Protein 3WBW (pdb70)

Structure (mmCIF, N/CA/C/O backbone):
data_3WBW
#
_entry.id   3WBW
#
_cell.length_a   55.989
_cell.length_b   75.778
_cell.length_c   125.604
_cell.angle_alpha   90.00
_cell.angle_beta   90.00
_cell.angle_gamma   90.00
#
_symmetry.space_group_name_H-M   'P 21 21 21'
#
loop_
_entity.id
_entity.type
_entity.pdbx_description
1 polymer 'Putative 2,5-diketo-D-gluconic acid reductase'
2 non-polymer 'SULFATE ION'
3 non-polymer 'NADPH DIHYDRO-NICOTINAMIDE-ADENINE-DINUCLEOTIDE PHOSPHATE'
4 water water
#
loop_
_atom_site.group_PDB
_atom_site.id
_atom_site.type_symbol
_atom_site.label_atom_id
_atom_site.label_alt_id
_atom_site.label_comp_id
_atom_site.label_asym_id
_atom_site.label_entity_id
_atom_site.label_seq_id
_atom_site.pdbx_PDB_ins_code
_atom_site.Cartn_x
_atom_site.Cartn_y
_atom_site.Cartn_z
_atom_site.occupancy
_atom_site.B_iso_or_equiv
_atom_site.auth_seq_id
_atom_site.auth_comp_id
_atom_site.auth_asym_id
_atom_site.auth_atom_id
_atom_site.pdbx_PDB_model_num
ATOM 1 N N . GLU A 1 12 ? -7.560 -5.263 -3.396 1.00 39.06 9 GLU A N 1
ATOM 2 C CA . GLU A 1 12 ? -6.994 -4.031 -2.745 1.00 36.92 9 GLU A CA 1
ATOM 3 C C . GLU A 1 12 ? -5.458 -4.034 -2.567 1.00 34.69 9 GLU A C 1
ATOM 4 O O . GLU A 1 12 ? -4.913 -4.389 -1.499 1.00 34.14 9 GLU A O 1
ATOM 10 N N . ALA A 1 13 ? -4.781 -3.625 -3.634 1.00 32.12 10 ALA A N 1
ATOM 11 C CA . ALA A 1 13 ? -3.316 -3.691 -3.764 1.00 29.08 10 ALA A CA 1
ATOM 12 C C . ALA A 1 13 ? -2.588 -2.919 -2.678 1.00 25.47 10 ALA A C 1
ATOM 13 O O . ALA A 1 13 ? -3.025 -1.866 -2.285 1.00 24.73 10 ALA A O 1
ATOM 15 N N . GLN A 1 14 ? -1.443 -3.427 -2.231 1.00 23.93 11 GLN A N 1
ATOM 16 C CA . GLN A 1 14 ? -0.557 -2.642 -1.369 1.00 21.26 11 GLN A CA 1
ATOM 17 C C . GLN A 1 14 ? -0.045 -1.415 -2.115 1.00 20.58 11 GLN A C 1
ATOM 18 O O . GLN A 1 14 ? 0.037 -1.390 -3.343 1.00 21.76 11 GLN A O 1
ATOM 24 N N . THR A 1 15 ? 0.270 -0.371 -1.371 1.00 19.55 12 THR A N 1
ATOM 25 C CA . THR A 1 15 ? 0.842 0.815 -1.978 1.00 19.80 12 THR A CA 1
ATOM 26 C C . THR A 1 15 ? 2.365 0.795 -1.819 1.00 19.05 12 THR A C 1
ATOM 27 O O . THR A 1 15 ? 2.963 0.073 -0.948 1.00 19.08 12 THR A O 1
ATOM 31 N N . VAL A 1 16 ? 3.022 1.600 -2.656 1.00 18.26 13 VAL A N 1
ATOM 32 C CA . VAL A 1 16 ? 4.460 1.784 -2.594 1.00 17.30 13 VAL A CA 1
ATOM 33 C C . VAL A 1 16 ? 4.778 3.285 -2.612 1.00 17.04 13 VAL A C 1
ATOM 34 O O . VAL A 1 16 ? 3.949 4.102 -3.061 1.00 18.21 13 VAL A O 1
ATOM 38 N N . ILE A 1 17 ? 5.943 3.657 -2.106 1.00 16.94 14 ILE A N 1
ATOM 39 C CA . ILE A 1 17 ? 6.409 5.044 -2.110 1.00 17.71 14 ILE A CA 1
ATOM 40 C C . ILE A 1 17 ? 7.681 5.103 -2.955 1.00 18.58 14 ILE A C 1
ATOM 41 O O . ILE A 1 17 ? 8.556 4.248 -2.838 1.00 19.32 14 ILE A O 1
ATOM 46 N N . SER A 1 18 ? 7.798 6.099 -3.809 1.00 18.45 15 SER A N 1
ATOM 47 C CA . SER A 1 18 ? 8.982 6.156 -4.655 1.00 18.91 15 SER A CA 1
ATOM 48 C C . SER A 1 18 ? 9.913 7.241 -4.144 1.00 17.16 15 SER A C 1
ATOM 49 O O . SER A 1 18 ? 9.438 8.256 -3.663 1.00 18.39 15 SER A O 1
ATOM 52 N N . PHE A 1 19 ? 11.231 7.021 -4.249 1.00 15.43 16 PHE A N 1
ATOM 53 C CA . PHE A 1 19 ? 12.240 8.021 -3.902 1.00 15.05 16 PHE A CA 1
ATOM 54 C C . PHE A 1 19 ? 12.598 9.046 -4.989 1.00 15.47 16 PHE A C 1
ATOM 55 O O . PHE A 1 19 ? 12.372 8.832 -6.184 1.00 16.87 16 PHE A O 1
ATOM 63 N N . HIS A 1 20 ? 13.234 10.126 -4.563 1.00 15.70 17 HIS A N 1
ATOM 64 C CA . HIS A 1 20 ? 13.784 11.104 -5.525 1.00 16.99 17 HIS A CA 1
ATOM 65 C C . HIS A 1 20 ? 14.786 10.480 -6.512 1.00 18.46 17 HIS A C 1
ATOM 66 O O . HIS A 1 20 ? 14.913 10.969 -7.627 1.00 19.06 17 HIS A O 1
ATOM 73 N N . ASP A 1 21 ? 15.431 9.377 -6.125 1.00 17.86 18 ASP A N 1
ATOM 74 C CA . ASP A 1 21 ? 16.435 8.707 -6.964 1.00 19.89 18 ASP A CA 1
ATOM 75 C C . ASP A 1 21 ? 15.824 7.688 -7.953 1.00 20.15 18 ASP A C 1
ATOM 76 O O . ASP A 1 21 ? 16.553 6.982 -8.651 1.00 20.28 18 ASP A O 1
ATOM 81 N N . GLY A 1 22 ? 14.500 7.617 -7.999 1.00 19.92 19 GLY A N 1
ATOM 82 C CA . GLY A 1 22 ? 13.823 6.784 -8.964 1.00 20.17 19 GLY A CA 1
ATOM 83 C C . GLY A 1 22 ? 13.498 5.373 -8.503 1.00 20.37 19 GLY A C 1
ATOM 84 O O . GLY A 1 22 ? 12.775 4.651 -9.203 1.00 20.74 19 GLY A O 1
ATOM 85 N N . HIS A 1 23 ? 14.037 4.974 -7.344 1.00 19.34 20 HIS A N 1
ATOM 86 C CA . HIS A 1 23 ? 13.757 3.654 -6.746 1.00 19.88 20 HIS A CA 1
ATOM 87 C C . HIS A 1 23 ? 12.453 3.681 -5.961 1.00 19.74 20 HIS A C 1
ATOM 88 O O . HIS A 1 23 ? 11.963 4.741 -5.649 1.00 20.55 20 HIS A O 1
ATOM 95 N N . THR A 1 24 ? 11.899 2.511 -5.670 1.00 18.34 21 THR A N 1
ATOM 96 C CA . THR A 1 24 ? 10.577 2.429 -5.047 1.00 19.73 21 THR A CA 1
ATOM 97 C C . THR A 1 24 ? 10.601 1.453 -3.889 1.00 19.10 21 THR A C 1
ATOM 98 O O . THR A 1 24 ? 11.275 0.423 -3.966 1.00 19.16 21 THR A O 1
ATOM 102 N N . MET A 1 25 ? 9.834 1.746 -2.834 1.00 17.51 22 MET A N 1
ATOM 103 C CA . MET A 1 25 ? 9.845 0.917 -1.618 1.00 17.46 22 MET A CA 1
ATOM 104 C C . MET A 1 25 ? 8.406 0.625 -1.210 1.00 16.40 22 MET A C 1
ATOM 105 O O . MET A 1 25 ? 7.559 1.525 -1.278 1.00 16.15 22 MET A O 1
ATOM 110 N N . PRO A 1 26 ? 8.109 -0.627 -0.793 1.00 16.31 23 PRO A N 1
ATOM 111 C CA . PRO A 1 26 ? 6.750 -0.930 -0.280 1.00 15.99 23 PRO A CA 1
ATOM 112 C C . PRO A 1 26 ? 6.444 0.027 0.912 1.00 15.66 23 PRO A C 1
ATOM 113 O O . PRO A 1 26 ? 7.311 0.280 1.747 1.00 13.51 23 PRO A O 1
ATOM 117 N N . GLN A 1 27 ? 5.214 0.512 1.008 1.00 15.56 24 GLN A N 1
ATOM 118 C CA . GLN A 1 27 ? 4.912 1.555 2.010 1.00 15.24 24 GLN A CA 1
ATOM 119 C C . GLN A 1 27 ? 4.772 0.973 3.402 1.00 15.12 24 GLN A C 1
ATOM 120 O O . GLN A 1 27 ? 4.885 1.682 4.363 1.00 15.35 24 GLN A O 1
ATOM 126 N N . ILE 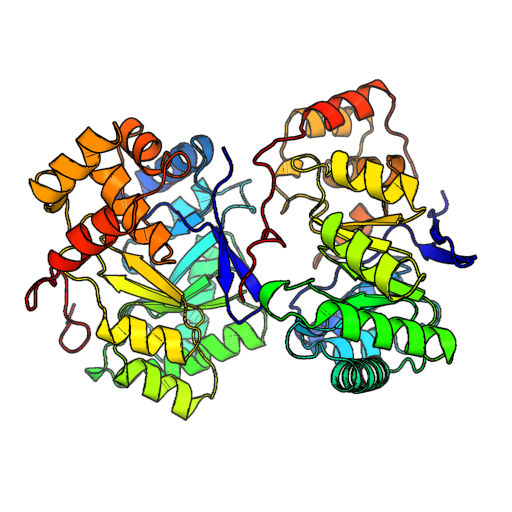A 1 28 ? 4.536 -0.342 3.513 1.00 15.88 25 ILE A N 1
ATOM 127 C CA . ILE A 1 28 ? 4.515 -0.983 4.824 1.00 16.43 25 ILE A CA 1
ATOM 128 C C . ILE A 1 28 ? 5.558 -2.082 4.833 1.00 15.58 25 ILE A C 1
ATOM 129 O O . ILE A 1 28 ? 5.683 -2.824 3.843 1.00 16.68 25 ILE A O 1
ATOM 134 N N . GLY A 1 29 ? 6.347 -2.159 5.899 1.00 15.10 26 GLY A N 1
ATOM 135 C CA . GLY A 1 29 ? 7.346 -3.191 6.009 1.00 15.30 26 GLY A CA 1
ATOM 136 C C . GLY A 1 29 ? 7.322 -3.770 7.413 1.00 16.58 26 GLY A C 1
ATOM 137 O O . GLY A 1 29 ? 6.575 -3.280 8.271 1.00 17.64 26 GLY A O 1
ATOM 138 N N . LEU A 1 30 ? 8.149 -4.781 7.632 1.00 15.99 27 LEU A N 1
ATOM 139 C CA . LEU A 1 30 ?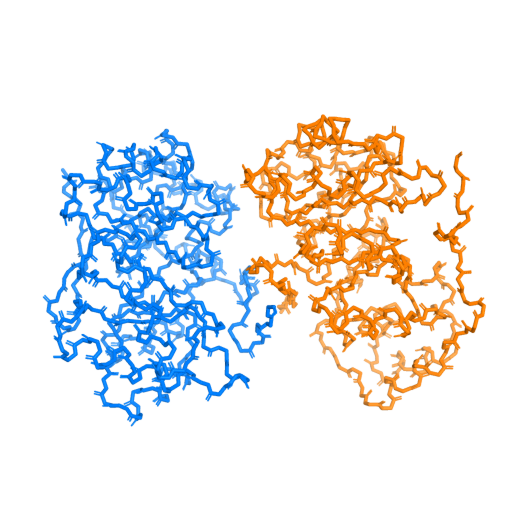 8.233 -5.415 8.923 1.00 17.70 27 LEU A CA 1
ATOM 140 C C . LEU A 1 30 ? 9.416 -4.800 9.689 1.00 17.20 27 LEU A C 1
ATOM 141 O O . LEU A 1 30 ? 10.552 -4.870 9.235 1.00 18.05 27 LEU A O 1
ATOM 146 N N . GLY A 1 31 ? 9.136 -4.221 10.850 1.00 17.82 28 GLY A N 1
ATOM 147 C CA . GLY A 1 31 ? 10.184 -3.823 11.786 1.00 18.87 28 GLY A CA 1
ATOM 148 C C . GLY A 1 31 ? 10.692 -5.032 12.560 1.00 21.80 28 GLY A C 1
ATOM 149 O O . GLY A 1 31 ? 9.985 -5.606 13.376 1.00 22.00 28 GLY A O 1
ATOM 150 N N . VAL A 1 32 ? 11.907 -5.465 12.274 1.00 22.14 29 VAL A N 1
ATOM 151 C CA . VAL A 1 32 ? 12.479 -6.546 13.042 1.00 25.52 29 VAL A CA 1
ATOM 152 C C . VAL A 1 32 ? 13.080 -5.861 14.263 1.00 27.64 29 VAL A C 1
ATOM 153 O O . VAL A 1 32 ? 13.565 -4.719 14.153 1.00 28.79 29 VAL A O 1
ATOM 157 N N . TRP A 1 33 ? 12.970 -6.475 15.426 1.00 30.04 30 TRP A N 1
ATOM 158 C CA . TRP A 1 33 ? 13.617 -5.883 16.611 1.00 33.11 30 TRP A CA 1
ATOM 159 C C . TRP A 1 33 ? 14.746 -6.771 17.128 1.00 34.31 30 TRP A C 1
ATOM 160 O O . TRP A 1 33 ? 15.452 -7.376 16.322 1.00 34.43 30 TRP A O 1
ATOM 171 N N . GLU A 1 34 ? 14.928 -6.834 18.448 1.00 36.38 31 GLU A N 1
ATOM 172 C CA . GLU A 1 34 ? 16.027 -7.606 19.065 1.00 38.68 31 GLU A CA 1
ATOM 173 C C . GLU A 1 34 ? 15.666 -9.100 19.210 1.00 39.43 31 GLU A C 1
ATOM 174 O O . GLU A 1 34 ? 15.858 -9.703 20.273 1.00 39.39 31 GLU A O 1
ATOM 180 N N . THR A 1 35 ? 15.125 -9.679 18.135 1.00 39.49 32 THR A N 1
ATOM 181 C CA . THR A 1 35 ? 14.841 -11.116 18.064 1.00 40.85 32 THR A CA 1
ATOM 182 C C . THR A 1 35 ? 16.180 -11.817 17.848 1.00 40.58 32 THR A C 1
ATOM 183 O O . THR A 1 35 ? 16.995 -11.305 17.082 1.00 40.18 32 THR A O 1
ATOM 187 N N . PRO A 1 36 ? 16.423 -12.972 18.503 1.00 40.53 33 PRO A N 1
ATOM 188 C CA . PRO A 1 36 ? 17.684 -13.677 18.187 1.00 41.34 33 PRO A CA 1
ATOM 189 C C . PRO A 1 36 ? 17.676 -14.192 16.731 1.00 40.95 33 PRO A C 1
ATOM 190 O O . PRO A 1 36 ? 16.596 -14.375 16.164 1.00 39.79 33 PRO A O 1
ATOM 194 N N . PRO A 1 37 ? 18.866 -14.384 16.118 1.00 40.81 34 PRO A N 1
ATOM 195 C CA . PRO A 1 37 ? 18.960 -14.919 14.740 1.00 40.28 34 PRO A CA 1
ATOM 196 C C . PRO A 1 37 ? 17.946 -16.031 14.394 1.00 40.71 34 PRO A C 1
ATOM 197 O O . PRO A 1 37 ? 17.235 -15.919 13.388 1.00 40.25 34 PRO A O 1
ATOM 201 N N . ASP A 1 38 ? 17.864 -17.075 15.216 1.00 41.01 35 ASP A N 1
ATOM 202 C CA . ASP A 1 38 ? 17.038 -18.231 14.867 1.00 41.75 35 ASP A CA 1
ATOM 203 C C . ASP A 1 38 ? 15.546 -17.940 14.824 1.00 40.16 35 ASP A C 1
ATOM 204 O O . ASP A 1 38 ? 14.870 -18.303 13.852 1.00 40.76 35 ASP A O 1
ATOM 209 N N . GLU A 1 39 ? 15.039 -17.273 15.862 1.00 37.72 36 GLU A N 1
ATOM 210 C CA . GLU A 1 39 ? 13.654 -16.837 15.852 1.00 35.70 36 GLU A CA 1
ATOM 211 C C . GLU A 1 39 ? 13.432 -15.809 14.729 1.00 32.09 36 GLU A C 1
ATOM 212 O O . GLU A 1 39 ? 12.370 -15.793 14.108 1.00 31.04 36 GLU A O 1
ATOM 218 N N . THR A 1 40 ? 14.442 -14.978 14.465 1.00 28.51 37 THR A N 1
ATOM 219 C CA . THR A 1 40 ? 14.354 -13.943 13.434 1.00 25.89 37 THR A CA 1
ATOM 220 C C . THR A 1 40 ? 14.070 -14.554 12.054 1.00 25.53 37 THR A C 1
ATOM 221 O O . THR A 1 40 ? 13.220 -14.057 11.322 1.00 23.82 37 THR A O 1
ATOM 225 N N . ALA A 1 41 ? 14.764 -15.632 11.712 1.00 25.42 38 ALA A N 1
ATOM 226 C CA . ALA A 1 41 ? 14.552 -16.259 10.417 1.00 25.85 38 ALA A CA 1
ATOM 227 C C . ALA A 1 41 ? 13.090 -16.668 10.248 1.00 26.03 38 ALA A C 1
ATOM 228 O O . ALA A 1 41 ? 12.509 -16.471 9.189 1.00 25.76 38 ALA A O 1
ATOM 230 N N . GLU A 1 42 ? 12.490 -17.193 11.313 1.00 27.17 39 GLU A N 1
ATOM 231 C CA . GLU A 1 42 ? 11.141 -17.756 11.237 1.00 27.54 39 GLU A CA 1
ATOM 232 C C . GLU A 1 42 ? 10.073 -16.669 11.219 1.00 25.93 39 GLU A C 1
ATOM 233 O O . GLU A 1 42 ? 9.039 -16.828 10.564 1.00 24.67 39 GLU A O 1
ATOM 239 N N . VAL A 1 43 ? 10.323 -15.575 11.948 1.00 24.54 40 VAL A N 1
ATOM 240 C CA . VAL A 1 43 ? 9.458 -14.394 11.906 1.00 24.50 40 VAL A CA 1
ATOM 241 C C . VAL A 1 43 ? 9.464 -13.836 10.471 1.00 22.17 40 VAL A C 1
ATOM 242 O O . VAL A 1 43 ? 8.403 -13.540 9.893 1.00 21.81 40 VAL A O 1
ATOM 246 N N . VAL A 1 44 ? 10.665 -13.697 9.906 1.00 21.43 41 VAL A N 1
ATOM 247 C CA . VAL A 1 44 ? 10.831 -13.118 8.560 1.00 20.35 41 VAL A CA 1
ATOM 248 C C . VAL A 1 44 ? 10.110 -14.009 7.534 1.00 21.78 41 VAL A C 1
ATOM 249 O O . VAL A 1 44 ? 9.378 -13.510 6.680 1.00 21.63 41 VAL A O 1
ATOM 253 N N . LYS A 1 45 ? 10.248 -15.331 7.675 1.00 23.93 42 LYS A N 1
ATOM 254 C CA . LYS A 1 45 ? 9.652 -16.255 6.723 1.00 26.02 42 LYS A CA 1
ATOM 255 C C . LYS A 1 45 ? 8.141 -16.179 6.813 1.00 26.56 42 LYS A C 1
ATOM 256 O O . LYS A 1 45 ? 7.428 -16.126 5.790 1.00 25.81 42 LYS A O 1
ATOM 262 N N . GLU A 1 46 ? 7.646 -16.142 8.046 1.00 27.57 43 GLU A N 1
ATOM 263 C CA . GLU A 1 46 ? 6.210 -16.008 8.277 1.00 28.26 43 GLU A CA 1
ATOM 264 C C . GLU A 1 46 ? 5.667 -14.684 7.720 1.00 25.23 43 GLU A C 1
ATOM 265 O O . GLU A 1 46 ? 4.597 -14.644 7.102 1.00 25.04 43 GLU A O 1
ATOM 271 N N . ALA A 1 47 ? 6.393 -13.595 7.927 1.00 23.42 44 ALA A N 1
ATOM 272 C CA . ALA A 1 47 ? 5.903 -12.306 7.474 1.00 20.91 44 ALA A CA 1
ATOM 273 C C . ALA A 1 47 ? 5.845 -12.264 5.944 1.00 20.81 44 ALA A C 1
ATOM 274 O O . ALA A 1 47 ? 4.893 -11.734 5.367 1.00 20.03 44 ALA A O 1
ATOM 276 N N . VAL A 1 48 ? 6.863 -12.830 5.299 1.00 21.09 45 VAL A N 1
ATOM 277 C CA . VAL A 1 48 ? 6.900 -12.923 3.834 1.00 21.65 45 VAL A CA 1
ATOM 278 C C . VAL A 1 48 ? 5.729 -13.763 3.315 1.00 22.37 45 VAL A C 1
ATOM 279 O O . VAL A 1 48 ? 5.032 -13.368 2.373 1.00 22.21 45 VAL A O 1
ATOM 283 N N . LYS A 1 49 ? 5.507 -14.927 3.935 1.00 23.89 46 LYS A N 1
ATOM 284 C CA . LYS A 1 49 ? 4.342 -15.721 3.623 1.00 24.93 46 LYS A CA 1
ATOM 285 C C . LYS A 1 49 ? 3.059 -14.895 3.735 1.00 24.70 46 LYS A C 1
ATOM 286 O O . LYS A 1 49 ? 2.185 -15.001 2.875 1.00 25.70 46 LYS A O 1
ATOM 292 N N . LEU A 1 50 ? 2.966 -14.055 4.766 1.00 23.67 47 LEU A N 1
ATOM 293 C CA . LEU A 1 50 ? 1.765 -13.213 4.984 1.00 24.04 47 LEU A CA 1
ATOM 294 C C . LEU A 1 50 ? 1.570 -12.077 3.985 1.00 24.05 47 LEU A C 1
ATOM 295 O O . LEU A 1 50 ? 0.468 -11.541 3.848 1.00 23.99 47 LEU A O 1
ATOM 300 N N . GLY A 1 51 ? 2.640 -11.688 3.314 1.00 22.53 48 GLY A N 1
ATOM 301 C CA . GLY A 1 51 ? 2.530 -10.673 2.288 1.00 21.98 48 GLY A CA 1
ATOM 302 C C . GLY A 1 51 ? 3.337 -9.414 2.507 1.00 20.78 48 GLY A C 1
ATOM 303 O O . GLY A 1 51 ? 3.210 -8.487 1.724 1.00 21.37 48 GLY A O 1
ATOM 304 N N . TYR A 1 52 ? 4.158 -9.364 3.564 1.00 19.99 49 TYR A N 1
ATOM 305 C CA . TYR A 1 52 ? 5.133 -8.279 3.743 1.00 18.77 49 TYR A CA 1
ATOM 306 C C . TYR A 1 52 ? 6.144 -8.285 2.606 1.00 18.32 49 TYR A C 1
ATOM 307 O O . TYR A 1 52 ? 6.646 -9.337 2.182 1.00 18.46 49 TYR A O 1
ATOM 316 N N . ARG A 1 53 ? 6.406 -7.097 2.093 1.00 16.01 50 ARG A N 1
ATOM 317 C CA . ARG A 1 53 ? 7.287 -7.002 0.927 1.00 16.86 50 ARG A CA 1
ATOM 318 C C . ARG A 1 53 ? 8.558 -6.259 1.262 1.00 15.34 50 ARG A C 1
ATOM 319 O O . ARG A 1 53 ? 9.405 -5.996 0.388 1.00 14.97 50 ARG A O 1
ATOM 327 N N . SER A 1 54 ? 8.681 -5.906 2.538 1.00 14.52 51 SER A N 1
ATOM 328 C CA . SER A 1 54 ? 9.801 -5.111 2.984 1.00 13.04 51 SER A CA 1
ATOM 329 C C . SER A 1 54 ? 10.183 -5.494 4.417 1.00 13.65 51 SER A C 1
ATOM 330 O O . SER A 1 54 ? 9.311 -5.776 5.225 1.00 13.84 51 SER A O 1
ATOM 333 N N . VAL A 1 55 ? 11.474 -5.538 4.724 1.00 13.10 52 VAL A N 1
ATOM 334 C CA . VAL A 1 55 ? 11.918 -5.924 6.064 1.00 14.43 52 VAL A CA 1
ATOM 335 C C . VAL A 1 55 ? 12.990 -4.917 6.451 1.00 14.94 52 VAL A C 1
ATOM 336 O O . VAL A 1 55 ? 13.884 -4.584 5.635 1.00 15.42 52 VAL A O 1
ATOM 340 N N . ASP A 1 56 ? 12.889 -4.449 7.693 1.00 14.85 53 ASP A N 1
ATOM 341 C CA . ASP A 1 56 ? 13.825 -3.464 8.207 1.00 14.84 53 ASP A CA 1
ATOM 342 C C . ASP A 1 56 ? 14.574 -4.007 9.405 1.00 14.95 53 ASP A C 1
ATOM 343 O O . ASP A 1 56 ? 13.966 -4.492 10.352 1.00 14.65 53 ASP A O 1
ATOM 348 N N . THR A 1 57 ? 15.910 -3.988 9.334 1.00 15.33 54 THR A N 1
ATOM 349 C CA . THR A 1 57 ? 16.728 -4.418 10.493 1.00 16.45 54 THR A CA 1
ATOM 350 C C . THR A 1 57 ? 17.881 -3.425 10.734 1.00 15.45 54 THR A C 1
ATOM 351 O O . THR A 1 57 ? 17.917 -2.356 10.120 1.00 14.58 54 THR A O 1
ATOM 355 N N . ALA A 1 58 ? 18.775 -3.749 11.661 1.00 15.59 55 ALA A N 1
ATOM 356 C CA . ALA A 1 58 ? 19.886 -2.848 12.030 1.00 15.52 55 ALA A CA 1
ATOM 357 C C . ALA A 1 58 ? 21.014 -3.678 12.558 1.00 15.81 55 ALA A C 1
ATOM 358 O O . ALA A 1 58 ? 20.775 -4.717 13.169 1.00 15.27 55 ALA A O 1
ATOM 360 N N . ARG A 1 59 ? 22.253 -3.227 12.332 1.00 15.67 56 ARG A N 1
ATOM 361 C CA . ARG A 1 59 ? 23.404 -3.937 12.897 1.00 18.10 56 ARG A CA 1
ATOM 362 C C . ARG A 1 59 ? 23.247 -4.098 14.410 1.00 17.72 56 ARG A C 1
ATOM 363 O O . ARG A 1 59 ? 23.645 -5.135 15.002 1.00 17.78 56 ARG A O 1
ATOM 371 N N . LEU A 1 60 ? 22.654 -3.076 15.041 1.00 17.37 57 LEU A N 1
ATOM 372 C CA . LEU A 1 60 ? 22.482 -3.080 16.519 1.00 18.84 57 LEU A CA 1
ATOM 373 C C . LEU A 1 60 ? 21.917 -4.409 16.987 1.00 18.66 57 LEU A C 1
ATOM 374 O O . LEU A 1 60 ? 22.315 -4.930 18.049 1.00 21.03 57 LEU A O 1
ATOM 379 N N . TYR A 1 61 ? 21.001 -4.951 16.195 1.00 19.03 58 TYR A N 1
ATOM 380 C CA . TYR A 1 61 ? 20.183 -6.113 16.617 1.00 21.56 58 TYR A CA 1
ATOM 381 C C . TYR A 1 61 ? 20.922 -7.436 16.504 1.00 21.79 58 TYR A C 1
ATOM 382 O O . TYR A 1 61 ? 20.491 -8.439 17.063 1.00 23.36 58 TYR A O 1
ATOM 391 N N . LYS A 1 62 ? 22.059 -7.442 15.814 1.00 21.59 59 LYS A N 1
ATOM 392 C CA . LYS A 1 62 ? 22.914 -8.648 15.756 1.00 23.12 59 LYS A CA 1
ATOM 393 C C . LYS A 1 62 ? 22.188 -9.840 15.119 1.00 22.74 59 LYS A C 1
ATOM 394 O O . LYS A 1 62 ? 22.507 -10.997 15.412 1.00 23.02 59 LYS A O 1
ATOM 400 N N . ASN A 1 63 ? 21.155 -9.554 14.317 1.00 20.71 60 ASN A N 1
ATOM 401 C CA . ASN A 1 63 ? 20.313 -10.611 13.705 1.00 22.26 60 ASN A CA 1
ATOM 402 C C . ASN A 1 63 ? 20.213 -10.554 12.165 1.00 21.87 60 ASN A C 1
ATOM 403 O O . ASN A 1 63 ? 19.323 -11.165 11.557 1.00 21.70 60 ASN A O 1
ATOM 408 N N . GLU A 1 64 ? 21.144 -9.846 11.532 1.00 22.11 61 GLU A N 1
ATOM 409 C CA . GLU A 1 64 ? 21.150 -9.784 10.067 1.00 22.39 61 GLU A CA 1
ATOM 410 C C . GLU A 1 64 ? 21.380 -11.183 9.465 1.00 23.41 61 GLU A C 1
ATOM 411 O O . GLU A 1 64 ? 20.827 -11.510 8.399 1.00 23.38 61 GLU A O 1
ATOM 417 N N . GLU A 1 65 ? 22.180 -12.020 10.127 1.00 23.81 62 GLU A N 1
ATOM 418 C CA . GLU A 1 65 ? 22.285 -13.425 9.690 1.00 25.79 62 GLU A CA 1
ATOM 419 C C . GLU A 1 65 ? 20.925 -14.151 9.641 1.00 25.28 62 GLU A C 1
ATOM 420 O O . GLU A 1 65 ? 20.659 -14.912 8.713 1.00 24.83 62 GLU A O 1
ATOM 426 N N . GLY A 1 66 ? 20.088 -13.929 10.647 1.00 23.97 63 GLY A N 1
ATOM 427 C CA . GLY A 1 66 ? 18.736 -14.523 10.699 1.00 23.37 63 GLY A CA 1
ATOM 428 C C . GLY A 1 66 ? 17.815 -14.007 9.602 1.00 21.34 63 GLY A C 1
ATOM 429 O O . GLY A 1 66 ? 17.096 -14.782 8.958 1.00 20.50 63 GLY A O 1
ATOM 430 N N . VAL A 1 67 ? 17.833 -12.693 9.390 1.00 19.29 64 VAL A N 1
ATOM 431 C CA . VAL A 1 67 ? 17.089 -12.066 8.316 1.00 19.38 64 VAL A CA 1
ATOM 432 C C . VAL A 1 67 ? 17.573 -12.617 6.969 1.00 20.03 64 VAL A C 1
ATOM 433 O O . VAL A 1 67 ? 16.770 -13.014 6.138 1.00 21.55 64 VAL A O 1
ATOM 437 N N . GLY A 1 68 ? 18.886 -12.644 6.766 1.00 20.50 65 GLY A N 1
ATOM 438 C CA . GLY A 1 68 ? 19.498 -13.244 5.573 1.00 22.14 65 GLY A CA 1
ATOM 439 C C . GLY A 1 68 ? 19.011 -14.655 5.272 1.00 23.94 65 GLY A C 1
ATOM 440 O O . GLY A 1 68 ? 18.692 -14.972 4.140 1.00 24.18 65 GLY A O 1
ATOM 441 N N . LYS A 1 69 ? 18.939 -15.497 6.298 1.00 25.52 66 LYS A N 1
ATOM 442 C CA . LYS A 1 69 ? 18.444 -16.850 6.134 1.00 27.39 66 LYS A CA 1
ATOM 443 C C . LYS A 1 69 ? 16.923 -16.883 5.927 1.00 27.28 66 LYS A C 1
ATOM 444 O O . LYS A 1 69 ? 16.402 -17.730 5.172 1.00 28.00 66 LYS A O 1
ATOM 450 N N . GLY A 1 70 ? 16.194 -15.972 6.569 1.00 26.13 67 GLY A N 1
ATOM 451 C CA . GLY A 1 70 ? 14.743 -15.899 6.397 1.00 26.01 67 GLY A CA 1
ATOM 452 C C . GLY A 1 70 ? 14.302 -15.405 5.016 1.00 26.56 67 GLY A C 1
ATOM 453 O O . GLY A 1 70 ? 13.175 -15.669 4.587 1.00 27.45 67 GLY A O 1
ATOM 454 N N . LEU A 1 71 ? 15.181 -14.674 4.333 1.00 25.66 68 LEU A N 1
ATOM 455 C CA . LEU A 1 71 ? 14.897 -14.127 2.996 1.00 24.68 68 LEU A CA 1
ATOM 456 C C . LEU A 1 71 ? 15.501 -14.974 1.861 1.00 26.46 68 LEU A C 1
ATOM 457 O O . LEU A 1 71 ? 15.525 -14.558 0.695 1.00 25.94 68 LEU A O 1
ATOM 462 N N . GLU A 1 72 ? 15.991 -16.153 2.233 1.00 29.12 69 GLU A N 1
ATOM 463 C CA . GLU A 1 72 ? 16.724 -17.084 1.354 1.00 32.65 69 GLU A CA 1
ATOM 464 C C . GLU A 1 72 ? 16.322 -17.116 -0.128 1.00 33.33 69 GLU A C 1
ATOM 465 O O . GLU A 1 72 ? 17.151 -16.848 -1.018 1.00 35.62 69 GLU A O 1
ATOM 471 N N . ASP A 1 73 ? 15.082 -17.490 -0.405 1.00 32.76 70 ASP A N 1
ATOM 472 C CA . ASP A 1 73 ? 14.636 -17.550 -1.799 1.00 32.94 70 ASP A CA 1
ATOM 473 C C . ASP A 1 73 ? 13.761 -16.351 -2.152 1.00 30.66 70 ASP A C 1
ATOM 474 O O . ASP A 1 73 ? 12.912 -16.441 -3.037 1.00 31.55 70 ASP A O 1
ATOM 479 N N . HIS A 1 74 ? 14.000 -15.221 -1.484 1.00 27.82 71 HIS A N 1
ATOM 480 C CA . HIS A 1 74 ? 13.155 -14.042 -1.640 1.00 25.93 71 HIS A CA 1
ATOM 481 C C . HIS A 1 74 ? 13.943 -12.776 -1.953 1.00 24.77 71 HIS A C 1
ATOM 482 O O . HIS A 1 74 ? 13.960 -11.833 -1.157 1.00 23.40 71 HIS A O 1
ATOM 489 N N . PRO A 1 75 ? 14.591 -12.749 -3.130 1.00 25.28 72 PRO A N 1
ATOM 490 C CA . PRO A 1 75 ? 15.337 -11.575 -3.558 1.00 24.99 72 PRO A CA 1
ATOM 491 C C . PRO A 1 75 ? 14.444 -10.369 -3.789 1.00 23.49 72 PRO A C 1
ATOM 492 O O . PRO A 1 75 ? 14.936 -9.223 -3.771 1.00 23.57 72 PRO A O 1
ATOM 496 N N . GLU A 1 76 ? 13.139 -10.612 -3.974 1.00 22.50 73 GLU A N 1
ATOM 497 C CA . GLU A 1 76 ? 12.189 -9.532 -4.248 1.00 22.26 73 GLU A CA 1
ATOM 498 C C . GLU A 1 76 ? 11.883 -8.672 -3.027 1.00 20.94 73 GLU A C 1
ATOM 499 O O . GLU A 1 76 ? 11.363 -7.566 -3.158 1.00 21.08 73 GLU A O 1
ATOM 505 N N . ILE A 1 77 ? 12.178 -9.193 -1.837 1.00 18.93 74 ILE A N 1
ATOM 506 C CA . ILE A 1 77 ? 11.885 -8.465 -0.612 1.00 16.94 74 ILE A CA 1
ATOM 507 C C . ILE A 1 77 ? 12.827 -7.262 -0.407 1.00 16.24 74 ILE A C 1
ATOM 508 O O . ILE A 1 77 ? 14.047 -7.423 -0.481 1.00 17.38 74 ILE A O 1
ATOM 513 N N . PHE A 1 78 ? 12.247 -6.071 -0.205 1.00 14.64 75 PHE A N 1
ATOM 514 C CA . PHE A 1 78 ? 13.003 -4.820 -0.008 1.00 14.64 75 PHE A CA 1
ATOM 515 C C . PHE A 1 78 ? 13.687 -4.930 1.345 1.00 14.78 75 PHE A C 1
ATOM 516 O O . PHE A 1 78 ? 13.037 -5.142 2.345 1.00 15.87 75 PHE A O 1
ATOM 524 N N . LEU A 1 79 ? 15.008 -4.793 1.358 1.00 15.83 76 LEU A N 1
ATOM 525 C CA . LEU A 1 79 ? 15.800 -5.005 2.559 1.00 15.67 76 LEU A CA 1
ATOM 526 C C . LEU A 1 79 ? 16.580 -3.747 2.947 1.00 15.91 76 LEU A C 1
ATOM 527 O O . LEU A 1 79 ? 17.410 -3.250 2.160 1.00 16.41 76 LEU A O 1
ATOM 532 N N . THR A 1 80 ? 16.320 -3.276 4.172 1.00 15.66 77 THR A N 1
ATOM 533 C CA . THR A 1 80 ? 16.934 -2.069 4.766 1.00 14.17 77 THR A CA 1
ATOM 534 C C . THR A 1 80 ? 17.748 -2.515 5.976 1.00 13.67 77 THR A C 1
ATOM 535 O O . THR A 1 80 ? 17.295 -3.347 6.765 1.00 12.84 77 THR A O 1
ATOM 539 N N . THR A 1 81 ? 18.973 -2.005 6.092 1.00 13.57 78 THR A N 1
ATOM 540 C CA . THR A 1 81 ? 19.678 -2.121 7.355 1.00 12.80 78 THR A CA 1
ATOM 541 C C . THR A 1 81 ? 20.351 -0.796 7.689 1.00 12.65 78 THR A C 1
ATOM 542 O O . THR A 1 81 ? 20.218 0.185 6.931 1.00 12.54 78 THR A O 1
ATOM 546 N N . LYS A 1 82 ? 21.036 -0.768 8.840 1.00 13.86 79 LYS A N 1
ATOM 547 C CA . LYS A 1 82 ? 21.531 0.478 9.424 1.00 14.00 79 LYS A CA 1
ATOM 548 C C . LYS A 1 82 ? 22.927 0.279 10.000 1.00 13.60 79 LYS A C 1
ATOM 549 O O . LYS A 1 82 ? 23.194 -0.777 10.596 1.00 15.02 79 LYS A O 1
ATOM 555 N N . LEU A 1 83 ? 23.782 1.287 9.813 1.00 13.53 80 LEU A N 1
ATOM 556 C CA . LEU A 1 83 ? 25.145 1.313 10.330 1.00 15.64 80 LEU A CA 1
ATOM 557 C C . LEU A 1 83 ? 25.065 1.750 11.803 1.00 16.26 80 LEU A C 1
ATOM 558 O O . LEU A 1 83 ? 24.539 2.832 12.075 1.00 16.16 80 LEU A O 1
ATOM 563 N N . TRP A 1 84 ? 25.545 0.946 12.748 1.00 15.92 81 TRP A N 1
ATOM 564 C CA . TRP A 1 84 ? 25.556 1.379 14.173 1.00 15.57 81 TRP A CA 1
ATOM 565 C C . TRP A 1 84 ? 26.621 2.494 14.476 1.00 16.23 81 TRP A C 1
ATOM 566 O O . TRP A 1 84 ? 27.572 2.679 13.718 1.00 16.73 81 TRP A O 1
ATOM 577 N N . ASN A 1 85 ? 26.460 3.208 15.593 1.00 15.66 82 ASN A N 1
ATOM 578 C CA . ASN A 1 85 ? 27.236 4.401 15.906 1.00 15.96 82 ASN A CA 1
ATOM 579 C C . ASN A 1 85 ? 28.729 4.191 15.913 1.00 18.07 82 ASN A C 1
ATOM 580 O O . ASN A 1 85 ? 29.468 5.068 15.516 1.00 17.58 82 ASN A O 1
ATOM 585 N N . ASP A 1 86 ? 29.139 3.004 16.330 1.00 19.41 83 ASP A N 1
ATOM 586 C CA . ASP A 1 86 ? 30.522 2.746 16.585 1.00 22.93 83 ASP A CA 1
ATOM 587 C C . ASP A 1 86 ? 31.268 2.291 15.331 1.00 23.21 83 ASP A C 1
ATOM 588 O O . ASP A 1 86 ? 32.496 2.042 15.378 1.00 25.71 83 ASP A O 1
ATOM 593 N N . GLU A 1 87 ? 30.534 2.243 14.216 1.00 22.38 84 GLU A N 1
ATOM 594 C CA . GLU A 1 87 ? 31.096 2.033 12.900 1.00 23.57 84 GLU A CA 1
ATOM 595 C C . GLU A 1 87 ? 31.066 3.263 11.990 1.00 21.54 84 GLU A C 1
ATOM 596 O O . GLU A 1 87 ? 31.386 3.161 10.794 1.00 21.56 84 GLU A O 1
ATOM 602 N N . GLN A 1 88 ? 30.713 4.419 12.549 1.00 18.69 85 GLN A N 1
ATOM 603 C CA . GLN A 1 88 ? 30.767 5.657 11.777 1.00 17.53 85 GLN A CA 1
ATOM 604 C C . GLN A 1 88 ? 32.233 5.980 11.414 1.00 19.13 85 GLN A C 1
ATOM 605 O O . GLN A 1 88 ? 33.149 5.531 12.101 1.00 19.37 85 GLN A O 1
ATOM 611 N N . GLY A 1 89 ? 32.437 6.746 10.335 1.00 19.31 86 GLY A N 1
ATOM 612 C CA . GLY A 1 89 ? 33.754 6.977 9.757 1.00 20.54 86 GLY A CA 1
ATOM 613 C C . GLY A 1 89 ? 33.702 6.539 8.305 1.00 21.29 86 GLY A C 1
ATOM 614 O O . GLY A 1 89 ? 32.908 5.657 7.958 1.00 20.13 86 GLY A O 1
ATOM 615 N N . TYR A 1 90 ? 34.532 7.127 7.445 1.00 21.41 87 TYR A N 1
ATOM 616 C CA . TYR A 1 90 ? 34.470 6.768 6.030 1.00 21.67 87 TYR A CA 1
ATOM 617 C C . TYR A 1 90 ? 34.836 5.267 5.828 1.00 22.28 87 TYR A C 1
ATOM 618 O O . TYR A 1 90 ? 34.017 4.461 5.370 1.00 20.39 87 TYR A O 1
ATOM 627 N N . ASP A 1 91 ? 36.041 4.886 6.236 1.00 23.43 88 ASP A N 1
ATOM 628 C CA . ASP A 1 91 ? 36.541 3.525 5.982 1.00 24.54 88 ASP A CA 1
ATOM 629 C C . ASP A 1 91 ? 35.715 2.468 6.739 1.00 22.72 88 ASP A C 1
ATOM 630 O O . ASP A 1 91 ? 35.403 1.410 6.204 1.00 23.16 88 ASP A O 1
ATOM 635 N N . SER A 1 92 ? 35.336 2.792 7.967 1.00 21.72 89 SER A N 1
ATOM 636 C CA . SER A 1 92 ? 34.593 1.906 8.844 1.00 21.67 89 SER A CA 1
ATOM 637 C C . SER A 1 92 ? 33.188 1.595 8.289 1.00 19.62 89 SER A C 1
ATOM 638 O O . SER A 1 92 ? 32.722 0.479 8.383 1.00 19.36 89 SER A O 1
ATOM 641 N N . THR A 1 93 ? 32.551 2.592 7.687 1.00 18.62 90 THR A N 1
ATOM 642 C CA . THR A 1 93 ? 31.217 2.433 7.090 1.00 18.26 90 THR A CA 1
ATOM 643 C C . THR A 1 93 ? 31.268 1.558 5.845 1.00 18.78 90 THR A C 1
ATOM 644 O O . THR A 1 93 ? 30.366 0.770 5.614 1.00 18.94 90 THR A O 1
ATOM 648 N N . LEU A 1 94 ? 32.329 1.693 5.053 1.00 19.65 91 LEU A N 1
ATOM 649 C CA . LEU A 1 94 ? 32.517 0.831 3.901 1.00 20.79 91 LEU A CA 1
ATOM 650 C C . LEU A 1 94 ? 32.626 -0.640 4.354 1.00 21.18 91 LEU A C 1
ATOM 651 O O . LEU A 1 94 ? 31.965 -1.534 3.778 1.00 20.27 91 LEU A O 1
ATOM 656 N N . ARG A 1 95 ? 33.419 -0.873 5.397 1.00 20.72 92 ARG A N 1
ATOM 657 C CA . ARG A 1 95 ? 33.635 -2.216 5.944 1.00 22.04 92 ARG A CA 1
ATOM 658 C C . ARG A 1 95 ? 32.349 -2.766 6.564 1.00 20.07 92 ARG A C 1
ATOM 659 O O . ARG A 1 95 ? 32.024 -3.926 6.365 1.00 20.58 92 ARG A O 1
ATOM 667 N N . ALA A 1 96 ? 31.624 -1.926 7.293 1.00 19.44 93 ALA A N 1
ATOM 668 C CA . ALA A 1 96 ? 30.353 -2.304 7.926 1.00 18.83 93 ALA A CA 1
ATOM 669 C C . ALA A 1 96 ? 29.293 -2.683 6.888 1.00 18.61 93 ALA A C 1
ATOM 670 O O . ALA A 1 96 ? 28.543 -3.657 7.103 1.00 17.69 93 ALA A O 1
ATOM 672 N N . TYR A 1 97 ? 29.211 -1.898 5.802 1.00 17.72 94 TYR A N 1
ATOM 673 C CA . TYR A 1 97 ? 28.219 -2.182 4.748 1.00 18.52 94 TYR A CA 1
ATOM 674 C C . TYR A 1 97 ? 28.542 -3.509 4.133 1.00 19.32 94 TYR A C 1
ATOM 675 O O . TYR A 1 97 ? 27.656 -4.294 3.904 1.00 19.68 94 TYR A O 1
ATOM 684 N N . GLU A 1 98 ? 29.814 -3.773 3.849 1.00 20.68 95 GLU A N 1
ATOM 685 C CA . GLU A 1 98 ? 30.146 -5.031 3.165 1.00 23.80 95 GLU A CA 1
ATOM 686 C C . GLU A 1 98 ? 29.881 -6.241 4.072 1.00 24.81 95 GLU A C 1
ATOM 687 O O . GLU A 1 98 ? 29.466 -7.299 3.603 1.00 24.75 95 GLU A O 1
ATOM 693 N N . GLU A 1 99 ? 30.163 -6.091 5.373 1.00 24.58 96 GLU A N 1
ATOM 694 C CA . GLU A 1 99 ? 29.828 -7.143 6.346 1.00 25.03 96 GLU A CA 1
ATOM 695 C C . GLU A 1 99 ? 28.321 -7.416 6.408 1.00 22.88 96 GLU A C 1
ATOM 696 O O . GLU A 1 99 ? 27.906 -8.552 6.437 1.00 21.92 96 GLU A O 1
ATOM 702 N N . SER A 1 100 ? 27.513 -6.354 6.462 1.00 21.73 97 SER A N 1
ATOM 703 C CA . SER A 1 100 ? 26.049 -6.468 6.462 1.00 21.11 97 SER A CA 1
ATOM 704 C C . SER A 1 100 ? 25.540 -7.161 5.203 1.00 20.49 97 SER A C 1
ATOM 705 O O . SER A 1 100 ? 24.696 -8.045 5.305 1.00 19.32 97 SER A O 1
ATOM 708 N N . ALA A 1 101 ? 26.033 -6.758 4.029 1.00 20.93 98 ALA A N 1
ATOM 709 C CA . ALA A 1 101 ? 25.602 -7.412 2.784 1.00 20.77 98 ALA A CA 1
ATOM 710 C C . ALA A 1 101 ? 25.905 -8.926 2.804 1.00 22.33 98 ALA A C 1
ATOM 711 O O . ALA A 1 101 ? 25.082 -9.746 2.365 1.00 20.73 98 ALA A O 1
ATOM 713 N N . ARG A 1 102 ? 27.072 -9.292 3.336 1.00 23.57 99 ARG A N 1
ATOM 714 C CA . ARG A 1 102 ? 27.439 -10.712 3.489 1.00 26.30 99 ARG A CA 1
ATOM 715 C C . ARG A 1 102 ? 26.493 -11.453 4.422 1.00 25.07 99 ARG A C 1
ATOM 716 O O . ARG A 1 102 ? 26.007 -12.514 4.079 1.00 25.33 99 ARG A O 1
ATOM 724 N N . LEU A 1 103 ? 26.255 -10.888 5.610 1.00 23.71 100 LEU A N 1
ATOM 725 C CA . LEU A 1 103 ? 25.427 -11.566 6.609 1.00 22.40 100 LEU A CA 1
ATOM 726 C C . LEU A 1 103 ? 23.983 -11.678 6.124 1.00 21.52 100 LEU A C 1
ATOM 727 O O . LEU A 1 103 ? 23.309 -12.642 6.427 1.00 22.34 100 LEU A O 1
ATOM 732 N N . LEU A 1 104 ? 23.526 -10.674 5.384 1.00 19.11 101 LEU A N 1
ATOM 733 C CA . LEU A 1 104 ? 22.171 -10.660 4.843 1.00 19.44 101 LEU A CA 1
ATOM 734 C C . LEU A 1 104 ? 22.050 -11.547 3.586 1.00 20.58 101 LEU A C 1
ATOM 735 O O . LEU A 1 104 ? 20.943 -11.744 3.045 1.00 20.51 101 LEU A O 1
ATOM 740 N N . ARG A 1 105 ? 23.1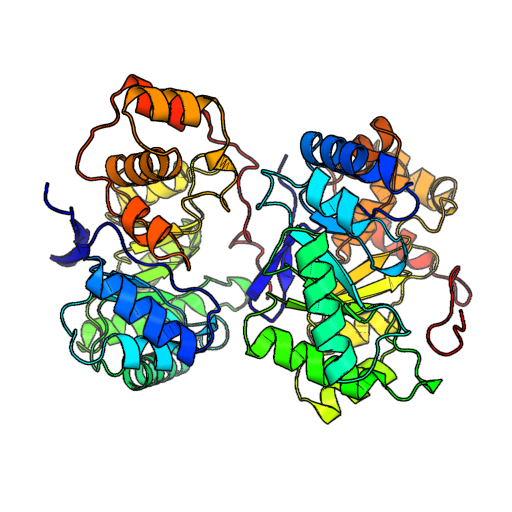89 -12.046 3.114 1.00 21.32 102 ARG A N 1
ATOM 741 C CA . ARG A 1 105 ? 23.247 -12.780 1.842 1.00 23.95 102 ARG A CA 1
ATOM 742 C C . ARG A 1 105 ? 22.557 -12.044 0.680 1.00 23.71 102 ARG A C 1
ATOM 743 O O . ARG A 1 105 ? 21.891 -12.661 -0.169 1.00 23.31 102 ARG A O 1
ATOM 751 N N . ARG A 1 106 ? 22.763 -10.733 0.614 1.00 22.42 103 ARG A N 1
ATOM 752 C CA . ARG A 1 106 ? 22.324 -9.947 -0.518 1.00 24.18 103 ARG A CA 1
ATOM 753 C C . ARG A 1 106 ? 23.449 -8.997 -0.862 1.00 24.16 103 ARG A C 1
ATOM 754 O O . ARG A 1 106 ? 23.666 -8.012 -0.146 1.00 23.53 103 ARG A O 1
ATOM 762 N N . PRO A 1 107 ? 24.184 -9.296 -1.945 1.00 25.32 104 PRO A N 1
ATOM 763 C CA . PRO A 1 107 ? 25.330 -8.472 -2.322 1.00 25.34 104 PRO A CA 1
ATOM 764 C C . PRO A 1 107 ? 24.994 -6.978 -2.454 1.00 23.57 104 PRO A C 1
ATOM 765 O O . PRO A 1 107 ? 25.803 -6.139 -2.072 1.00 23.53 104 PRO A O 1
ATOM 769 N N . VAL A 1 108 ? 23.795 -6.657 -2.949 1.00 21.89 105 VAL A N 1
ATOM 770 C CA . VAL A 1 108 ? 23.373 -5.279 -3.102 1.00 19.96 105 VAL A CA 1
ATOM 771 C C . VAL A 1 108 ? 22.084 -5.050 -2.316 1.00 18.32 105 VAL A C 1
ATOM 772 O O . VAL A 1 108 ? 21.021 -5.556 -2.704 1.00 18.65 105 VAL A O 1
ATOM 776 N N . LEU A 1 109 ? 22.197 -4.319 -1.200 1.00 17.30 106 LEU A N 1
ATOM 777 C CA . LEU A 1 109 ? 21.032 -3.956 -0.373 1.00 16.41 106 LEU A CA 1
ATOM 778 C C . LEU A 1 109 ? 20.171 -2.834 -0.995 1.00 16.32 106 LEU A C 1
ATOM 779 O O . LEU A 1 109 ? 20.645 -2.058 -1.822 1.00 16.69 106 LEU A O 1
ATOM 784 N N . ASP A 1 110 ? 18.889 -2.790 -0.629 1.00 14.86 107 ASP A N 1
ATOM 785 C CA . ASP A 1 110 ? 17.958 -1.839 -1.219 1.00 14.51 107 ASP A CA 1
ATOM 786 C C . ASP A 1 110 ? 18.077 -0.470 -0.562 1.00 13.58 107 ASP A C 1
ATOM 787 O O . ASP A 1 110 ? 17.999 0.547 -1.224 1.00 12.91 107 ASP A O 1
ATOM 792 N N . LEU A 1 111 ? 18.354 -0.462 0.738 1.00 13.54 108 LEU A N 1
ATOM 793 C CA . LEU A 1 111 ? 18.453 0.805 1.473 1.00 13.45 108 LEU A CA 1
ATOM 794 C C . LEU A 1 111 ? 19.434 0.655 2.620 1.00 13.29 108 LEU A C 1
ATOM 795 O O . LEU A 1 111 ? 19.371 -0.345 3.359 1.00 13.87 108 LEU A O 1
ATOM 800 N N . TYR A 1 112 ? 20.374 1.592 2.739 1.00 12.60 109 TYR A N 1
ATOM 801 C CA . TYR A 1 112 ? 21.284 1.577 3.885 1.00 12.71 109 TYR A CA 1
ATOM 802 C C . TYR A 1 112 ? 21.172 2.927 4.575 1.00 12.86 109 TYR A C 1
ATOM 803 O O . TYR A 1 112 ? 21.211 3.953 3.904 1.00 11.96 109 TYR A O 1
ATOM 812 N N . LEU A 1 113 ? 20.998 2.896 5.899 1.00 13.27 110 LEU A N 1
ATOM 813 C CA . LEU A 1 113 ? 20.819 4.078 6.739 1.00 12.54 110 LEU A CA 1
ATOM 814 C C . LEU A 1 113 ? 21.876 4.272 7.826 1.00 12.84 110 LEU A C 1
ATOM 815 O O . LEU A 1 113 ? 22.367 3.324 8.431 1.00 12.04 110 LEU A O 1
ATOM 820 N N . ILE A 1 114 ? 22.187 5.537 8.096 1.00 13.31 111 ILE A N 1
ATOM 821 C CA . ILE A 1 114 ? 23.007 5.860 9.281 1.00 12.26 111 ILE A CA 1
ATOM 822 C C . ILE A 1 114 ? 22.028 5.798 10.479 1.00 12.71 111 ILE A C 1
ATOM 823 O O . ILE A 1 114 ? 20.977 6.457 10.445 1.00 11.73 111 ILE A O 1
ATOM 828 N N . HIS A 1 115 ? 22.326 4.990 11.502 1.00 11.01 112 HIS A N 1
ATOM 829 C CA . HIS A 1 115 ? 21.294 4.744 12.547 1.00 11.99 112 HIS A CA 1
ATOM 830 C C . HIS A 1 115 ? 20.956 5.971 13.427 1.00 11.39 112 HIS A C 1
ATOM 831 O O . HIS A 1 115 ? 19.775 6.211 13.760 1.00 10.93 112 HIS A O 1
ATOM 838 N N . TRP A 1 116 ? 21.994 6.704 13.846 1.00 11.04 113 TRP A N 1
ATOM 839 C CA . TRP A 1 116 ? 21.864 7.960 14.627 1.00 11.44 113 TRP A CA 1
ATOM 840 C C . TRP A 1 116 ? 22.910 8.953 14.135 1.00 12.76 113 TRP A C 1
ATOM 841 O O . TRP A 1 116 ? 24.011 8.537 13.742 1.00 12.09 113 TRP A O 1
ATOM 852 N N . PRO A 1 117 ? 22.569 10.271 14.113 1.00 12.11 114 PRO A N 1
ATOM 853 C CA . PRO A 1 117 ? 23.630 11.228 13.736 1.00 13.42 114 PRO A CA 1
ATOM 854 C C . PRO A 1 117 ? 24.806 11.278 14.739 1.00 14.11 114 PRO A C 1
ATOM 855 O O . PRO A 1 117 ? 25.962 11.376 14.333 1.00 15.47 114 PRO A O 1
ATOM 859 N N . MET A 1 118 ? 24.524 11.211 16.044 1.00 13.82 115 MET A N 1
ATOM 860 C CA . MET A 1 118 ? 25.553 11.261 17.069 1.00 15.44 115 MET A CA 1
ATOM 861 C C . MET A 1 118 ? 26.502 12.467 16.854 1.00 17.72 115 MET A C 1
ATOM 862 O O . MET A 1 118 ? 27.710 12.297 16.686 1.00 17.49 115 MET A O 1
ATOM 867 N N . PRO A 1 119 ? 25.937 13.692 16.864 1.00 18.74 116 PRO A N 1
ATOM 868 C CA . PRO A 1 119 ? 26.745 14.879 16.582 1.00 21.64 116 PRO A CA 1
ATOM 869 C C . PRO A 1 119 ? 28.033 14.950 17.350 1.00 23.09 116 PRO A C 1
ATOM 870 O O . PRO A 1 119 ? 29.068 15.298 16.739 1.00 25.10 116 PRO A O 1
ATOM 874 N N . ALA A 1 120 ? 28.020 14.587 18.644 1.00 23.29 117 ALA A N 1
ATOM 875 C CA . ALA A 1 120 ? 29.252 14.630 19.474 1.00 25.11 117 ALA A CA 1
ATOM 876 C C . ALA A 1 120 ? 30.418 13.784 18.930 1.00 24.85 117 ALA A C 1
ATOM 877 O O . ALA A 1 120 ? 31.587 14.146 19.133 1.00 25.35 117 ALA A O 1
ATOM 879 N N . GLN A 1 121 ? 30.105 12.678 18.240 1.00 23.00 118 GLN A N 1
ATOM 880 C CA . GLN A 1 121 ? 31.107 11.871 17.545 1.00 22.95 118 GLN A CA 1
ATOM 881 C C . GLN A 1 121 ? 31.836 12.620 16.429 1.00 23.36 118 GLN A C 1
ATOM 882 O O . GLN A 1 121 ? 33.002 12.330 16.162 1.00 23.76 118 GLN A O 1
ATOM 888 N N . GLY A 1 122 ? 31.147 13.547 15.766 1.00 22.26 119 GLY A N 1
ATOM 889 C CA . GLY A 1 122 ? 31.739 14.332 14.678 1.00 23.55 119 GLY A CA 1
ATOM 890 C C . GLY A 1 122 ? 32.084 13.519 13.427 1.00 22.82 119 GLY A C 1
ATOM 891 O O . GLY A 1 122 ? 32.997 13.895 12.675 1.00 25.34 119 GLY A O 1
ATOM 892 N N . GLN A 1 123 ? 31.404 12.391 13.236 1.00 19.94 120 GLN A N 1
ATOM 893 C CA . GLN A 1 123 ? 31.716 11.430 12.170 1.00 20.23 120 GLN A CA 1
ATOM 894 C C . GLN A 1 123 ? 30.607 11.249 11.141 1.00 18.77 120 GLN A C 1
ATOM 895 O O . GLN A 1 123 ? 30.833 10.571 10.138 1.00 18.23 120 GLN A O 1
ATOM 901 N N . TYR A 1 124 ? 29.399 11.778 11.397 1.00 17.27 121 TYR A N 1
ATOM 902 C CA . TYR A 1 124 ? 28.308 11.479 10.496 1.00 15.96 121 TYR A CA 1
ATOM 903 C C . TYR A 1 124 ? 28.448 12.022 9.080 1.00 16.47 121 TYR A C 1
ATOM 904 O O . TYR A 1 124 ? 27.850 11.465 8.142 1.00 15.77 121 TYR A O 1
ATOM 913 N N . VAL A 1 125 ? 29.235 13.102 8.921 1.00 17.09 122 VAL A N 1
ATOM 914 C CA . VAL A 1 125 ? 29.435 13.645 7.573 1.00 18.51 122 VAL A CA 1
ATOM 915 C C . VAL A 1 125 ? 30.292 12.719 6.729 1.00 18.72 122 VAL A C 1
ATOM 916 O O . VAL A 1 125 ? 29.916 12.396 5.596 1.00 18.00 122 VAL A O 1
ATOM 920 N N . GLU A 1 126 ? 31.429 12.298 7.276 1.00 18.74 123 GLU A N 1
ATOM 921 C CA . GLU A 1 126 ? 32.279 11.280 6.638 1.00 19.78 123 GLU A CA 1
ATOM 922 C C . GLU A 1 126 ? 31.566 9.936 6.436 1.00 19.31 123 GLU A C 1
ATOM 923 O O . GLU A 1 126 ? 31.819 9.238 5.448 1.00 18.87 123 GLU A O 1
ATOM 929 N N . THR A 1 127 ? 30.668 9.586 7.367 1.00 18.13 124 THR A N 1
ATOM 930 C CA . THR A 1 127 ? 29.780 8.426 7.170 1.00 16.09 124 THR A CA 1
ATOM 931 C C . THR A 1 127 ? 28.874 8.597 5.934 1.00 15.60 124 THR A C 1
ATOM 932 O O . THR A 1 127 ? 28.759 7.679 5.112 1.00 13.57 124 THR A O 1
ATOM 936 N N . TRP A 1 128 ? 28.245 9.761 5.805 1.00 14.81 125 TRP A N 1
ATOM 937 C CA . TRP A 1 128 ? 27.410 10.042 4.649 1.00 16.60 125 TRP A CA 1
ATOM 938 C C . TRP A 1 128 ? 28.221 9.981 3.344 1.00 17.07 125 TRP A C 1
ATOM 939 O O . TRP A 1 128 ? 27.722 9.503 2.324 1.00 16.34 125 TRP A O 1
ATOM 950 N N . LYS A 1 129 ? 29.475 10.446 3.386 1.00 18.14 126 LYS A N 1
ATOM 951 C CA . LYS A 1 129 ? 30.316 10.353 2.177 1.00 18.93 126 LYS A CA 1
ATOM 952 C C . LYS A 1 129 ? 30.552 8.897 1.748 1.00 19.03 126 LYS A C 1
ATOM 953 O O . LYS A 1 129 ? 30.568 8.584 0.541 1.00 19.46 126 LYS A O 1
ATOM 959 N N . ALA A 1 130 ? 30.783 8.030 2.730 1.00 17.46 127 ALA A N 1
ATOM 960 C CA . ALA A 1 130 ? 30.853 6.598 2.470 1.00 16.97 127 ALA A CA 1
ATOM 961 C C . ALA A 1 130 ? 29.564 6.123 1.780 1.00 16.84 127 ALA A C 1
ATOM 962 O O . ALA A 1 130 ? 29.635 5.457 0.731 1.00 17.42 127 ALA A O 1
ATOM 964 N N . LEU A 1 131 ? 28.397 6.490 2.328 1.00 15.68 128 LEU A N 1
ATOM 965 C CA . LEU A 1 131 ? 27.119 6.067 1.685 1.00 15.96 128 LEU A CA 1
ATOM 966 C C . LEU A 1 131 ? 26.976 6.574 0.247 1.00 16.05 128 LEU A C 1
ATOM 967 O O . LEU A 1 131 ? 26.559 5.843 -0.649 1.00 16.20 128 LEU A O 1
ATOM 972 N N . VAL A 1 132 ? 27.364 7.825 0.050 1.00 17.10 129 VAL A N 1
ATOM 973 C CA . VAL A 1 132 ? 27.387 8.442 -1.286 1.00 17.52 129 VAL A CA 1
ATOM 974 C C . VAL A 1 132 ? 28.257 7.611 -2.262 1.00 18.49 129 VAL A C 1
ATOM 975 O O . VAL A 1 132 ? 27.813 7.284 -3.384 1.00 18.38 129 VAL A O 1
ATOM 979 N N . GLU A 1 133 ? 29.441 7.217 -1.793 1.00 19.28 130 GLU A N 1
ATOM 980 C CA . GLU A 1 133 ? 30.345 6.343 -2.563 1.00 21.00 130 GLU A CA 1
ATOM 981 C C . GLU A 1 133 ? 29.766 4.933 -2.814 1.00 20.41 130 GLU A C 1
ATOM 982 O O . GLU A 1 133 ? 29.859 4.383 -3.927 1.00 21.28 130 GLU A O 1
ATOM 988 N N . LEU A 1 134 ? 29.114 4.365 -1.804 1.00 19.74 131 LEU A N 1
ATOM 989 C CA . LEU A 1 134 ? 28.428 3.080 -1.985 1.00 18.53 131 LEU A CA 1
ATOM 990 C C . LEU A 1 134 ? 27.346 3.165 -3.081 1.00 18.29 131 LEU A C 1
ATOM 991 O O . LEU A 1 134 ? 27.233 2.262 -3.941 1.00 19.57 131 LEU A O 1
ATOM 996 N N . LYS A 1 135 ? 26.606 4.269 -3.093 1.00 17.22 132 LYS A N 1
ATOM 997 C CA . LYS A 1 135 ? 25.578 4.465 -4.118 1.00 18.76 132 LYS A CA 1
ATOM 998 C C . LYS A 1 135 ? 26.225 4.734 -5.471 1.00 19.89 132 LYS A C 1
ATOM 999 O O . LYS A 1 135 ? 25.821 4.157 -6.490 1.00 21.39 13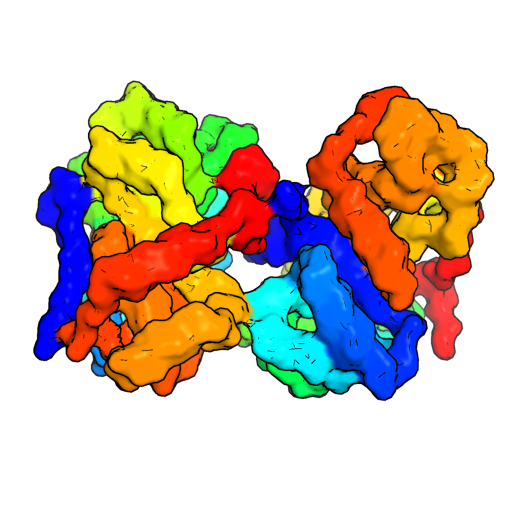2 LYS A O 1
ATOM 1005 N N . LYS A 1 136 ? 27.216 5.615 -5.498 1.00 20.12 133 LYS A N 1
ATOM 1006 C CA . LYS A 1 136 ? 27.903 5.940 -6.757 1.00 23.05 133 LYS A CA 1
ATOM 1007 C C . LYS A 1 136 ? 28.518 4.697 -7.422 1.00 23.93 133 LYS A C 1
ATOM 1008 O O . LYS A 1 136 ? 28.407 4.517 -8.626 1.00 25.00 133 LYS A O 1
ATOM 1014 N N . SER A 1 137 ? 29.110 3.812 -6.631 1.00 24.44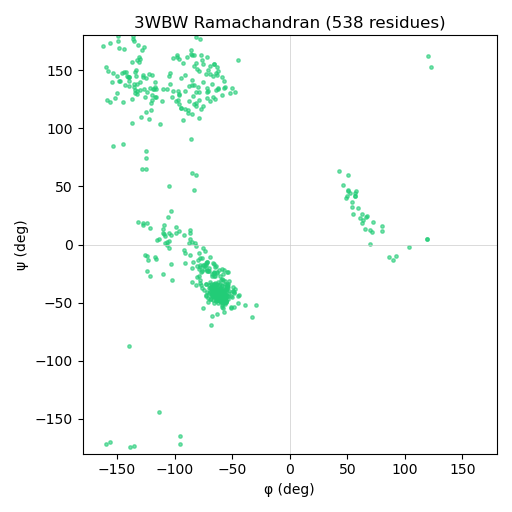 134 SER A N 1
ATOM 1015 C CA . SER A 1 137 ? 29.718 2.591 -7.161 1.00 25.54 134 SER A CA 1
ATOM 1016 C C . SER A 1 137 ? 28.748 1.418 -7.438 1.00 25.00 134 SER A C 1
ATOM 1017 O O . SER A 1 137 ? 29.164 0.369 -7.952 1.00 25.52 134 SER A O 1
ATOM 1020 N N . GLY A 1 138 ? 27.461 1.594 -7.156 1.00 23.39 135 GLY A N 1
ATOM 1021 C CA . GLY A 1 138 ? 26.504 0.534 -7.398 1.00 22.89 135 GLY A CA 1
ATOM 1022 C C . GLY A 1 138 ? 26.446 -0.558 -6.352 1.00 21.52 135 GLY A C 1
ATOM 1023 O O . GLY A 1 138 ? 25.800 -1.571 -6.579 1.00 21.23 135 GLY A O 1
ATOM 1024 N N . ARG A 1 139 ? 27.094 -0.341 -5.202 1.00 21.74 136 ARG A N 1
ATOM 1025 C CA . ARG A 1 139 ? 27.149 -1.331 -4.095 1.00 20.99 136 ARG A CA 1
ATOM 1026 C C . ARG A 1 139 ? 25.860 -1.388 -3.313 1.00 19.95 136 ARG A C 1
ATOM 1027 O O . ARG A 1 139 ? 25.546 -2.402 -2.679 1.00 19.11 136 ARG A O 1
ATOM 1035 N N . VAL A 1 140 ? 25.092 -0.294 -3.386 1.00 18.51 137 VAL A N 1
ATOM 1036 C CA . VAL A 1 140 ? 23.804 -0.176 -2.707 1.00 16.55 137 VAL A CA 1
ATOM 1037 C C . VAL A 1 140 ? 22.851 0.574 -3.618 1.00 16.19 137 VAL A C 1
ATOM 1038 O O . VAL A 1 140 ? 23.278 1.419 -4.395 1.00 16.64 137 VAL A O 1
ATOM 1042 N N . LYS A 1 141 ? 21.564 0.254 -3.542 1.00 16.32 138 LYS A N 1
ATOM 1043 C CA . LYS A 1 141 ? 20.584 0.910 -4.408 1.00 16.95 138 LYS A CA 1
ATOM 1044 C C . LYS A 1 141 ? 20.260 2.332 -3.961 1.00 15.10 138 LYS A C 1
ATOM 1045 O O . LYS A 1 141 ? 20.326 3.231 -4.760 1.00 15.60 138 LYS A O 1
ATOM 1051 N N . SER A 1 142 ? 19.858 2.495 -2.702 1.00 13.84 139 SER A N 1
ATOM 1052 C CA . SER A 1 142 ? 19.414 3.780 -2.137 1.00 13.25 139 SER A CA 1
ATOM 1053 C C . SER A 1 142 ? 20.064 4.004 -0.782 1.00 13.73 139 SER A C 1
ATOM 1054 O O . SER A 1 142 ? 20.367 3.033 -0.044 1.00 13.25 139 SER A O 1
ATOM 1057 N N . ILE A 1 143 ? 20.268 5.286 -0.453 1.00 12.67 140 ILE A N 1
ATOM 1058 C CA . ILE A 1 143 ? 20.864 5.673 0.824 1.00 12.96 140 ILE A CA 1
ATOM 1059 C C . ILE A 1 143 ? 20.028 6.695 1.568 1.00 11.44 140 ILE A C 1
ATOM 1060 O O . ILE A 1 143 ? 19.432 7.573 0.951 1.00 13.84 140 ILE A O 1
ATOM 1065 N N . GLY A 1 144 ? 20.014 6.571 2.889 1.00 11.27 141 GLY A N 1
ATOM 1066 C CA . GLY A 1 144 ? 19.249 7.442 3.745 1.00 11.84 141 GLY A CA 1
ATOM 1067 C C . GLY A 1 144 ? 19.810 7.486 5.136 1.00 11.67 141 GLY A C 1
ATOM 1068 O O . GLY A 1 144 ? 20.914 6.977 5.414 1.00 11.09 141 GLY A O 1
ATOM 1069 N N . VAL A 1 145 ? 19.048 8.101 6.025 1.00 11.28 142 VAL A N 1
ATOM 1070 C CA . VAL A 1 145 ? 19.490 8.285 7.394 1.00 10.62 142 VAL A CA 1
ATOM 1071 C C . VAL A 1 145 ? 18.335 7.937 8.317 1.00 11.72 142 VAL A C 1
ATOM 1072 O O . VAL A 1 145 ? 17.206 7.727 7.863 1.00 11.74 142 VAL A O 1
ATOM 1076 N N . SER A 1 146 ? 18.617 7.967 9.622 1.00 11.55 143 SER A N 1
ATOM 1077 C CA . SER A 1 146 ? 17.619 7.679 10.637 1.00 11.03 143 SER A CA 1
ATOM 1078 C C . SER A 1 146 ? 17.912 8.639 11.801 1.00 9.98 143 SER A C 1
ATOM 1079 O O . SER A 1 146 ? 19.113 8.882 12.143 1.00 10.23 143 SER A O 1
ATOM 1082 N N . ASN A 1 147 ? 16.844 9.221 12.352 1.00 9.15 144 ASN A N 1
ATOM 1083 C CA . ASN A 1 147 ? 16.923 10.088 13.551 1.00 10.53 144 ASN A CA 1
ATOM 1084 C C . ASN A 1 147 ? 17.674 11.384 13.329 1.00 11.86 144 ASN A C 1
ATOM 1085 O O . ASN A 1 147 ? 18.173 11.978 14.282 1.00 13.03 144 ASN A O 1
ATOM 1090 N N . PHE A 1 148 ? 17.749 11.833 12.076 1.00 12.39 145 PHE A N 1
ATOM 1091 C CA . PHE A 1 148 ? 18.462 13.066 11.778 1.00 13.67 145 PHE A CA 1
ATOM 1092 C C . PHE A 1 148 ? 17.492 14.219 11.948 1.00 14.10 145 PHE A C 1
ATOM 1093 O O . PHE A 1 148 ? 16.339 14.142 11.504 1.00 14.63 145 PHE A O 1
ATOM 1101 N N . GLU A 1 149 ? 17.974 15.283 12.583 1.00 14.82 146 GLU A N 1
ATOM 1102 C CA . GLU A 1 149 ? 17.245 16.574 12.630 1.00 16.29 146 GLU A CA 1
ATOM 1103 C C . GLU A 1 149 ? 17.586 17.385 11.403 1.00 15.15 146 GLU A C 1
ATOM 1104 O O . GLU A 1 149 ? 18.534 17.078 10.673 1.00 14.65 146 GLU A O 1
ATOM 1110 N N . SER A 1 150 ? 16.813 18.439 11.170 1.00 17.30 147 SER A N 1
ATOM 1111 C CA . SER A 1 150 ? 16.991 19.267 9.986 1.00 18.14 147 SER A CA 1
ATOM 1112 C C . SER A 1 150 ? 18.427 19.797 9.874 1.00 18.69 147 SER A C 1
ATOM 1113 O O . SER A 1 150 ? 18.983 19.832 8.780 1.00 18.33 147 SER A O 1
ATOM 1116 N N . GLU A 1 151 ? 19.033 20.177 11.009 1.00 19.17 148 GLU A N 1
ATOM 1117 C CA . GLU A 1 151 ? 20.412 20.691 11.007 1.00 20.06 148 GLU A CA 1
ATOM 1118 C C . GLU A 1 151 ? 21.419 19.673 10.482 1.00 18.71 148 GLU A C 1
ATOM 1119 O O . GLU A 1 151 ? 22.395 20.024 9.825 1.00 18.68 148 GLU A O 1
ATOM 1125 N N . HIS A 1 152 ? 21.201 18.412 10.837 1.00 16.95 149 HIS A N 1
ATOM 1126 C CA . HIS A 1 152 ? 22.088 17.332 10.459 1.00 15.49 149 HIS A CA 1
ATOM 1127 C C . HIS A 1 152 ? 21.910 17.052 8.986 1.00 15.55 149 HIS A C 1
ATOM 1128 O O . HIS A 1 152 ? 22.892 16.868 8.274 1.00 16.09 149 HIS A O 1
ATOM 1135 N N . LEU A 1 153 ? 20.656 17.027 8.539 1.00 14.72 150 LEU A N 1
ATOM 1136 C CA . LEU A 1 153 ? 20.322 16.930 7.108 1.00 15.01 150 LEU A CA 1
ATOM 1137 C C . LEU A 1 153 ? 20.983 18.052 6.296 1.00 16.35 150 LEU A C 1
ATOM 1138 O O . LEU A 1 153 ? 21.634 17.775 5.282 1.00 15.82 150 LEU A O 1
ATOM 1143 N N . GLU A 1 154 ? 20.858 19.299 6.772 1.00 17.28 151 GLU A N 1
ATOM 1144 C CA . GLU A 1 154 ? 21.528 20.419 6.135 1.00 20.81 151 GLU A CA 1
ATOM 1145 C C . GLU A 1 154 ? 23.022 20.149 5.987 1.00 20.12 151 GLU A C 1
ATOM 1146 O O . GLU A 1 154 ? 23.617 20.403 4.921 1.00 20.39 151 GLU A O 1
ATOM 1152 N N . ARG A 1 155 ? 23.640 19.670 7.066 1.00 18.93 152 ARG A N 1
ATOM 1153 C CA . ARG A 1 155 ? 25.095 19.504 7.081 1.00 21.14 152 ARG A CA 1
ATOM 1154 C C . ARG A 1 155 ? 25.565 18.499 6.030 1.00 20.07 152 ARG A C 1
ATOM 1155 O O . ARG A 1 155 ? 26.513 18.767 5.286 1.00 21.15 152 ARG A O 1
ATOM 1163 N N . ILE A 1 156 ? 24.887 17.360 5.962 1.00 19.23 153 ILE A N 1
ATOM 1164 C CA . ILE A 1 156 ? 25.278 16.311 5.012 1.00 19.48 153 ILE A CA 1
ATOM 1165 C C . ILE A 1 156 ? 24.993 16.686 3.563 1.00 19.86 153 ILE A C 1
ATOM 1166 O O . ILE A 1 156 ? 25.789 16.349 2.676 1.00 20.01 153 ILE A O 1
ATOM 1171 N N . MET A 1 157 ? 23.883 17.375 3.329 1.00 19.26 154 MET A N 1
ATOM 1172 C CA . MET A 1 157 ? 23.586 17.852 1.980 1.00 22.27 154 MET A CA 1
ATOM 1173 C C . MET A 1 157 ? 24.584 18.910 1.515 1.00 24.00 154 MET A C 1
ATOM 1174 O O . MET A 1 157 ? 25.073 18.873 0.378 1.00 24.54 154 MET A O 1
ATOM 1179 N N . ASP A 1 158 ? 24.894 19.849 2.402 1.00 25.41 155 ASP A N 1
ATOM 1180 C CA . ASP A 1 158 ? 25.911 20.855 2.120 1.00 27.90 155 ASP A CA 1
ATOM 1181 C C . ASP A 1 158 ? 27.277 20.233 1.820 1.00 27.98 155 ASP A C 1
ATOM 1182 O O . ASP A 1 158 ? 28.001 20.693 0.921 1.00 28.78 155 ASP A O 1
ATOM 1187 N N . ALA A 1 159 ? 27.640 19.186 2.556 1.00 26.01 156 ALA A N 1
ATOM 1188 C CA . ALA A 1 159 ? 28.972 18.619 2.379 1.00 26.32 156 ALA A CA 1
ATOM 1189 C C . ALA A 1 159 ? 29.140 17.751 1.129 1.00 26.01 156 ALA A C 1
ATOM 1190 O O . ALA A 1 159 ? 30.271 17.603 0.633 1.00 27.23 156 ALA A O 1
ATOM 1192 N N . THR A 1 160 ? 28.030 17.213 0.619 1.00 24.52 157 THR A N 1
ATOM 1193 C CA . THR A 1 160 ? 28.064 16.222 -0.458 1.00 24.72 157 THR A CA 1
ATOM 1194 C C . THR A 1 160 ? 27.303 16.623 -1.721 1.00 25.21 157 THR A C 1
ATOM 1195 O O . THR A 1 160 ? 27.616 16.134 -2.821 1.00 26.27 157 THR A O 1
ATOM 1199 N N . GLY A 1 161 ? 26.286 17.470 -1.553 1.00 24.84 158 GLY A N 1
ATOM 1200 C CA . GLY A 1 161 ? 25.292 17.719 -2.596 1.00 25.20 158 GLY A CA 1
ATOM 1201 C C . GLY A 1 161 ? 24.363 16.537 -2.870 1.00 24.16 158 GLY A C 1
ATOM 1202 O O . GLY A 1 161 ? 23.679 16.530 -3.895 1.00 25.27 158 GLY A O 1
ATOM 1203 N N . VAL A 1 162 ? 24.357 15.524 -2.000 1.00 22.21 159 VAL A N 1
ATOM 1204 C CA . VAL A 1 162 ? 23.535 14.335 -2.217 1.00 20.53 159 VAL A CA 1
ATOM 1205 C C . VAL A 1 162 ? 22.528 14.236 -1.085 1.00 19.95 159 VAL A C 1
ATOM 1206 O O . VAL A 1 162 ? 22.904 14.228 0.112 1.00 18.91 159 VAL A O 1
ATOM 1210 N N . VAL A 1 163 ? 21.253 14.120 -1.475 1.00 19.20 160 VAL A N 1
ATOM 1211 C CA . VAL A 1 163 ? 20.126 14.192 -0.548 1.00 18.13 160 VAL A CA 1
ATOM 1212 C C . VAL A 1 163 ? 19.686 12.756 -0.170 1.00 16.62 160 VAL A C 1
ATOM 1213 O O . VAL A 1 163 ? 19.542 11.889 -1.042 1.00 17.60 160 VAL A O 1
ATOM 1217 N N . PRO A 1 164 ? 19.497 12.494 1.128 1.00 16.02 161 PRO A N 1
ATOM 1218 C CA . PRO A 1 164 ? 19.016 11.187 1.521 1.00 14.22 161 PRO A CA 1
ATOM 1219 C C . PRO A 1 164 ? 17.620 10.958 0.945 1.00 13.73 161 PRO A C 1
ATOM 1220 O O . PRO A 1 164 ? 16.820 11.913 0.818 1.00 12.36 161 PRO A O 1
ATOM 1224 N N . VAL A 1 165 ? 17.323 9.717 0.582 1.00 12.35 162 VAL A N 1
ATOM 1225 C CA . VAL A 1 165 ? 15.991 9.459 0.025 1.00 12.68 162 VAL A CA 1
ATOM 1226 C C . VAL A 1 165 ? 14.953 9.366 1.117 1.00 12.17 162 VAL A C 1
ATOM 1227 O O . VAL A 1 165 ? 13.761 9.627 0.888 1.00 12.23 162 VAL A O 1
ATOM 1231 N N . VAL A 1 166 ? 15.416 8.963 2.290 1.00 12.84 163 VAL A N 1
ATOM 1232 C CA . VAL A 1 166 ? 14.553 8.688 3.440 1.00 13.66 163 VAL A CA 1
ATOM 1233 C C . VAL A 1 166 ? 15.257 9.189 4.694 1.00 12.79 163 VAL A C 1
ATOM 1234 O O . VAL A 1 166 ? 16.504 9.086 4.831 1.00 13.14 163 VAL A O 1
ATOM 1238 N N . ASN A 1 167 ? 14.464 9.688 5.641 1.00 12.61 164 ASN A N 1
ATOM 1239 C CA . ASN A 1 167 ? 14.887 9.868 7.054 1.00 11.43 164 ASN A CA 1
ATOM 1240 C C . ASN A 1 167 ? 13.858 9.110 7.901 1.00 11.92 164 ASN A C 1
ATOM 1241 O O . ASN A 1 167 ? 12.665 9.467 7.920 1.00 12.71 164 ASN A O 1
ATOM 1246 N N . GLN A 1 168 ? 14.307 8.046 8.567 1.00 11.67 165 GLN A N 1
ATOM 1247 C CA . GLN A 1 168 ? 13.471 7.187 9.411 1.00 11.96 165 GLN A CA 1
ATOM 1248 C C . GLN A 1 168 ? 13.489 7.711 10.864 1.00 10.86 165 GLN A C 1
ATOM 1249 O O . GLN A 1 168 ? 14.563 7.745 11.563 1.00 10.90 165 GLN A O 1
ATOM 1255 N N . ILE A 1 169 ? 12.317 8.121 11.343 1.00 10.37 166 ILE A N 1
ATOM 1256 C CA . ILE A 1 169 ? 12.263 8.891 12.613 1.00 11.49 166 ILE A CA 1
ATOM 1257 C C . ILE A 1 169 ? 11.147 8.399 13.467 1.00 11.95 166 ILE A C 1
ATOM 1258 O O . ILE A 1 169 ? 10.201 7.819 12.930 1.00 12.36 166 ILE A O 1
ATOM 1263 N N . GLU A 1 170 ? 11.236 8.624 14.788 1.00 11.56 167 GLU A N 1
ATOM 1264 C CA . GLU A 1 170 ? 10.136 8.223 15.668 1.00 12.18 167 GLU A CA 1
ATOM 1265 C C . GLU A 1 170 ? 8.902 9.041 15.308 1.00 11.61 167 GLU A C 1
ATOM 1266 O O . GLU A 1 170 ? 8.962 10.280 15.276 1.00 12.00 167 GLU A O 1
ATOM 1272 N N . LEU A 1 171 ? 7.798 8.385 15.010 1.00 11.56 168 LEU A N 1
ATOM 1273 C CA . LEU A 1 171 ? 6.607 9.144 14.546 1.00 11.94 168 LEU A CA 1
ATOM 1274 C C . LEU A 1 171 ? 5.362 8.328 14.840 1.00 12.54 168 LEU A C 1
ATOM 1275 O O . LEU A 1 171 ? 5.255 7.171 14.437 1.00 12.33 168 LEU A O 1
ATOM 1280 N N . HIS A 1 172 ? 4.446 8.908 15.595 1.00 12.47 169 HIS A N 1
ATOM 1281 C CA . HIS A 1 172 ? 3.169 8.262 15.927 1.00 14.36 169 HIS A CA 1
ATOM 1282 C C . HIS A 1 172 ? 2.147 9.360 16.276 1.00 16.00 169 HIS A C 1
ATOM 1283 O O . HIS A 1 172 ? 2.507 10.536 16.274 1.00 14.74 169 HIS A O 1
ATOM 1290 N N . PRO A 1 173 ? 0.861 9.010 16.483 1.00 17.45 170 PRO A N 1
ATOM 1291 C CA . PRO A 1 173 ? -0.075 10.121 16.712 1.00 19.20 170 PRO A CA 1
ATOM 1292 C C . PRO A 1 173 ? 0.229 11.077 17.893 1.00 20.83 170 PRO A C 1
ATOM 1293 O O . PRO A 1 173 ? -0.210 12.218 17.852 1.00 22.20 170 PRO A O 1
ATOM 1297 N N . ASP A 1 174 ? 1.014 10.641 18.889 1.00 20.64 171 ASP A N 1
ATOM 1298 C CA . ASP A 1 174 ? 1.421 11.517 20.001 1.00 21.50 171 ASP A CA 1
ATOM 1299 C C . ASP A 1 174 ? 2.595 12.448 19.662 1.00 20.14 171 ASP A C 1
ATOM 1300 O O . ASP A 1 174 ? 2.864 13.435 20.397 1.00 20.63 171 ASP A O 1
ATOM 1305 N N . PHE A 1 175 ? 3.326 12.088 18.601 1.00 17.68 172 PHE A N 1
ATOM 1306 C CA . PHE A 1 175 ? 4.570 12.752 18.208 1.00 16.38 172 PHE A CA 1
ATOM 1307 C C . PHE A 1 175 ? 4.647 12.743 16.668 1.00 16.05 172 PHE A C 1
ATOM 1308 O O . PHE A 1 175 ? 5.235 11.833 16.035 1.00 13.72 172 PHE A O 1
ATOM 1316 N N . GLN A 1 176 ? 4.039 13.758 16.059 1.00 16.09 173 GLN A N 1
ATOM 1317 C CA . GLN A 1 176 ? 3.793 13.681 14.605 1.00 17.12 173 GLN A CA 1
ATOM 1318 C C . GLN A 1 176 ? 4.896 14.277 13.720 1.00 17.18 173 GLN A C 1
ATOM 1319 O O . GLN A 1 176 ? 4.812 14.193 12.481 1.00 17.17 173 GLN A O 1
ATOM 1325 N N . GLN A 1 177 ? 5.912 14.882 14.341 1.00 16.57 174 GLN A N 1
ATOM 1326 C CA . GLN A 1 177 ? 7.102 15.361 13.609 1.00 16.85 174 GLN A CA 1
ATOM 1327 C C . GLN A 1 177 ? 6.740 16.347 12.481 1.00 17.64 174 GLN A C 1
ATOM 1328 O O . GLN A 1 177 ? 7.271 16.287 11.367 1.00 16.41 174 GLN A O 1
ATOM 1334 N N . ARG A 1 178 ? 5.811 17.250 12.771 1.00 19.45 175 ARG A N 1
ATOM 1335 C CA . ARG A 1 178 ? 5.236 18.073 11.668 1.00 22.08 175 ARG A CA 1
ATOM 1336 C C . ARG A 1 178 ? 6.296 18.977 11.060 1.00 22.29 175 ARG A C 1
ATOM 1337 O O . ARG A 1 178 ? 6.432 19.036 9.843 1.00 22.39 175 ARG A O 1
ATOM 1345 N N . ALA A 1 179 ? 7.083 19.633 11.914 1.00 22.62 176 ALA A N 1
ATOM 1346 C CA . ALA A 1 179 ? 8.102 20.595 11.480 1.00 22.30 176 ALA A CA 1
ATOM 1347 C C . ALA A 1 179 ? 9.204 19.889 10.644 1.00 20.94 176 ALA A C 1
ATOM 1348 O O . ALA A 1 179 ? 9.682 20.397 9.611 1.00 20.08 176 ALA A O 1
ATOM 1350 N N . LEU A 1 180 ? 9.639 18.735 11.128 1.00 18.79 177 LEU A N 1
ATOM 1351 C CA . LEU A 1 180 ? 10.649 17.978 10.390 1.00 18.30 177 LEU A CA 1
ATOM 1352 C C . LEU A 1 180 ? 10.089 17.498 9.056 1.00 17.77 177 LEU A C 1
ATOM 1353 O O . LEU A 1 180 ? 10.773 17.563 8.031 1.00 20.44 177 LEU A O 1
ATOM 1358 N N . ARG A 1 181 ? 8.852 17.027 9.040 1.00 17.85 178 ARG A N 1
ATOM 1359 C CA . ARG A 1 181 ? 8.226 16.674 7.758 1.00 17.57 178 ARG A CA 1
ATOM 1360 C C . ARG A 1 181 ? 8.113 17.835 6.729 1.00 18.71 178 ARG A C 1
ATOM 1361 O O . ARG A 1 181 ? 8.244 17.630 5.518 1.00 18.38 178 ARG A O 1
ATOM 1369 N N . GLU A 1 182 ? 7.874 19.043 7.216 1.00 20.50 179 GLU A N 1
ATOM 1370 C CA . GLU A 1 182 ? 7.893 20.239 6.359 1.00 22.76 179 GLU A CA 1
ATOM 1371 C C . GLU A 1 182 ? 9.267 20.457 5.720 1.00 22.14 179 GLU A C 1
ATOM 1372 O O . GLU A 1 182 ? 9.355 20.785 4.541 1.00 22.46 179 GLU A O 1
ATOM 1378 N N . PHE A 1 183 ? 10.330 20.284 6.501 1.00 21.37 180 PHE A N 1
ATOM 1379 C CA . PHE A 1 183 ? 11.691 20.317 5.976 1.00 21.18 180 PHE A CA 1
ATOM 1380 C C . PHE A 1 183 ? 11.920 19.182 4.957 1.00 20.03 180 PHE A C 1
ATOM 1381 O O . PHE A 1 183 ? 12.514 19.421 3.903 1.00 21.53 180 PHE A O 1
ATOM 1389 N N . HIS A 1 184 ? 11.469 17.962 5.266 1.00 18.81 181 HIS A N 1
ATOM 1390 C CA . HIS A 1 184 ? 11.681 16.823 4.350 1.00 17.95 181 HIS A CA 1
ATOM 1391 C C . HIS A 1 184 ? 11.048 17.142 3.001 1.00 20.26 181 HIS A C 1
ATOM 1392 O O . HIS A 1 184 ? 11.639 16.913 1.938 1.00 19.27 181 HIS A O 1
ATOM 1399 N N . GLU A 1 185 ? 9.804 17.610 3.080 1.00 21.92 182 GLU A N 1
ATOM 1400 C CA . GLU A 1 185 ? 9.001 17.959 1.916 1.00 24.88 182 GLU A CA 1
ATOM 1401 C C . GLU A 1 185 ? 9.806 18.833 0.987 1.00 26.41 182 GLU A C 1
ATOM 1402 O O . GLU A 1 185 ? 9.903 18.482 -0.219 1.00 29.24 182 GLU A O 1
ATOM 1408 N N . LYS A 1 186 ? 10.360 19.942 1.530 1.00 26.14 183 LYS A N 1
ATOM 1409 C CA . LYS A 1 186 ? 11.201 20.905 0.821 1.00 28.10 183 LYS A CA 1
ATOM 1410 C C . LYS A 1 186 ? 12.382 20.281 0.088 1.00 26.57 183 LYS A C 1
ATOM 1411 O O . LYS A 1 186 ? 12.815 20.800 -0.948 1.00 28.04 183 LYS A O 1
ATOM 1417 N N . HIS A 1 187 ? 12.910 19.186 0.635 1.00 25.11 184 HIS A N 1
ATOM 1418 C CA . HIS A 1 187 ? 14.057 18.504 -0.007 1.00 24.06 184 HIS A CA 1
ATOM 1419 C C . HIS A 1 187 ? 13.760 17.191 -0.742 1.00 21.08 184 HIS A C 1
ATOM 1420 O O . HIS A 1 187 ? 14.678 16.497 -1.167 1.00 20.65 184 HIS A O 1
ATOM 1427 N N . ASN A 1 188 ? 12.483 16.888 -0.903 1.00 20.35 185 ASN A N 1
ATOM 1428 C CA . ASN A 1 188 ? 12.038 15.633 -1.520 1.00 19.93 185 ASN A CA 1
ATOM 1429 C C . ASN A 1 188 ? 12.533 14.389 -0.753 1.00 18.02 185 ASN A C 1
ATOM 1430 O O . ASN A 1 188 ? 12.773 13.323 -1.344 1.00 18.08 185 ASN A O 1
ATOM 1435 N N . ILE A 1 189 ? 12.666 14.537 0.557 1.00 15.87 186 ILE A N 1
ATOM 1436 C CA . ILE A 1 189 ? 13.016 13.391 1.416 1.00 14.99 186 ILE A CA 1
ATOM 1437 C C . ILE A 1 189 ? 11.745 12.696 1.933 1.00 14.68 186 ILE A C 1
ATOM 1438 O O . ILE A 1 189 ? 10.834 13.363 2.432 1.00 15.95 186 ILE A O 1
ATOM 1443 N N . ARG A 1 190 ? 11.686 11.360 1.828 1.00 13.67 187 ARG A N 1
ATOM 1444 C CA . ARG A 1 190 ? 10.526 10.637 2.339 1.00 13.83 187 ARG A CA 1
ATOM 1445 C C . ARG A 1 190 ? 10.662 10.462 3.824 1.00 14.16 187 ARG A C 1
ATOM 1446 O O . ARG A 1 190 ? 11.779 10.379 4.350 1.00 14.37 187 ARG A O 1
ATOM 1454 N N . THR A 1 191 ? 9.525 10.385 4.497 1.00 13.76 188 THR A N 1
ATOM 1455 C CA . THR A 1 191 ? 9.560 10.117 5.923 1.00 13.54 188 THR A CA 1
ATOM 1456 C C . THR A 1 191 ? 9.212 8.672 6.193 1.00 13.35 188 THR A C 1
ATOM 1457 O O . THR A 1 191 ? 8.190 8.181 5.714 1.00 14.91 188 THR A O 1
ATOM 1461 N N . GLU A 1 192 ? 10.056 7.959 6.938 1.00 12.87 189 GLU A N 1
ATOM 1462 C CA . GLU A 1 192 ? 9.662 6.643 7.418 1.00 12.93 189 GLU A CA 1
ATOM 1463 C C . GLU A 1 192 ? 9.453 6.716 8.937 1.00 13.25 189 GLU A C 1
ATOM 1464 O O . GLU A 1 192 ? 10.307 7.243 9.652 1.00 12.84 189 GLU A O 1
ATOM 1470 N N . SER A 1 193 ? 8.347 6.148 9.411 1.00 12.89 190 SER A N 1
ATOM 1471 C CA . SER A 1 193 ? 7.967 6.149 10.827 1.00 12.91 190 SER A CA 1
ATOM 1472 C C . SER A 1 193 ? 8.444 4.860 11.519 1.00 13.22 190 SER A C 1
ATOM 1473 O O . SER A 1 193 ? 7.976 3.740 11.201 1.00 16.00 190 SER A O 1
ATOM 1476 N N . TRP A 1 194 ? 9.316 5.025 12.497 1.00 12.86 191 TRP A N 1
ATOM 1477 C CA . TRP A 1 194 ? 9.482 3.983 13.508 1.00 13.07 191 TRP A CA 1
ATOM 1478 C C . TRP A 1 194 ? 8.697 4.286 14.767 1.00 12.87 191 TRP A C 1
ATOM 1479 O O . TRP A 1 194 ? 8.279 5.438 14.984 1.00 13.77 191 TRP A O 1
ATOM 1490 N N . ARG A 1 195 ? 8.502 3.248 15.580 1.00 12.39 192 ARG A N 1
ATOM 1491 C CA . ARG A 1 195 ? 7.544 3.280 16.694 1.00 14.41 192 ARG A CA 1
ATOM 1492 C C . ARG A 1 195 ? 6.148 3.777 16.209 1.00 14.10 192 ARG A C 1
ATOM 1493 O O . ARG A 1 195 ? 5.572 4.665 16.825 1.00 14.24 192 ARG A O 1
ATOM 1501 N N . PRO A 1 196 ? 5.628 3.264 15.063 1.00 13.83 193 PRO A N 1
ATOM 1502 C CA . PRO A 1 196 ? 4.416 3.921 14.526 1.00 13.97 193 PRO A CA 1
ATOM 1503 C C . PRO A 1 196 ? 3.162 3.799 15.392 1.00 15.89 193 PRO A C 1
ATOM 1504 O O . PRO A 1 196 ? 2.192 4.551 15.194 1.00 14.74 193 PRO A O 1
ATOM 1508 N N . LEU A 1 197 ? 3.187 2.845 16.339 1.00 15.65 194 LEU A N 1
ATOM 1509 C CA . LEU A 1 197 ? 2.073 2.605 17.224 1.00 19.03 194 LEU A CA 1
ATOM 1510 C C . LEU A 1 197 ? 2.328 3.182 18.612 1.00 20.21 194 LEU A C 1
ATOM 1511 O O . LEU A 1 197 ? 1.572 2.927 19.538 1.00 21.53 194 LEU A O 1
ATOM 1516 N N . GLY A 1 198 ? 3.418 3.935 18.750 1.00 21.10 195 GLY A N 1
ATOM 1517 C CA . GLY A 1 198 ? 3.715 4.622 20.011 1.00 23.43 195 GLY A CA 1
ATOM 1518 C C . GLY A 1 198 ? 3.775 3.649 21.163 1.00 25.83 195 GLY A C 1
ATOM 1519 O O . GLY A 1 198 ? 3.203 3.908 22.218 1.00 26.56 195 GLY A O 1
ATOM 1520 N N . LYS A 1 199 ? 4.446 2.520 20.933 1.00 27.82 196 LYS A N 1
ATOM 1521 C CA . LYS A 1 199 ? 4.581 1.406 21.905 1.00 31.03 196 LYS A CA 1
ATOM 1522 C C . LYS A 1 199 ? 3.282 0.602 22.180 1.00 32.61 196 LYS A C 1
ATOM 1523 O O . LYS A 1 199 ? 3.293 -0.359 22.966 1.00 34.28 196 LYS A O 1
ATOM 1529 N N . GLY A 1 200 ? 2.182 0.981 21.520 1.00 33.04 197 GLY A N 1
ATOM 1530 C CA . GLY A 1 200 ? 0.886 0.298 21.661 1.00 33.76 197 GLY A CA 1
ATOM 1531 C C . GLY A 1 200 ? -0.092 1.072 22.525 1.00 35.08 197 GLY A C 1
ATOM 1532 O O . GLY A 1 200 ? -1.255 0.665 22.724 1.00 36.05 197 GLY A O 1
ATOM 1533 N N . ARG A 1 201 ? 0.391 2.191 23.041 1.00 34.86 198 ARG A N 1
ATOM 1534 C CA . ARG A 1 201 ? -0.339 3.051 23.956 1.00 36.53 198 ARG A CA 1
ATOM 1535 C C . ARG A 1 201 ? -1.556 3.687 23.293 1.00 36.05 198 ARG A C 1
ATOM 1536 O O . ARG A 1 201 ? -2.635 3.783 23.891 1.00 36.95 198 ARG A O 1
ATOM 1544 N N . VAL A 1 202 ? -1.360 4.131 22.051 1.00 34.00 199 VAL A N 1
ATOM 1545 C CA . VAL A 1 202 ? -2.397 4.804 21.282 1.00 33.29 199 VAL A CA 1
ATOM 1546 C C . VAL A 1 202 ? -3.568 3.874 20.966 1.00 33.20 199 VAL A C 1
ATOM 1547 O O . VAL A 1 202 ? -4.698 4.327 20.743 1.00 33.32 199 VAL A O 1
ATOM 1551 N N . LEU A 1 203 ? -3.287 2.576 20.977 1.00 32.43 200 LEU A N 1
ATOM 1552 C CA . LEU A 1 203 ? -4.254 1.556 20.594 1.00 32.75 200 LEU A CA 1
ATOM 1553 C C . LEU A 1 203 ? -5.466 1.484 21.514 1.00 34.96 200 LEU A C 1
ATOM 1554 O O . LEU A 1 203 ? -6.494 0.928 21.127 1.00 35.14 200 LEU A O 1
ATOM 1559 N N . SER A 1 204 ? -5.336 2.040 22.717 1.00 35.34 201 SER A N 1
ATOM 1560 C CA . SER A 1 204 ? -6.429 2.078 23.664 1.00 37.69 201 SER A CA 1
ATOM 1561 C C . SER A 1 204 ? -7.032 3.492 23.787 1.00 38.63 201 SER A C 1
ATOM 1562 O O . SER A 1 204 ? -7.954 3.719 24.565 1.00 39.82 201 SER A O 1
ATOM 1565 N N . ASP A 1 205 ? -6.519 4.437 22.998 1.00 38.00 202 ASP A N 1
ATOM 1566 C CA . ASP A 1 205 ? -7.057 5.803 22.964 1.00 39.47 202 ASP A CA 1
ATOM 1567 C C . ASP A 1 205 ? -8.509 5.852 22.436 1.00 40.74 202 ASP A C 1
ATOM 1568 O O . ASP A 1 205 ? -8.826 5.242 21.413 1.00 40.49 202 ASP A O 1
ATOM 1573 N N . GLU A 1 206 ? -9.371 6.588 23.139 1.00 42.47 203 GLU A N 1
ATOM 1574 C CA . GLU A 1 206 ? -10.814 6.627 22.867 1.00 44.11 203 GLU A CA 1
ATOM 1575 C C . GLU A 1 206 ? -11.146 7.230 21.519 1.00 43.18 203 GLU A C 1
ATOM 1576 O O . GLU A 1 206 ? -12.092 6.803 20.857 1.00 43.63 203 GLU A O 1
ATOM 1582 N N . ARG A 1 207 ? -10.385 8.252 21.140 1.00 41.81 204 ARG A N 1
ATOM 1583 C CA . ARG A 1 207 ? -10.602 8.956 19.883 1.00 40.76 204 ARG A CA 1
ATOM 1584 C C . ARG A 1 207 ? -10.340 7.959 18.747 1.00 38.27 204 ARG A C 1
ATOM 1585 O O . ARG A 1 207 ? -11.181 7.793 17.846 1.00 39.27 204 ARG A O 1
ATOM 1593 N N . ILE A 1 208 ? -9.205 7.263 18.838 1.00 35.16 205 ILE A N 1
ATOM 1594 C CA . ILE A 1 208 ? -8.837 6.182 17.920 1.00 32.24 205 ILE A CA 1
ATOM 1595 C C . ILE A 1 208 ? -9.886 5.060 17.921 1.00 32.07 205 ILE A C 1
ATOM 1596 O O . ILE A 1 208 ? -10.268 4.574 16.865 1.00 31.81 205 ILE A O 1
ATOM 1601 N N . GLY A 1 209 ? -10.347 4.670 19.109 1.00 31.59 206 GLY A N 1
ATOM 1602 C CA . GLY A 1 209 ? -11.376 3.647 19.245 1.00 32.49 206 GLY A CA 1
ATOM 1603 C C . GLY A 1 209 ? -12.648 3.987 18.494 1.00 32.89 206 GLY A C 1
ATOM 1604 O O . GLY A 1 209 ? -13.239 3.124 17.825 1.00 33.07 206 GLY A O 1
ATOM 1605 N N . LYS A 1 210 ? -13.060 5.251 18.587 1.00 32.95 207 LYS A N 1
ATOM 1606 C CA . LYS A 1 210 ? -14.275 5.741 17.894 1.00 33.96 207 LYS A CA 1
ATOM 1607 C C . LYS A 1 210 ? -14.138 5.701 16.369 1.00 32.08 207 LYS A C 1
ATOM 1608 O O . LYS A 1 210 ? -15.062 5.307 15.658 1.00 31.92 207 LYS A O 1
ATOM 1614 N N . ILE A 1 211 ? -12.974 6.104 15.886 1.00 29.39 208 ILE A N 1
ATOM 1615 C CA . ILE A 1 211 ? -12.619 6.008 14.463 1.00 28.51 208 ILE A CA 1
ATOM 1616 C C . ILE A 1 211 ? -12.556 4.542 13.978 1.00 27.82 208 ILE A C 1
ATOM 1617 O O . ILE A 1 211 ? -13.018 4.225 12.875 1.00 28.55 208 ILE A O 1
ATOM 1622 N N . ALA A 1 212 ? -11.991 3.669 14.811 1.00 27.59 209 ALA A N 1
ATOM 1623 C CA . ALA A 1 212 ? -11.958 2.228 14.572 1.00 27.66 209 ALA A CA 1
ATOM 1624 C C . ALA A 1 212 ? -13.368 1.611 14.459 1.00 29.62 209 ALA A C 1
ATOM 1625 O O . ALA A 1 212 ? -13.632 0.824 13.557 1.00 29.63 209 ALA A O 1
ATOM 1627 N N . GLU A 1 213 ? -14.270 1.973 15.372 1.00 30.93 210 GLU A N 1
ATOM 1628 C CA . GLU A 1 213 ? -15.663 1.523 15.317 1.00 33.93 210 GLU A CA 1
ATOM 1629 C C . GLU A 1 213 ? -16.319 2.039 14.048 1.00 32.88 210 GLU A C 1
ATOM 1630 O O . GLU A 1 213 ? -17.066 1.323 13.389 1.00 33.95 210 GLU A O 1
ATOM 1636 N N . LYS A 1 214 ? -15.988 3.275 13.688 1.00 31.73 211 LYS A N 1
ATOM 1637 C CA . LYS A 1 214 ? -16.525 3.933 12.497 1.00 31.13 211 LYS A CA 1
ATOM 1638 C C . LYS A 1 214 ? -16.251 3.148 11.212 1.00 30.16 211 LYS A C 1
ATOM 1639 O O . LYS A 1 214 ? -17.100 3.072 10.306 1.00 30.32 211 LYS A O 1
ATOM 1645 N N . HIS A 1 215 ? -15.063 2.555 11.133 1.00 28.75 212 HIS A N 1
ATOM 1646 C CA . HIS A 1 215 ? -14.655 1.843 9.931 1.00 28.74 212 HIS A CA 1
ATOM 1647 C C . HIS A 1 215 ? -14.653 0.311 10.046 1.00 29.51 212 HIS A C 1
ATOM 1648 O O . HIS A 1 215 ? -14.365 -0.386 9.068 1.00 30.13 212 HIS A O 1
ATOM 1655 N N . SER A 1 216 ? -15.007 -0.205 11.214 1.00 29.63 213 SER A N 1
ATOM 1656 C CA . SER A 1 216 ? -14.977 -1.652 11.475 1.00 30.00 213 SER A CA 1
ATOM 1657 C C . SER A 1 216 ? -13.565 -2.201 11.229 1.00 27.86 213 SER A C 1
ATOM 1658 O O . SER A 1 216 ? -13.373 -3.233 10.567 1.00 27.14 213 SER A O 1
ATOM 1661 N N . ARG A 1 217 ? -12.587 -1.472 11.763 1.00 26.07 214 ARG A N 1
ATOM 1662 C CA . ARG A 1 217 ? -11.184 -1.869 11.729 1.00 24.94 214 ARG A CA 1
ATOM 1663 C C . ARG A 1 217 ? -10.655 -1.836 13.153 1.00 25.14 214 ARG A C 1
ATOM 1664 O O . ARG A 1 217 ? -11.334 -1.330 14.050 1.00 26.37 214 ARG A O 1
ATOM 1672 N N . THR A 1 218 ? -9.448 -2.368 13.369 1.00 24.36 215 THR A N 1
ATOM 1673 C CA . THR A 1 218 ? -8.820 -2.293 14.670 1.00 24.40 215 THR A CA 1
ATOM 1674 C C . THR A 1 218 ? -8.148 -0.941 14.865 1.00 23.17 215 THR A C 1
ATOM 1675 O O . THR A 1 218 ? -7.905 -0.237 13.865 1.00 21.50 215 THR A O 1
ATOM 1679 N N . PRO A 1 219 ? -7.949 -0.523 16.138 1.00 23.36 216 PRO A N 1
ATOM 1680 C CA . PRO A 1 219 ? -7.179 0.686 16.399 1.00 23.14 216 PRO A CA 1
ATOM 1681 C C . PRO A 1 219 ? -5.819 0.688 15.744 1.00 21.94 216 PRO A C 1
ATOM 1682 O O . PRO A 1 219 ? -5.388 1.748 15.236 1.00 21.40 216 PRO A O 1
ATOM 1686 N N . ALA A 1 220 ? -5.140 -0.467 15.753 1.00 21.44 217 ALA A N 1
ATOM 1687 C CA . ALA A 1 220 ? -3.875 -0.603 15.061 1.00 20.92 217 ALA A CA 1
ATOM 1688 C C . ALA A 1 220 ? -4.019 -0.273 13.560 1.00 19.74 217 ALA A C 1
ATOM 1689 O O . ALA A 1 220 ? -3.159 0.436 12.987 1.00 18.00 217 ALA A O 1
ATOM 1691 N N . GLN A 1 221 ? -5.099 -0.772 12.952 1.00 19.95 218 GLN A N 1
ATOM 1692 C CA . GLN A 1 221 ? -5.315 -0.608 11.518 1.00 19.44 218 GLN A CA 1
ATOM 1693 C C . GLN A 1 221 ? -5.599 0.857 11.201 1.00 19.09 218 GLN A C 1
ATOM 1694 O O . GLN A 1 221 ? -5.131 1.362 10.186 1.00 18.05 218 GLN A O 1
ATOM 1700 N N . VAL A 1 222 ? -6.315 1.529 12.108 1.00 18.01 219 VAL A N 1
ATOM 1701 C CA . VAL A 1 222 ? -6.591 2.958 11.963 1.00 18.07 219 VAL A CA 1
ATOM 1702 C C . VAL A 1 222 ? -5.309 3.756 11.969 1.00 17.37 219 VAL A C 1
ATOM 1703 O O . VAL A 1 222 ? -5.103 4.658 11.121 1.00 17.44 219 VAL A O 1
ATOM 1707 N N . VAL A 1 223 ? -4.461 3.454 12.947 1.00 15.23 220 VAL A N 1
ATOM 1708 C CA . VAL A 1 223 ? -3.221 4.188 13.113 1.00 15.13 220 VAL A CA 1
ATOM 1709 C C . VAL A 1 223 ? -2.280 3.945 11.921 1.00 13.94 220 VAL A C 1
ATOM 1710 O O . VAL A 1 223 ? -1.722 4.888 11.396 1.00 13.44 220 VAL A O 1
ATOM 1714 N N . ILE A 1 224 ? -2.141 2.704 11.460 1.00 12.97 221 ILE A N 1
ATOM 1715 C CA . ILE A 1 224 ? -1.250 2.449 10.302 1.00 13.16 221 ILE A CA 1
ATOM 1716 C C . ILE A 1 224 ? -1.819 3.159 9.066 1.00 13.24 221 ILE A C 1
ATOM 1717 O O . ILE A 1 224 ? -1.093 3.786 8.286 1.00 13.14 221 ILE A O 1
ATOM 1722 N N . ARG A 1 225 ? -3.127 3.076 8.890 1.00 14.42 222 ARG A N 1
ATOM 1723 C CA . ARG A 1 225 ? -3.768 3.799 7.784 1.00 14.79 222 ARG A CA 1
ATOM 1724 C C . ARG A 1 225 ? -3.552 5.317 7.834 1.00 14.89 222 ARG A C 1
ATOM 1725 O O . ARG A 1 225 ? -3.320 5.953 6.774 1.00 13.90 222 ARG A O 1
ATOM 1733 N N . TRP A 1 226 ? -3.611 5.896 9.044 1.00 14.16 223 TRP A N 1
ATOM 1734 C CA . TRP A 1 226 ? -3.241 7.303 9.240 1.00 14.96 223 TRP A CA 1
ATOM 1735 C C . TRP A 1 226 ? -1.796 7.629 8.743 1.00 14.62 223 TRP A C 1
ATOM 1736 O O . TRP A 1 226 ? -1.589 8.658 8.083 1.00 13.48 223 TRP A O 1
ATOM 1747 N N . HIS A 1 227 ? -0.822 6.762 9.050 1.00 14.20 224 HIS A N 1
ATOM 1748 C CA . HIS A 1 227 ? 0.562 6.948 8.559 1.00 14.04 224 HIS A CA 1
ATOM 1749 C C . HIS A 1 227 ? 0.550 6.897 7.029 1.00 14.16 224 HIS A C 1
ATOM 1750 O O . HIS A 1 227 ? 1.157 7.748 6.350 1.00 14.27 224 HIS A O 1
ATOM 1757 N N . LEU A 1 228 ? -0.149 5.906 6.483 1.00 15.19 225 LEU A N 1
ATOM 1758 C CA . LEU A 1 228 ? -0.184 5.702 5.017 1.00 14.47 225 LEU A CA 1
ATOM 1759 C C . LEU A 1 228 ? -0.768 6.915 4.311 1.00 15.34 225 LEU A C 1
ATOM 1760 O O . LEU A 1 228 ? -0.254 7.336 3.258 1.00 15.21 225 LEU A O 1
ATOM 1765 N N . GLN A 1 229 ? -1.851 7.461 4.883 1.00 15.23 226 GLN A N 1
ATOM 1766 C CA . GLN A 1 229 ? -2.568 8.582 4.239 1.00 16.46 226 GLN A CA 1
ATOM 1767 C C . GLN A 1 229 ? -1.748 9.878 4.331 1.00 17.08 226 GLN A C 1
ATOM 1768 O O . GLN A 1 229 ? -2.002 10.825 3.573 1.00 17.42 226 GLN A O 1
ATOM 1774 N N . ASN A 1 230 ? -0.730 9.871 5.204 1.00 16.74 227 ASN A N 1
ATOM 1775 C CA . ASN A 1 230 ? 0.198 10.987 5.347 1.00 17.17 227 ASN A CA 1
ATOM 1776 C C . ASN A 1 230 ? 1.407 10.832 4.471 1.00 16.37 227 ASN A C 1
ATOM 1777 O O . ASN A 1 230 ? 2.334 11.613 4.596 1.00 15.36 227 ASN A O 1
ATOM 1782 N N . GLY A 1 231 ? 1.379 9.823 3.597 1.00 16.79 228 GLY A N 1
ATOM 1783 C CA . GLY A 1 231 ? 2.475 9.527 2.657 1.00 15.47 228 GLY A CA 1
ATOM 1784 C C . GLY A 1 231 ? 3.705 8.945 3.296 1.00 15.01 228 GLY A C 1
ATOM 1785 O O . GLY A 1 231 ? 4.805 8.988 2.717 1.00 14.31 228 GLY A O 1
ATOM 1786 N N . LEU A 1 232 ? 3.537 8.403 4.501 1.00 14.46 229 LEU A N 1
ATOM 1787 C CA . LEU A 1 232 ? 4.671 7.977 5.318 1.00 13.47 229 LEU A CA 1
ATOM 1788 C C . LEU A 1 232 ? 4.901 6.493 5.067 1.00 14.07 229 LEU A C 1
ATOM 1789 O O . LEU A 1 232 ? 3.958 5.711 4.856 1.00 12.73 229 LEU A O 1
ATOM 1794 N N . ILE A 1 233 ? 6.168 6.108 5.047 1.00 13.07 230 ILE A N 1
ATOM 1795 C CA . ILE A 1 233 ? 6.503 4.678 5.036 1.00 12.98 230 ILE A CA 1
ATOM 1796 C C . ILE A 1 233 ? 6.455 4.179 6.500 1.00 13.21 230 ILE A C 1
ATOM 1797 O O . ILE A 1 233 ? 6.929 4.862 7.416 1.00 13.67 230 ILE A O 1
ATOM 1802 N N . VAL A 1 234 ? 5.885 3.011 6.736 1.00 13.46 231 VAL A N 1
ATOM 1803 C CA . VAL A 1 234 ? 5.603 2.600 8.104 1.00 15.84 231 VAL A CA 1
ATOM 1804 C C . VAL A 1 234 ? 6.139 1.191 8.325 1.00 17.18 231 VAL A C 1
ATOM 1805 O O . VAL A 1 234 ? 5.975 0.317 7.472 1.00 18.29 231 VAL A O 1
ATOM 1809 N N . ILE A 1 235 ? 6.846 0.996 9.433 1.00 18.28 232 ILE A N 1
ATOM 1810 C CA . ILE A 1 235 ? 7.421 -0.322 9.754 1.00 19.63 232 ILE A CA 1
ATOM 1811 C C . ILE A 1 235 ? 6.959 -0.789 11.134 1.00 19.65 232 ILE A C 1
ATOM 1812 O O . ILE A 1 235 ? 7.718 -0.775 12.109 1.00 20.72 232 ILE A O 1
ATOM 1817 N N . PRO A 1 236 ? 5.700 -1.215 11.219 1.00 19.59 233 PRO A N 1
ATOM 1818 C CA . PRO A 1 236 ? 5.212 -1.712 12.489 1.00 20.44 233 PRO A CA 1
ATOM 1819 C C . PRO A 1 236 ? 5.919 -3.018 12.868 1.00 22.26 233 PRO A C 1
ATOM 1820 O O . PRO A 1 236 ? 6.210 -3.853 11.996 1.00 22.97 233 PRO A O 1
ATOM 1824 N N . LYS A 1 237 ? 6.147 -3.189 14.164 1.00 23.54 234 LYS A N 1
ATOM 1825 C CA . LYS A 1 237 ? 6.768 -4.408 14.682 1.00 25.65 234 LYS A CA 1
ATOM 1826 C C . LYS A 1 237 ? 5.750 -5.344 15.291 1.00 26.64 234 LYS A C 1
ATOM 1827 O O . LYS A 1 237 ? 4.923 -4.925 16.113 1.00 26.57 234 LYS A O 1
ATOM 1833 N N . SER A 1 238 ? 5.817 -6.620 14.917 1.00 28.92 235 SER A N 1
ATOM 1834 C CA . SER A 1 238 ? 5.039 -7.637 15.608 1.00 31.61 235 SER A CA 1
ATOM 1835 C C . SER A 1 238 ? 5.710 -9.005 15.592 1.00 33.45 235 SER A C 1
ATOM 1836 O O . SER A 1 238 ? 6.377 -9.367 14.616 1.00 33.74 235 SER A O 1
ATOM 1839 N N . VAL A 1 239 ? 5.521 -9.733 16.686 1.00 35.76 236 VAL A N 1
ATOM 1840 C CA . VAL A 1 239 ? 5.995 -11.109 16.857 1.00 37.84 236 VAL A CA 1
ATOM 1841 C C . VAL A 1 239 ? 4.822 -12.094 16.685 1.00 38.98 236 VAL A C 1
ATOM 1842 O O . VAL A 1 239 ? 5.045 -13.290 16.456 1.00 40.58 236 VAL A O 1
ATOM 1846 N N . ASN A 1 240 ? 3.593 -11.561 16.772 1.00 38.13 237 ASN A N 1
ATOM 1847 C CA . ASN A 1 240 ? 2.318 -12.290 16.628 1.00 38.01 237 ASN A CA 1
ATOM 1848 C C . ASN A 1 240 ? 1.878 -12.434 15.160 1.00 36.78 237 ASN A C 1
ATOM 1849 O O . ASN A 1 240 ? 1.515 -11.433 14.550 1.00 35.65 237 ASN A O 1
ATOM 1854 N N . PRO A 1 241 ? 1.877 -13.656 14.590 1.00 36.53 238 PRO A N 1
ATOM 1855 C CA . PRO A 1 241 ? 1.266 -13.893 13.259 1.00 36.20 238 PRO A CA 1
ATOM 1856 C C . PRO A 1 241 ? -0.114 -13.239 13.018 1.00 35.41 238 PRO A C 1
ATOM 1857 O O . PRO A 1 241 ? -0.339 -12.657 11.945 1.00 34.37 238 PRO A O 1
ATOM 1861 N N . LYS A 1 242 ? -1.012 -13.318 14.000 1.00 34.95 239 LYS A N 1
ATOM 1862 C CA . LYS A 1 242 ? -2.295 -12.622 13.915 1.00 34.39 239 LYS A CA 1
ATOM 1863 C C . LYS A 1 242 ? -2.159 -11.102 13.787 1.00 31.68 239 LYS A C 1
ATOM 1864 O O . LYS A 1 242 ? -2.786 -10.497 12.926 1.00 30.10 239 LYS A O 1
ATOM 1870 N N . ARG A 1 243 ? -1.334 -10.481 14.623 1.00 30.32 240 ARG A N 1
ATOM 1871 C CA . ARG A 1 243 ? -1.129 -9.027 14.503 1.00 28.69 240 ARG A CA 1
ATOM 1872 C C . ARG A 1 243 ? -0.387 -8.669 13.241 1.00 26.43 240 ARG A C 1
ATOM 1873 O O . ARG A 1 243 ? -0.634 -7.623 12.694 1.00 25.29 240 ARG A O 1
ATOM 1881 N N . LEU A 1 244 ? 0.540 -9.526 12.797 1.00 26.30 241 LEU A N 1
ATOM 1882 C CA . LEU A 1 244 ? 1.277 -9.283 11.557 1.00 24.41 241 LEU A CA 1
ATOM 1883 C C . LEU A 1 244 ? 0.274 -9.171 10.411 1.00 24.21 241 LEU A C 1
ATOM 1884 O O . LEU A 1 244 ? 0.284 -8.193 9.661 1.00 22.90 241 LEU A O 1
ATOM 1889 N N . ALA A 1 245 ? -0.602 -10.178 10.314 1.00 24.74 242 ALA A N 1
ATOM 1890 C CA . ALA A 1 245 ? -1.666 -10.231 9.316 1.00 24.66 242 ALA A CA 1
ATOM 1891 C C . ALA A 1 245 ? -2.568 -8.989 9.402 1.00 24.77 242 ALA A C 1
ATOM 1892 O O . ALA A 1 245 ? -2.806 -8.310 8.392 1.00 24.53 242 ALA A O 1
ATOM 1894 N N . GLU A 1 246 ? -3.021 -8.675 10.617 1.00 25.51 243 GLU A N 1
ATOM 1895 C CA . GLU A 1 246 ? -3.864 -7.507 10.881 1.00 26.35 243 GLU A CA 1
ATOM 1896 C C . GLU A 1 246 ? -3.236 -6.187 10.433 1.00 24.04 243 GLU A C 1
ATOM 1897 O O . GLU A 1 246 ? -3.923 -5.376 9.821 1.00 24.83 243 GLU A O 1
ATOM 1903 N N . ASN A 1 247 ? -1.943 -5.987 10.709 1.00 22.68 244 ASN A N 1
ATOM 1904 C CA . ASN A 1 247 ? -1.275 -4.715 10.420 1.00 20.99 244 ASN A CA 1
ATOM 1905 C C . ASN A 1 247 ? -1.192 -4.444 8.926 1.00 20.35 244 ASN A C 1
ATOM 1906 O O . ASN A 1 247 ? -1.105 -3.281 8.481 1.00 19.84 244 ASN A O 1
ATOM 1911 N N . LEU A 1 248 ? -1.176 -5.524 8.158 1.00 19.71 245 LEU A N 1
ATOM 1912 C CA . LEU A 1 248 ? -1.035 -5.453 6.719 1.00 21.15 245 LEU A CA 1
ATOM 1913 C C . LEU A 1 248 ? -2.383 -5.228 6.015 1.00 22.57 245 LEU A C 1
ATOM 1914 O O . LEU A 1 248 ? -2.423 -4.751 4.869 1.00 23.10 245 LEU A O 1
ATOM 1919 N N . ASP A 1 249 ? -3.471 -5.546 6.719 1.00 22.83 246 ASP A N 1
ATOM 1920 C CA . ASP A 1 249 ? -4.841 -5.454 6.187 1.00 24.12 246 ASP A CA 1
ATOM 1921 C C . ASP A 1 249 ? -5.416 -4.021 6.240 1.00 24.10 246 ASP A C 1
ATOM 1922 O O . ASP A 1 249 ? -6.457 -3.750 6.852 1.00 25.51 246 ASP A O 1
ATOM 1927 N N . VAL A 1 250 ? -4.741 -3.102 5.569 1.00 23.20 247 VAL A N 1
ATOM 1928 C CA . VAL A 1 250 ? -5.041 -1.668 5.711 1.00 23.01 247 VAL A CA 1
ATOM 1929 C C . VAL A 1 250 ? -5.276 -0.960 4.363 1.00 23.09 247 VAL A C 1
ATOM 1930 O O . VAL A 1 250 ? -5.181 0.284 4.271 1.00 23.01 247 VAL A O 1
ATOM 1934 N N . PHE A 1 251 ? -5.558 -1.747 3.327 1.00 22.80 248 PHE A N 1
ATOM 1935 C CA . PHE A 1 251 ? -5.795 -1.167 1.993 1.00 23.48 248 PHE A CA 1
ATOM 1936 C C . PHE A 1 251 ? -7.250 -1.284 1.576 1.00 24.45 248 PHE A C 1
ATOM 1937 O O . PHE A 1 251 ? -7.619 -1.083 0.402 1.00 26.05 248 PHE A O 1
ATOM 1945 N N . GLY A 1 252 ? -8.089 -1.611 2.555 1.00 24.67 249 GLY A N 1
ATOM 1946 C CA . GLY A 1 252 ? -9.489 -1.873 2.324 1.00 24.46 249 GLY A CA 1
ATOM 1947 C C . GLY A 1 252 ? -10.415 -0.786 2.836 1.00 25.44 249 GLY A C 1
ATOM 1948 O O . GLY A 1 252 ? -11.646 -0.908 2.724 1.00 26.20 249 GLY A O 1
ATOM 1949 N N . PHE A 1 253 ? -9.839 0.280 3.402 1.00 23.47 250 PHE A N 1
ATOM 1950 C CA . PHE A 1 253 ? -10.657 1.397 3.874 1.00 24.16 250 PHE A CA 1
ATOM 1951 C C . PHE A 1 253 ? -9.918 2.729 3.757 1.00 22.60 250 PHE A C 1
ATOM 1952 O O . PHE A 1 253 ? -8.719 2.755 3.515 1.00 22.23 250 PHE A O 1
ATOM 1960 N N . VAL A 1 254 ? -10.647 3.825 3.951 1.00 22.90 251 VAL A N 1
ATOM 1961 C CA . VAL A 1 254 ? -10.088 5.177 3.824 1.00 22.14 251 VAL A CA 1
ATOM 1962 C C . VAL A 1 254 ? -10.499 6.009 5.025 1.00 22.53 251 VAL A C 1
ATOM 1963 O O . VAL A 1 254 ? -11.679 6.069 5.363 1.00 23.95 251 VAL A O 1
ATOM 1967 N N . LEU A 1 255 ? -9.550 6.664 5.672 1.00 20.38 252 LEU A N 1
ATOM 1968 C CA . LEU A 1 255 ? -9.900 7.576 6.759 1.00 21.46 252 LEU A CA 1
ATOM 1969 C C . LEU A 1 255 ? -10.325 8.874 6.106 1.00 22.70 252 LEU A C 1
ATOM 1970 O O . LEU A 1 255 ? -9.634 9.356 5.211 1.00 22.63 252 LEU A O 1
ATOM 1975 N N . ASP A 1 256 ? -11.464 9.421 6.520 1.00 24.71 253 ASP A N 1
ATOM 1976 C CA . ASP A 1 256 ? -11.959 10.660 5.930 1.00 25.68 253 ASP A CA 1
ATOM 1977 C C . ASP A 1 256 ? -11.284 11.897 6.533 1.00 25.32 253 ASP A C 1
ATOM 1978 O O . ASP A 1 256 ? -10.436 11.782 7.427 1.00 23.57 253 ASP A O 1
ATOM 1983 N N . ALA A 1 257 ? -11.651 13.069 6.026 1.00 26.34 254 ALA A N 1
ATOM 1984 C CA . ALA A 1 257 ? -11.062 14.335 6.476 1.00 26.76 254 ALA A CA 1
ATOM 1985 C C . ALA A 1 257 ? -11.248 14.577 7.969 1.00 26.86 254 ALA A C 1
ATOM 1986 O O . ALA A 1 257 ? -10.320 15.038 8.648 1.00 27.16 254 ALA A O 1
ATOM 1988 N N . ASP A 1 258 ? -12.428 14.250 8.484 1.00 28.68 255 ASP A N 1
ATOM 1989 C CA . ASP A 1 258 ? -12.750 14.412 9.906 1.00 29.75 255 ASP A CA 1
ATOM 1990 C C . ASP A 1 258 ? -11.817 13.507 10.737 1.00 27.80 255 ASP A C 1
ATOM 1991 O O . ASP A 1 258 ? -11.226 13.945 11.735 1.00 26.61 255 ASP A O 1
ATOM 1996 N N . ASP A 1 259 ? -11.682 12.256 10.311 1.00 25.97 256 ASP A N 1
ATOM 1997 C CA . ASP A 1 259 ? -10.779 11.304 10.960 1.00 24.42 256 ASP A CA 1
ATOM 1998 C C . ASP A 1 259 ? -9.354 11.859 11.017 1.00 22.79 256 ASP A C 1
ATOM 1999 O O . ASP A 1 259 ? -8.693 11.813 12.063 1.00 22.99 256 ASP A O 1
ATOM 2004 N N . MET A 1 260 ? -8.868 12.344 9.869 1.00 23.08 257 MET A N 1
ATOM 2005 C CA . MET A 1 260 ? -7.477 12.824 9.739 1.00 21.00 257 MET A CA 1
ATOM 2006 C C . MET A 1 260 ? -7.220 14.018 10.643 1.00 22.38 257 MET A C 1
ATOM 2007 O O . MET A 1 260 ? -6.155 14.106 11.270 1.00 21.65 257 MET A O 1
ATOM 2012 N N . GLN A 1 261 ? -8.217 14.904 10.755 1.00 25.22 258 GLN A N 1
ATOM 2013 C CA . GLN A 1 261 ? -8.158 16.063 11.640 1.00 27.42 258 GLN A CA 1
ATOM 2014 C C . GLN A 1 261 ? -8.099 15.630 13.096 1.00 26.32 258 GLN A C 1
ATOM 2015 O O . GLN A 1 261 ? -7.336 16.189 13.891 1.00 25.54 258 GLN A O 1
ATOM 2021 N N . ALA A 1 262 ? -8.946 14.669 13.447 1.00 25.66 259 ALA A N 1
ATOM 2022 C CA . ALA A 1 262 ? -9.034 14.160 14.814 1.00 26.11 259 ALA A CA 1
ATOM 2023 C C . ALA A 1 262 ? -7.708 13.567 15.282 1.00 24.36 259 ALA A C 1
ATOM 2024 O O . ALA A 1 262 ? -7.310 13.753 16.439 1.00 24.83 259 ALA A O 1
ATOM 2026 N N . ILE A 1 263 ? -7.014 12.867 14.389 1.00 22.71 260 ILE A N 1
ATOM 2027 C CA . ILE A 1 263 ? -5.725 12.273 14.760 1.00 21.38 260 ILE A CA 1
ATOM 2028 C C . ILE A 1 263 ? -4.660 13.366 14.807 1.00 21.59 260 ILE A C 1
ATOM 2029 O O . ILE A 1 263 ? -3.816 13.371 15.696 1.00 21.03 260 ILE A O 1
ATOM 2034 N N . GLU A 1 264 ? -4.744 14.319 13.889 1.00 22.96 261 GLU A N 1
ATOM 2035 C CA . GLU A 1 264 ? -3.808 15.444 13.883 1.00 24.65 261 GLU A CA 1
ATOM 2036 C C . GLU A 1 264 ? -3.787 16.164 15.240 1.00 25.11 261 GLU A C 1
ATOM 2037 O O . GLU A 1 264 ? -2.713 16.553 15.689 1.00 25.04 261 GLU A O 1
ATOM 2043 N N . GLN A 1 265 ? -4.959 16.291 15.877 1.00 26.81 262 GLN A N 1
ATOM 2044 C CA . GLN A 1 265 ? -5.150 16.951 17.180 1.00 28.38 262 GLN A CA 1
ATOM 2045 C C . GLN A 1 265 ? -4.479 16.215 18.353 1.00 27.43 262 GLN A C 1
ATOM 2046 O O . GLN A 1 265 ? -4.308 16.769 19.451 1.00 28.37 262 GLN A O 1
ATOM 2052 N N . MET A 1 266 ? -4.101 14.970 18.149 1.00 26.10 263 MET A N 1
ATOM 2053 C CA . MET A 1 266 ? -3.455 14.206 19.229 1.00 25.83 263 MET A CA 1
ATOM 2054 C C . MET A 1 266 ? -1.986 14.543 19.444 1.00 24.00 263 MET A C 1
ATOM 2055 O O . MET A 1 266 ? -1.404 14.116 20.436 1.00 23.12 263 MET A O 1
ATOM 2060 N N . ASP A 1 267 ? -1.391 15.289 18.505 1.00 24.03 264 ASP A N 1
ATOM 2061 C CA . ASP A 1 267 ? 0.044 15.624 18.537 1.00 22.93 264 ASP A CA 1
ATOM 2062 C C . ASP A 1 267 ? 0.357 16.307 19.860 1.00 23.69 264 ASP A C 1
ATOM 2063 O O . ASP A 1 267 ? -0.381 17.197 20.291 1.00 24.11 264 ASP A O 1
ATOM 2068 N N . ARG A 1 268 ? 1.451 15.906 20.493 1.00 23.48 265 ARG A N 1
ATOM 2069 C CA . ARG A 1 268 ? 1.889 16.515 21.753 1.00 25.98 265 ARG A CA 1
ATOM 2070 C C . ARG A 1 268 ? 3.352 16.932 21.759 1.00 25.42 265 ARG A C 1
ATOM 2071 O O . ARG A 1 268 ? 4.241 16.205 21.296 1.00 24.47 265 ARG A O 1
ATOM 2079 N N . LYS A 1 269 ? 3.597 18.094 22.346 1.00 27.02 266 LYS A N 1
ATOM 2080 C CA . LYS A 1 269 ? 4.948 18.614 22.480 1.00 27.66 266 LYS A CA 1
ATOM 2081 C C . LYS A 1 269 ? 5.836 17.654 23.276 1.00 26.29 266 LYS A C 1
ATOM 2082 O O . LYS A 1 269 ? 7.023 17.551 23.001 1.00 25.85 266 LYS A O 1
ATOM 2088 N N . ASP A 1 270 ? 5.233 16.911 24.199 1.00 25.96 267 ASP A N 1
ATOM 2089 C CA . ASP A 1 270 ? 5.957 15.955 25.036 1.00 25.38 267 ASP A CA 1
ATOM 2090 C C . ASP A 1 270 ? 5.709 14.511 24.614 1.00 23.48 267 ASP A C 1
ATOM 2091 O O . ASP A 1 270 ? 5.886 13.606 25.403 1.00 22.64 267 ASP A O 1
ATOM 2096 N N . GLY A 1 271 ? 5.326 14.298 23.356 1.00 20.95 268 GLY A N 1
ATOM 2097 C CA . GLY A 1 271 ? 5.003 12.951 22.886 1.00 19.73 268 GLY A CA 1
ATOM 2098 C C . GLY A 1 271 ? 6.147 11.979 22.634 1.00 18.04 268 GLY A C 1
ATOM 2099 O O . GLY A 1 271 ? 5.920 10.780 22.501 1.00 18.26 268 GLY A O 1
ATOM 2100 N N . ARG A 1 272 ? 7.371 12.483 22.499 1.00 17.10 269 ARG A N 1
ATOM 2101 C CA . ARG A 1 272 ? 8.498 11.633 22.164 1.00 17.03 269 ARG A CA 1
ATOM 2102 C C . ARG A 1 272 ? 8.729 10.600 23.245 1.00 18.09 269 ARG A C 1
ATOM 2103 O O . ARG A 1 272 ? 8.731 10.914 24.433 1.00 18.12 269 ARG A O 1
ATOM 2111 N N . MET A 1 273 ? 8.920 9.360 22.823 1.00 18.85 270 MET A N 1
ATOM 2112 C CA . MET A 1 273 ? 9.105 8.270 23.763 1.00 22.04 270 MET A CA 1
ATOM 2113 C C . MET A 1 273 ? 10.536 7.730 23.761 1.00 20.92 270 MET A C 1
ATOM 2114 O O . MET A 1 273 ? 10.972 7.167 24.749 1.00 21.68 270 MET A O 1
ATOM 2119 N N . GLY A 1 274 ? 11.232 7.898 22.638 1.00 19.71 271 GLY A N 1
ATOM 2120 C CA . GLY A 1 274 ? 12.581 7.387 22.449 1.00 17.15 271 GLY A CA 1
ATOM 2121 C C . GLY A 1 274 ? 13.612 8.463 22.764 1.00 16.76 271 GLY A C 1
ATOM 2122 O O . GLY A 1 274 ? 13.276 9.563 23.241 1.00 15.30 271 GLY A O 1
ATOM 2123 N N . ALA A 1 275 ? 14.875 8.161 22.451 1.00 15.35 272 ALA A N 1
ATOM 2124 C CA . ALA A 1 275 ? 15.944 9.150 22.600 1.00 16.14 272 ALA A CA 1
ATOM 2125 C C . ALA A 1 275 ? 15.766 10.346 21.673 1.00 15.67 272 ALA A C 1
ATOM 2126 O O . ALA A 1 275 ? 15.270 10.235 20.566 1.00 14.69 272 ALA A O 1
ATOM 2128 N N . ASP A 1 276 ? 16.205 11.502 22.147 1.00 16.68 273 ASP A N 1
ATOM 2129 C CA . ASP A 1 276 ? 16.291 12.706 21.325 1.00 17.93 273 ASP A CA 1
ATOM 2130 C C . ASP A 1 276 ? 17.668 12.686 20.621 1.00 16.93 273 ASP A C 1
ATOM 2131 O O . ASP A 1 276 ? 18.716 12.657 21.283 1.00 17.35 273 ASP A O 1
ATOM 2136 N N . PRO A 1 277 ? 17.681 12.754 19.283 1.00 17.65 274 PRO A N 1
ATOM 2137 C CA . PRO A 1 277 ? 18.912 12.719 18.488 1.00 17.66 274 PRO A CA 1
ATOM 2138 C C . PRO A 1 277 ? 19.963 13.702 18.983 1.00 19.26 274 PRO A C 1
ATOM 2139 O O . PRO A 1 277 ? 21.170 13.393 18.969 1.00 18.80 274 PRO A O 1
ATOM 2143 N N . ASN A 1 278 ? 19.505 14.870 19.432 1.00 19.44 275 ASN A N 1
ATOM 2144 C CA . ASN A 1 278 ? 20.416 15.954 19.802 1.00 22.00 275 ASN A CA 1
ATOM 2145 C C . ASN A 1 278 ? 21.145 15.604 21.130 1.00 22.19 275 ASN A C 1
ATOM 2146 O O . ASN A 1 278 ? 22.199 16.158 21.435 1.00 22.41 275 ASN A O 1
ATOM 2151 N N . THR A 1 279 ? 20.567 14.704 21.930 1.00 21.37 276 THR A N 1
ATOM 2152 C CA . THR A 1 279 ? 21.157 14.404 23.240 1.00 22.15 276 THR A CA 1
ATOM 2153 C C . THR A 1 279 ? 21.477 12.942 23.475 1.00 21.49 276 THR A C 1
ATOM 2154 O O . THR A 1 279 ? 22.165 12.616 24.432 1.00 20.14 276 THR A O 1
ATOM 2158 N N . ALA A 1 280 ? 21.022 12.066 22.586 1.00 20.89 277 ALA A N 1
ATOM 2159 C CA . ALA A 1 280 ? 21.264 10.613 22.733 1.00 21.46 277 ALA A CA 1
ATOM 2160 C C . ALA A 1 280 ? 22.736 10.251 23.063 1.00 21.96 277 ALA A C 1
ATOM 2161 O O . ALA A 1 280 ? 23.643 10.723 22.413 1.00 21.06 277 ALA A O 1
ATOM 2163 N N . LYS A 1 281 ? 22.946 9.411 24.068 1.00 23.75 278 LYS A N 1
ATOM 2164 C CA . LYS A 1 281 ? 24.269 8.876 24.376 1.00 25.44 278 LYS A CA 1
ATOM 2165 C C . LYS A 1 281 ? 24.044 7.403 24.678 1.00 25.16 278 LYS A C 1
ATOM 2166 O O . LYS A 1 281 ? 23.235 7.088 25.567 1.00 25.87 278 LYS A O 1
ATOM 2172 N N . PHE A 1 282 ? 24.752 6.502 23.992 1.00 23.41 279 PHE A N 1
ATOM 2173 C CA . PHE A 1 282 ? 24.549 5.052 24.243 1.00 24.14 279 PHE A CA 1
ATOM 2174 C C . PHE A 1 282 ? 25.685 4.327 24.965 1.00 26.11 279 PHE A C 1
ATOM 2175 O O . PHE A 1 282 ? 26.813 4.779 24.971 1.00 27.03 279 PHE A O 1
ATOM 2183 N N . GLU B 1 12 ? 6.752 20.316 28.621 1.00 43.78 9 GLU B N 1
ATOM 2184 C CA . GLU B 1 12 ? 6.511 19.117 29.492 1.00 42.05 9 GLU B CA 1
ATOM 2185 C C . GLU B 1 12 ? 7.465 17.945 29.197 1.00 38.85 9 GLU B C 1
ATOM 2186 O O . GLU B 1 12 ? 7.240 16.842 29.721 1.00 38.55 9 GLU B O 1
ATOM 2192 N N . ALA B 1 13 ? 8.498 18.157 28.369 1.00 36.53 10 ALA B N 1
ATOM 2193 C CA . ALA B 1 13 ? 9.366 17.037 27.940 1.00 32.42 10 ALA B CA 1
ATOM 2194 C C . ALA B 1 13 ? 10.383 16.542 28.961 1.00 29.37 10 ALA B C 1
ATOM 2195 O O . ALA B 1 13 ? 11.335 17.231 29.346 1.00 29.55 10 ALA B O 1
ATOM 2197 N N . GLN B 1 14 ? 10.199 15.298 29.352 1.00 26.11 11 GLN B N 1
ATOM 2198 C CA . GLN B 1 14 ? 11.168 14.646 30.211 1.00 22.99 11 GLN B CA 1
ATOM 2199 C C . GLN B 1 14 ? 12.399 14.201 29.450 1.00 21.59 11 GLN B C 1
ATOM 2200 O O . GLN B 1 14 ? 12.403 14.136 28.218 1.00 22.18 11 GLN B O 1
ATOM 2206 N N . THR B 1 15 ? 13.464 13.915 30.193 1.00 20.25 12 THR B N 1
ATOM 2207 C CA . THR B 1 15 ? 14.680 13.421 29.591 1.00 19.23 12 THR B CA 1
ATOM 2208 C C . THR B 1 15 ? 14.676 11.883 29.692 1.00 17.27 12 THR B C 1
ATOM 2209 O O . THR B 1 15 ? 13.951 11.294 30.512 1.00 14.39 12 THR B O 1
ATOM 2213 N N . VAL B 1 16 ? 15.465 11.231 28.847 1.00 16.42 13 VAL B N 1
ATOM 2214 C CA . VAL B 1 16 ? 15.585 9.776 28.910 1.00 16.40 13 VAL B CA 1
ATOM 2215 C C . VAL B 1 16 ? 17.088 9.477 28.932 1.00 17.16 13 VAL B C 1
ATOM 2216 O O . VAL B 1 16 ? 17.905 10.361 28.559 1.00 17.11 13 VAL B O 1
ATOM 2220 N N . ILE B 1 17 ? 17.453 8.285 29.406 1.00 15.23 14 ILE B N 1
ATOM 2221 C CA . ILE B 1 17 ? 18.835 7.851 29.460 1.00 18.08 14 ILE B CA 1
ATOM 2222 C C . ILE B 1 17 ? 18.891 6.624 28.568 1.00 18.27 14 ILE B C 1
ATOM 2223 O O . ILE B 1 17 ? 17.992 5.776 28.616 1.00 19.06 14 ILE B O 1
ATOM 2228 N N . SER B 1 18 ? 19.890 6.576 27.719 1.00 18.67 15 SER B N 1
ATOM 2229 C CA . SER B 1 18 ? 20.072 5.414 26.864 1.00 19.05 15 SER B CA 1
ATOM 2230 C C . SER B 1 18 ? 21.200 4.546 27.374 1.00 19.44 15 SER B C 1
ATOM 2231 O O . SER B 1 18 ? 22.126 5.031 28.011 1.00 20.32 15 SER B O 1
ATOM 2234 N N . PHE B 1 19 ? 21.050 3.254 27.152 1.00 19.92 16 PHE B N 1
ATOM 2235 C CA . PHE B 1 19 ? 22.001 2.254 27.610 1.00 22.10 16 PHE B CA 1
ATOM 2236 C C . PHE B 1 19 ? 23.051 1.970 26.505 1.00 23.31 16 PHE B C 1
ATOM 2237 O O . PHE B 1 19 ? 22.774 2.161 25.306 1.00 23.34 16 PHE B O 1
ATOM 2245 N N . HIS B 1 20 ? 24.229 1.478 26.905 1.00 25.07 17 HIS B N 1
ATOM 2246 C CA . HIS B 1 20 ? 25.239 1.020 25.935 1.00 26.34 17 HIS B CA 1
ATOM 2247 C C . HIS B 1 20 ? 24.661 -0.012 24.961 1.00 26.93 17 HIS B C 1
ATOM 2248 O O . HIS B 1 20 ? 25.184 -0.183 23.865 1.00 28.19 17 HIS B O 1
ATOM 2255 N N . ASP B 1 21 ? 23.595 -0.705 25.361 1.00 25.54 18 ASP B N 1
ATOM 2256 C CA . ASP B 1 21 ? 22.973 -1.700 24.467 1.00 26.51 18 ASP B CA 1
ATOM 2257 C C . ASP B 1 21 ? 21.913 -1.127 23.507 1.00 26.01 18 ASP B C 1
ATOM 2258 O O . ASP B 1 21 ? 21.158 -1.891 22.895 1.00 26.44 18 ASP B O 1
ATOM 2263 N N . GLY B 1 22 ? 21.825 0.194 23.376 1.00 24.98 19 GLY B N 1
ATOM 2264 C CA . GLY B 1 22 ? 20.838 0.765 22.450 1.00 24.58 19 GLY B CA 1
ATOM 2265 C C . GLY B 1 22 ? 19.401 1.016 22.926 1.00 23.81 19 GLY B C 1
ATOM 2266 O O . GLY B 1 22 ? 18.635 1.674 22.207 1.00 23.71 19 GLY B O 1
ATOM 2267 N N . HIS B 1 23 ? 19.022 0.509 24.105 1.00 23.03 20 HIS B N 1
ATOM 2268 C CA . HIS B 1 23 ? 17.682 0.711 24.650 1.00 22.52 20 HIS B CA 1
ATOM 2269 C C . HIS B 1 23 ? 17.657 1.982 25.476 1.00 21.65 20 HIS B C 1
ATOM 2270 O O . HIS B 1 23 ? 18.701 2.484 25.846 1.00 23.26 20 HIS B O 1
ATOM 2277 N N . THR B 1 24 ? 16.463 2.503 25.704 1.00 21.45 21 THR B N 1
ATOM 2278 C CA . THR B 1 24 ? 16.257 3.778 26.377 1.00 20.68 21 THR B CA 1
ATOM 2279 C C . THR B 1 24 ? 15.271 3.643 27.554 1.00 19.57 21 THR B C 1
ATOM 2280 O O . THR B 1 24 ? 14.283 2.887 27.505 1.00 19.69 21 THR B O 1
ATOM 2284 N N . MET B 1 25 ? 15.523 4.429 28.599 1.00 17.95 22 MET B N 1
ATOM 2285 C CA . MET B 1 25 ? 14.734 4.368 29.813 1.00 17.32 22 MET B CA 1
ATOM 2286 C C . MET B 1 25 ? 14.426 5.787 30.235 1.00 15.95 22 MET B C 1
ATOM 2287 O O . MET B 1 25 ? 15.307 6.631 30.185 1.00 15.46 22 MET B O 1
ATOM 2292 N N . PRO B 1 26 ? 13.185 6.040 30.680 1.00 14.39 23 PRO B N 1
ATOM 2293 C CA . PRO B 1 26 ? 12.833 7.379 31.224 1.00 13.65 23 PRO B CA 1
ATOM 2294 C C . PRO B 1 26 ? 13.750 7.743 32.398 1.00 12.84 23 PRO B C 1
ATOM 2295 O O . PRO B 1 26 ? 14.052 6.896 33.220 1.00 12.05 23 PRO B O 1
ATOM 2299 N N . GLN B 1 27 ? 14.272 8.971 32.448 1.00 12.86 24 GLN B N 1
ATOM 2300 C CA . GLN B 1 27 ? 15.280 9.274 33.476 1.00 12.85 24 GLN B CA 1
ATOM 2301 C C . GLN B 1 27 ? 14.719 9.346 34.899 1.00 13.62 24 GLN B C 1
ATOM 2302 O O . GLN B 1 27 ? 15.472 9.193 35.876 1.00 14.64 24 GLN B O 1
ATOM 2308 N N . ILE B 1 28 ? 13.404 9.600 34.999 1.00 15.35 25 ILE B N 1
ATOM 2309 C CA . ILE B 1 28 ? 12.668 9.564 36.241 1.00 17.31 25 ILE B CA 1
ATOM 2310 C C . ILE B 1 28 ? 11.583 8.472 36.223 1.00 16.62 25 ILE B C 1
ATOM 2311 O O . ILE B 1 28 ? 10.923 8.213 35.200 1.00 16.69 25 ILE B O 1
ATOM 2316 N N . GLY B 1 29 ? 11.433 7.789 37.345 1.00 17.17 26 GLY B N 1
ATOM 2317 C CA . GLY B 1 29 ? 10.388 6.792 37.462 1.00 18.03 26 GLY B CA 1
ATOM 2318 C C . GLY B 1 29 ? 9.902 6.693 38.893 1.00 19.56 26 GLY B C 1
ATOM 2319 O O . GLY B 1 29 ? 10.456 7.325 39.788 1.00 19.92 26 GLY B O 1
ATOM 2320 N N . LEU B 1 30 ? 8.875 5.879 39.085 1.00 19.17 27 LEU B N 1
ATOM 2321 C CA . LEU B 1 30 ? 8.219 5.722 40.357 1.00 21.57 27 LEU B CA 1
ATOM 2322 C C . LEU B 1 30 ? 8.786 4.493 41.060 1.00 22.02 27 LEU B C 1
ATOM 2323 O O . LEU B 1 30 ? 8.840 3.394 40.488 1.00 21.63 27 LEU B O 1
ATOM 2328 N N . GLY B 1 31 ? 9.291 4.683 42.274 1.00 24.34 28 GLY B N 1
ATOM 2329 C CA . GLY B 1 31 ? 9.711 3.541 43.064 1.00 26.17 28 GLY B CA 1
ATOM 2330 C C . GLY B 1 31 ? 8.510 3.050 43.860 1.00 29.87 28 GLY B C 1
ATOM 2331 O O . GLY B 1 31 ? 7.972 3.785 44.679 1.00 30.85 28 GLY B O 1
ATOM 2332 N N . VAL B 1 32 ? 8.056 1.831 43.575 1.00 32.12 29 VAL B N 1
ATOM 2333 C CA . VAL B 1 32 ? 7.048 1.207 44.409 1.00 36.17 29 VAL B CA 1
ATOM 2334 C C . VAL B 1 32 ? 7.830 0.284 45.313 1.00 38.15 29 VAL B C 1
ATOM 2335 O O . VAL B 1 32 ? 8.639 -0.540 44.857 1.00 38.56 29 VAL B O 1
ATOM 2339 N N . TRP B 1 33 ? 7.643 0.496 46.598 1.00 41.10 30 TRP B N 1
ATOM 2340 C CA . TRP B 1 33 ? 8.437 -0.141 47.618 1.00 43.82 30 TRP B CA 1
ATOM 2341 C C . TRP B 1 33 ? 7.436 -0.478 48.675 1.00 46.55 30 TRP B C 1
ATOM 2342 O O . TRP B 1 33 ? 6.859 -1.563 48.670 1.00 48.38 30 TRP B O 1
ATOM 2353 N N . GLU B 1 34 ? 7.202 0.480 49.560 1.00 48.45 31 GLU B N 1
ATOM 2354 C CA . GLU B 1 34 ? 6.219 0.307 50.606 1.00 51.04 31 GLU B CA 1
ATOM 2355 C C . GLU B 1 34 ? 4.846 0.703 50.084 1.00 52.09 31 GLU B C 1
ATOM 2356 O O . GLU B 1 34 ? 4.452 1.884 50.113 1.00 52.57 31 GLU B O 1
ATOM 2362 N N . THR B 1 35 ? 4.158 -0.306 49.554 1.00 52.59 32 THR B N 1
ATOM 2363 C CA . THR B 1 35 ? 2.742 -0.242 49.232 1.00 53.31 32 THR B CA 1
ATOM 2364 C C . THR B 1 35 ? 2.226 -1.665 49.344 1.00 54.11 32 THR B C 1
ATOM 2365 O O . THR B 1 35 ? 2.804 -2.569 48.732 1.00 53.69 32 THR B O 1
ATOM 2369 N N . PRO B 1 36 ? 1.162 -1.878 50.147 1.00 55.39 33 PRO B N 1
ATOM 2370 C CA . PRO B 1 36 ? 0.422 -3.140 50.225 1.00 56.78 33 PRO B CA 1
ATOM 2371 C C . PRO B 1 36 ? 0.129 -3.724 48.841 1.00 56.52 33 PRO B C 1
ATOM 2372 O O . PRO B 1 36 ? 0.099 -2.971 47.866 1.00 55.33 33 PRO B O 1
ATOM 2376 N N . PRO B 1 37 ? -0.133 -5.050 48.750 1.00 57.26 34 PRO B N 1
ATOM 2377 C CA . PRO B 1 37 ? -0.306 -5.630 47.416 1.00 56.76 34 PRO B CA 1
ATOM 2378 C C . PRO B 1 37 ? -1.586 -5.094 46.791 1.00 57.35 34 PRO B C 1
ATOM 2379 O O . PRO B 1 37 ? -1.636 -4.836 45.583 1.00 56.42 34 PRO B O 1
ATOM 2383 N N . ASP B 1 38 ? -2.588 -4.904 47.647 1.00 58.36 35 ASP B N 1
ATOM 2384 C CA . ASP B 1 38 ? -3.913 -4.405 47.286 1.00 59.40 35 ASP B CA 1
ATOM 2385 C C . ASP B 1 38 ? -3.845 -2.980 46.756 1.00 57.38 35 ASP B C 1
ATOM 2386 O O . ASP B 1 38 ? -4.521 -2.635 45.787 1.00 58.99 35 ASP B O 1
ATOM 2391 N N . GLU B 1 39 ? -2.997 -2.164 47.371 1.00 53.82 36 GLU B N 1
ATOM 2392 C CA . GLU B 1 39 ? -2.941 -0.738 47.063 1.00 51.40 36 GLU B CA 1
ATOM 2393 C C . GLU B 1 39 ? -2.062 -0.396 45.851 1.00 47.12 36 GLU B C 1
ATOM 2394 O O . GLU B 1 39 ? -2.150 0.711 45.320 1.00 45.77 36 GLU B O 1
ATOM 2400 N N . THR B 1 40 ? -1.236 -1.355 45.425 1.00 43.97 37 THR B N 1
ATOM 2401 C CA . THR B 1 40 ? -0.206 -1.122 44.407 1.00 40.27 37 THR B CA 1
ATOM 2402 C C . THR B 1 40 ? -0.785 -0.774 43.016 1.00 40.05 37 THR B C 1
ATOM 2403 O O . THR B 1 40 ? -0.359 0.206 42.408 1.00 38.18 37 THR B O 1
ATOM 2407 N N . ALA B 1 41 ? -1.739 -1.579 42.529 1.00 40.85 38 ALA B N 1
ATOM 2408 C CA . ALA B 1 41 ? -2.434 -1.311 41.257 1.00 41.29 38 ALA B CA 1
ATOM 2409 C C . ALA B 1 41 ? -2.874 0.155 41.117 1.00 41.44 38 ALA B C 1
ATOM 2410 O O . ALA B 1 41 ? -2.604 0.788 40.099 1.00 40.47 38 ALA B O 1
ATOM 2412 N N . GLU B 1 42 ? -3.545 0.676 42.148 1.00 42.49 39 GLU B N 1
ATOM 2413 C CA . GLU B 1 42 ? -4.102 2.033 42.140 1.00 43.45 39 GLU B CA 1
ATOM 2414 C C . GLU B 1 42 ? -3.043 3.113 42.173 1.00 40.88 39 GLU B C 1
ATOM 2415 O O . GLU B 1 42 ? -3.161 4.127 41.467 1.00 40.33 39 GLU B O 1
ATOM 2421 N N . VAL B 1 43 ? -2.005 2.904 42.989 1.00 38.97 40 VAL B N 1
ATOM 2422 C CA . VAL B 1 43 ? -0.913 3.862 43.068 1.00 37.51 40 VAL B CA 1
ATOM 2423 C C . VAL B 1 43 ? -0.223 4.001 41.707 1.00 35.08 40 VAL B C 1
ATOM 2424 O O . VAL B 1 43 ? 0.017 5.120 41.249 1.00 34.12 40 VAL B O 1
ATOM 2428 N N . VAL B 1 44 ? 0.088 2.858 41.084 1.00 34.32 41 VAL B N 1
ATOM 2429 C CA . VAL B 1 44 ? 0.720 2.819 39.761 1.00 32.77 41 VAL B CA 1
ATOM 2430 C C . VAL B 1 44 ? -0.153 3.571 38.741 1.00 34.48 41 VAL B C 1
ATOM 2431 O O . VAL B 1 44 ? 0.324 4.436 38.002 1.00 33.74 41 VAL B O 1
ATOM 2435 N N . LYS B 1 45 ? -1.449 3.280 38.758 1.00 36.96 42 LYS B N 1
ATOM 2436 C CA . LYS B 1 45 ? -2.405 3.959 37.876 1.00 38.78 42 LYS B CA 1
ATOM 2437 C C . LYS B 1 45 ? -2.447 5.489 38.053 1.00 38.35 42 LYS B C 1
ATOM 2438 O O . LYS B 1 45 ? -2.431 6.210 37.048 1.00 38.55 42 LYS B O 1
ATOM 2444 N N . GLU B 1 46 ? -2.425 5.978 39.300 1.00 38.03 43 GLU B N 1
ATOM 2445 C CA . GLU B 1 46 ? -2.344 7.435 39.616 1.00 39.01 43 GLU B CA 1
ATOM 2446 C C . GLU B 1 46 ? -1.029 8.077 39.126 1.00 36.22 43 GLU B C 1
ATOM 2447 O O . GLU B 1 46 ? -1.028 9.190 38.606 1.00 36.25 43 GLU B O 1
ATOM 2453 N N . ALA B 1 47 ? 0.087 7.381 39.333 1.00 34.53 44 ALA B N 1
ATOM 2454 C CA . ALA B 1 47 ? 1.409 7.899 38.917 1.00 32.23 44 ALA B CA 1
ATOM 2455 C C . ALA B 1 47 ? 1.432 8.032 37.396 1.00 32.34 44 ALA B C 1
ATOM 2456 O O . ALA B 1 47 ? 1.812 9.073 36.856 1.00 32.03 44 ALA B O 1
ATOM 2458 N N . VAL B 1 48 ? 0.980 6.982 36.712 1.00 32.89 45 VAL B N 1
ATOM 2459 C CA . VAL B 1 48 ? 0.941 6.983 35.254 1.00 33.63 45 VAL B CA 1
ATOM 2460 C C . VAL B 1 48 ? 0.120 8.191 34.753 1.00 34.59 45 VAL B C 1
ATOM 2461 O O . VAL B 1 48 ? 0.604 8.992 33.946 1.00 34.36 45 VAL B O 1
ATOM 2465 N N . LYS B 1 49 ? -1.091 8.359 35.278 1.00 36.84 46 LYS B N 1
ATOM 2466 C CA . LYS B 1 49 ? -1.929 9.506 34.912 1.00 37.76 46 LYS B CA 1
ATOM 2467 C C . LYS B 1 49 ? -1.251 10.874 35.099 1.00 36.81 46 LYS B C 1
ATOM 2468 O O . LYS B 1 49 ? -1.451 11.798 34.303 1.00 37.12 46 LYS B O 1
ATOM 2474 N N . LEU B 1 50 ? -0.443 11.003 36.143 1.00 34.80 47 LEU B N 1
ATOM 2475 C CA . LEU B 1 50 ? 0.306 12.238 36.400 1.00 34.24 47 LEU B CA 1
ATOM 2476 C C . LEU B 1 50 ? 1.479 12.453 35.419 1.00 32.29 47 LEU B C 1
ATOM 2477 O O . LEU B 1 50 ? 1.991 13.565 35.274 1.00 33.00 47 LEU B O 1
ATOM 2482 N N . GLY B 1 51 ? 1.892 11.395 34.743 1.00 30.60 48 GLY B N 1
ATOM 2483 C CA . GLY B 1 51 ? 2.960 11.528 33.741 1.00 28.35 48 GLY B CA 1
ATOM 2484 C C . GLY B 1 51 ? 4.240 10.737 33.942 1.00 26.00 48 GLY B C 1
ATOM 2485 O O . GLY B 1 51 ? 5.177 10.883 33.137 1.00 24.26 48 GLY B O 1
ATOM 2486 N N . TYR B 1 52 ? 4.296 9.882 34.972 1.00 24.40 49 TYR B N 1
ATOM 2487 C CA . TYR B 1 52 ? 5.466 8.991 35.163 1.00 22.11 49 TYR B CA 1
ATOM 2488 C C . TYR B 1 52 ? 5.493 7.959 34.015 1.00 21.00 49 TYR B C 1
ATOM 2489 O O . TYR B 1 52 ? 4.453 7.462 33.618 1.00 21.17 49 TYR B O 1
ATOM 2498 N N . ARG B 1 53 ? 6.671 7.675 33.473 1.00 19.09 50 ARG B N 1
ATOM 2499 C CA . ARG B 1 53 ? 6.800 6.763 32.327 1.00 18.45 50 ARG B CA 1
ATOM 2500 C C . ARG B 1 53 ? 7.530 5.474 32.644 1.00 17.13 50 ARG B C 1
ATOM 2501 O O . ARG B 1 53 ? 7.774 4.634 31.754 1.00 16.10 50 ARG B O 1
ATOM 2509 N N . SER B 1 54 ? 7.859 5.306 33.922 1.00 16.99 51 SER B N 1
ATOM 2510 C CA . SER B 1 54 ? 8.689 4.240 34.350 1.00 16.96 51 SER B CA 1
ATOM 2511 C C . SER B 1 54 ? 8.257 3.843 35.767 1.00 17.22 51 SER B C 1
ATOM 2512 O O . SER B 1 54 ? 7.906 4.716 36.552 1.00 16.74 51 SER B O 1
ATOM 2515 N N . VAL B 1 55 ? 8.260 2.533 36.050 1.00 17.79 52 VAL B N 1
ATOM 2516 C CA . VAL B 1 55 ? 7.880 1.982 37.371 1.00 19.52 52 VAL B CA 1
ATOM 2517 C C . VAL B 1 55 ? 8.894 0.939 37.801 1.00 20.23 52 VAL B C 1
ATOM 2518 O O . VAL B 1 55 ? 9.304 0.063 36.992 1.00 20.82 52 VAL B O 1
ATOM 2522 N N . ASP B 1 56 ? 9.332 1.044 39.065 1.00 19.88 53 ASP B N 1
ATOM 2523 C CA . ASP B 1 56 ? 10.371 0.155 39.569 1.00 20.07 53 ASP B CA 1
ATOM 2524 C C . ASP B 1 56 ? 9.860 -0.727 40.706 1.00 21.16 53 ASP B C 1
ATOM 2525 O O . ASP B 1 56 ? 9.295 -0.215 41.668 1.00 22.40 53 ASP B O 1
ATOM 2530 N N . THR B 1 57 ? 10.050 -2.038 40.569 1.00 20.90 54 THR B N 1
ATOM 2531 C CA . THR B 1 57 ? 9.609 -2.969 41.596 1.00 23.30 54 THR B CA 1
ATOM 2532 C C . THR B 1 57 ? 10.631 -4.068 41.851 1.00 22.19 54 THR B C 1
ATOM 2533 O O . THR B 1 57 ? 11.750 -4.044 41.307 1.00 21.76 54 THR B O 1
ATOM 2537 N N . ALA B 1 58 ? 10.254 -5.025 42.692 1.00 23.73 55 ALA B N 1
ATOM 2538 C CA . ALA B 1 58 ? 11.127 -6.112 43.091 1.00 23.42 55 ALA B CA 1
ATOM 2539 C C . ALA B 1 58 ? 10.290 -7.274 43.565 1.00 25.15 55 ALA B C 1
ATOM 2540 O O . ALA B 1 58 ? 9.186 -7.087 44.088 1.00 24.91 55 ALA B O 1
ATOM 2542 N N . ARG B 1 59 ? 10.807 -8.480 43.356 1.00 26.38 56 ARG B N 1
ATOM 2543 C CA . ARG B 1 59 ? 10.213 -9.666 43.986 1.00 28.77 56 ARG B CA 1
ATOM 2544 C C . ARG B 1 59 ? 10.115 -9.477 45.503 1.00 29.68 56 ARG B C 1
ATOM 2545 O O . ARG B 1 59 ? 9.174 -9.952 46.137 1.00 32.29 56 ARG B O 1
ATOM 2553 N N . LEU B 1 60 ? 11.090 -8.789 46.088 1.00 29.15 57 LEU B N 1
ATOM 2554 C CA . LEU B 1 60 ? 11.091 -8.588 47.532 1.00 30.20 57 LEU B CA 1
ATOM 2555 C C . LEU B 1 60 ? 9.768 -8.052 48.073 1.00 31.25 57 LEU B C 1
ATOM 2556 O O . LEU B 1 60 ? 9.288 -8.542 49.085 1.00 33.58 57 LEU B O 1
ATOM 2561 N N . TYR B 1 61 ? 9.180 -7.068 47.401 1.00 31.93 58 TYR B N 1
ATOM 2562 C CA . TYR B 1 61 ? 8.038 -6.334 47.970 1.00 33.24 58 TYR B CA 1
ATOM 2563 C C . TYR B 1 61 ? 6.702 -7.037 47.710 1.00 34.93 58 TYR B C 1
ATOM 2564 O O . TYR B 1 61 ? 5.633 -6.537 48.098 1.00 33.86 58 TYR B O 1
ATOM 2573 N N . LYS B 1 62 ? 6.769 -8.211 47.065 1.00 35.41 59 LYS B N 1
ATOM 2574 C CA . LYS B 1 62 ? 5.591 -9.083 46.875 1.00 37.68 59 LYS B CA 1
ATOM 2575 C C . LYS B 1 62 ? 4.372 -8.389 46.215 1.00 37.71 59 LYS B C 1
ATOM 2576 O O . LYS B 1 62 ? 3.220 -8.747 46.496 1.00 39.08 59 LYS B O 1
ATOM 2582 N N . ASN B 1 63 ? 4.627 -7.421 45.328 1.00 35.06 60 ASN B N 1
ATOM 2583 C CA . ASN B 1 63 ? 3.531 -6.688 44.693 1.00 35.04 60 ASN B CA 1
ATOM 2584 C C . ASN B 1 63 ? 3.627 -6.549 43.162 1.00 34.06 60 ASN B C 1
ATOM 2585 O O . ASN B 1 63 ? 2.980 -5.680 42.576 1.00 33.18 60 ASN B O 1
ATOM 2590 N N . GLU B 1 64 ? 4.436 -7.405 42.528 1.00 33.13 61 GLU B N 1
ATOM 2591 C CA . GLU B 1 64 ? 4.537 -7.457 41.067 1.00 32.91 61 GLU B CA 1
ATOM 2592 C C . GLU B 1 64 ? 3.169 -7.718 40.426 1.00 35.39 61 GLU B C 1
ATOM 2593 O O . GLU B 1 64 ? 2.843 -7.131 39.375 1.00 35.49 61 GLU B O 1
ATOM 2599 N N . GLU B 1 65 ? 2.378 -8.598 41.052 1.00 37.25 62 GLU B N 1
ATOM 2600 C CA . GLU B 1 65 ? 0.993 -8.874 40.630 1.00 40.53 62 GLU B CA 1
ATOM 2601 C C . GLU B 1 65 ? 0.221 -7.571 40.476 1.00 39.51 62 GLU B C 1
ATOM 2602 O O . GLU B 1 65 ? -0.364 -7.329 39.421 1.00 40.50 62 GLU B O 1
ATOM 2608 N N . GLY B 1 66 ? 0.216 -6.745 41.526 1.00 38.03 63 GLY B N 1
ATOM 2609 C CA . GLY B 1 66 ? -0.492 -5.458 41.499 1.00 36.95 63 GLY B CA 1
ATOM 2610 C C . GLY B 1 66 ? 0.142 -4.457 40.536 1.00 34.60 63 GLY B C 1
ATOM 2611 O O . GLY B 1 66 ? -0.536 -3.572 40.008 1.00 34.73 63 GLY B O 1
ATOM 2612 N N . VAL B 1 67 ? 1.439 -4.586 40.284 1.00 31.58 64 VAL B N 1
ATOM 2613 C CA . VAL B 1 67 ? 2.078 -3.669 39.336 1.00 29.77 64 VAL B CA 1
ATOM 2614 C C . VAL B 1 67 ? 1.620 -4.047 37.920 1.00 30.64 64 VAL B C 1
ATOM 2615 O O . VAL B 1 67 ? 1.276 -3.168 37.137 1.00 30.41 64 VAL B O 1
ATOM 2619 N N . GLY B 1 68 ? 1.606 -5.346 37.615 1.00 31.25 65 GLY B N 1
ATOM 2620 C CA . GLY B 1 68 ? 1.163 -5.856 36.310 1.00 33.64 65 GLY B CA 1
ATOM 2621 C C . GLY B 1 68 ? -0.250 -5.397 35.999 1.00 35.96 65 GLY B C 1
ATOM 2622 O O . GLY B 1 68 ? -0.537 -4.904 34.893 1.00 36.38 65 GLY B O 1
ATOM 2623 N N . LYS B 1 69 ? -1.114 -5.532 37.007 1.00 37.83 66 LYS B N 1
ATOM 2624 C CA . LYS B 1 69 ? -2.502 -5.044 36.964 1.00 40.00 66 LYS B CA 1
ATOM 2625 C C . LYS B 1 69 ? -2.581 -3.533 36.713 1.00 38.93 66 LYS B C 1
ATOM 2626 O O . LYS B 1 69 ? -3.304 -3.091 35.831 1.00 40.29 66 LYS B O 1
ATOM 2632 N N . GLY B 1 70 ? -1.828 -2.756 37.488 1.00 36.62 67 GLY B N 1
ATOM 2633 C CA . GLY B 1 70 ? -1.788 -1.297 37.355 1.00 35.32 67 GLY B CA 1
ATOM 2634 C C . GLY B 1 70 ? -1.350 -0.781 35.988 1.00 33.93 67 GLY B C 1
ATOM 2635 O O . GLY B 1 70 ? -1.758 0.303 35.553 1.00 32.98 67 GLY B O 1
ATOM 2636 N N . LEU B 1 71 ? -0.503 -1.560 35.319 1.00 33.58 68 LEU B N 1
ATOM 2637 C CA . LEU B 1 71 ? 0.031 -1.197 34.007 1.00 32.99 68 LEU B CA 1
ATOM 2638 C C . LEU B 1 71 ? -0.718 -1.882 32.855 1.00 35.54 68 LEU B C 1
ATOM 2639 O O . LEU B 1 71 ? -0.230 -1.921 31.723 1.00 34.69 68 LEU B O 1
ATOM 2644 N N . GLU B 1 72 ? -1.901 -2.427 33.149 1.00 38.80 69 GLU B N 1
ATOM 2645 C CA . GLU B 1 72 ? -2.820 -2.915 32.106 1.00 42.23 69 GLU B CA 1
ATOM 2646 C C . GLU B 1 72 ? -3.192 -1.777 31.133 1.00 42.64 69 GLU B C 1
ATOM 2647 O O . GLU B 1 72 ? -3.613 -0.695 31.555 1.00 43.78 69 GLU B O 1
ATOM 2653 N N . ASP B 1 73 ? -3.036 -2.027 29.833 1.00 42.88 70 ASP B N 1
ATOM 2654 C CA . ASP B 1 73 ? -3.256 -1.005 28.791 1.00 42.95 70 ASP B CA 1
ATOM 2655 C C . ASP B 1 73 ? -2.171 0.076 28.775 1.00 40.41 70 ASP B C 1
ATOM 2656 O O . ASP B 1 73 ? -2.318 1.099 28.090 1.00 40.39 70 ASP B O 1
ATOM 2661 N N . HIS B 1 74 ? -1.085 -0.153 29.519 1.00 37.74 71 HIS B N 1
ATOM 2662 C CA . HIS B 1 74 ? 0.058 0.751 29.500 1.00 36.01 71 HIS B CA 1
ATOM 2663 C C . HIS B 1 74 ? 1.373 0.030 29.148 1.00 35.10 71 HIS B C 1
ATOM 2664 O O . HIS B 1 74 ? 2.323 -0.021 29.955 1.00 33.07 71 HIS B O 1
ATOM 2671 N N . PRO B 1 75 ? 1.452 -0.493 27.905 1.00 35.92 72 PRO B N 1
ATOM 2672 C CA . PRO B 1 75 ? 2.623 -1.265 27.487 1.00 34.80 72 PRO B CA 1
ATOM 2673 C C . PRO B 1 75 ? 3.816 -0.346 27.284 1.00 32.72 72 PRO B C 1
ATOM 2674 O O . PRO B 1 75 ? 4.962 -0.821 27.247 1.00 32.62 72 PRO B O 1
ATOM 2678 N N . GLU B 1 76 ? 3.532 0.954 27.193 1.00 31.58 73 GLU B N 1
ATOM 2679 C CA . GLU B 1 76 ? 4.516 1.997 27.007 1.00 30.11 73 GLU B CA 1
ATOM 2680 C C . GLU B 1 76 ? 5.330 2.360 28.268 1.00 28.33 73 GLU B C 1
ATOM 2681 O O . GLU B 1 76 ? 6.323 3.081 28.184 1.00 27.66 73 GLU B O 1
ATOM 2687 N N . ILE B 1 77 ? 4.907 1.881 29.434 1.00 27.53 74 ILE B N 1
ATOM 2688 C CA . ILE B 1 77 ? 5.595 2.217 30.692 1.00 23.86 74 ILE B CA 1
ATOM 2689 C C . ILE B 1 77 ? 6.770 1.277 30.869 1.00 22.64 74 ILE B C 1
ATOM 2690 O O . ILE B 1 77 ? 6.621 0.071 30.744 1.00 22.57 74 ILE B O 1
ATOM 2695 N N . PHE B 1 78 ? 7.947 1.836 31.111 1.00 19.69 75 PHE B N 1
ATOM 2696 C CA . PHE B 1 78 ? 9.150 1.047 31.253 1.00 19.42 75 PHE B CA 1
ATOM 2697 C C . PHE B 1 78 ? 9.001 0.348 32.592 1.00 19.78 75 PHE B C 1
ATOM 2698 O O . PHE B 1 78 ? 8.601 0.985 33.571 1.00 20.28 75 PHE B O 1
ATOM 2706 N N . LEU B 1 79 ? 9.300 -0.948 32.617 1.00 20.41 76 LEU B N 1
ATOM 2707 C CA . LEU B 1 79 ? 9.052 -1.794 33.808 1.00 21.59 76 LEU B CA 1
ATOM 2708 C C . LEU B 1 79 ? 10.325 -2.482 34.213 1.00 21.85 76 LEU B C 1
ATOM 2709 O O . LEU B 1 79 ? 10.943 -3.155 33.392 1.00 22.11 76 LEU B O 1
ATOM 2714 N N . THR B 1 80 ? 10.696 -2.342 35.485 1.00 22.15 77 THR B N 1
ATOM 2715 C CA . THR B 1 80 ? 11.904 -2.935 35.990 1.00 21.24 77 THR B CA 1
ATOM 2716 C C . THR B 1 80 ? 11.521 -3.786 37.181 1.00 21.01 77 THR B C 1
ATOM 2717 O O . THR B 1 80 ? 10.661 -3.395 37.970 1.00 21.48 77 THR B O 1
ATOM 2721 N N . THR B 1 81 ? 12.199 -4.923 37.319 1.00 21.38 78 THR B N 1
ATOM 2722 C CA . THR B 1 81 ? 12.152 -5.722 38.558 1.00 20.31 78 THR B CA 1
ATOM 2723 C C . THR B 1 81 ? 13.449 -6.457 38.793 1.00 20.62 78 THR B C 1
ATOM 2724 O O . THR B 1 81 ? 14.405 -6.347 38.008 1.00 20.74 78 THR B O 1
ATOM 2728 N N . LYS B 1 82 ? 13.507 -7.199 39.897 1.00 22.05 79 LYS B N 1
ATOM 2729 C CA . LYS B 1 82 ? 14.802 -7.569 40.457 1.00 21.61 79 LYS B CA 1
ATOM 2730 C C . LYS B 1 82 ? 14.730 -9.010 40.920 1.00 22.54 79 LYS B C 1
ATOM 2731 O O . LYS B 1 82 ? 13.691 -9.461 41.407 1.00 22.62 79 LYS B O 1
ATOM 2737 N N . LEU B 1 83 ? 15.840 -9.719 40.752 1.00 22.98 80 LEU B N 1
ATOM 2738 C CA . LEU B 1 83 ? 15.961 -11.092 41.230 1.00 23.83 80 LEU B CA 1
ATOM 2739 C C . LEU B 1 83 ? 16.304 -11.070 42.731 1.00 24.71 80 LEU B C 1
ATOM 2740 O O . LEU B 1 83 ? 17.358 -10.550 43.138 1.00 22.31 80 LEU B O 1
ATOM 2745 N N . TRP B 1 84 ? 15.434 -11.640 43.561 1.00 25.79 81 TRP B N 1
ATOM 2746 C CA . TRP B 1 84 ? 15.746 -11.729 45.004 1.00 27.25 81 TRP B CA 1
ATOM 2747 C C . TRP B 1 84 ? 16.864 -12.730 45.345 1.00 28.45 81 TRP B C 1
ATOM 2748 O O . TRP B 1 84 ? 17.047 -13.754 44.657 1.00 29.64 81 TRP B O 1
ATOM 2759 N N . ASN B 1 85 ? 17.593 -12.425 46.425 1.00 28.51 82 ASN B N 1
ATOM 2760 C CA . ASN B 1 85 ? 18.800 -13.144 46.824 1.00 28.79 82 ASN B CA 1
ATOM 2761 C C . ASN B 1 85 ? 18.639 -14.646 46.855 1.00 31.13 82 ASN B C 1
ATOM 2762 O O . ASN B 1 85 ? 19.546 -15.367 46.427 1.00 32.51 82 ASN B O 1
ATOM 2767 N N . ASP B 1 86 ? 17.486 -15.117 47.327 1.00 31.24 83 ASP B N 1
ATOM 2768 C CA . ASP B 1 86 ? 17.321 -16.539 47.556 1.00 33.74 83 ASP B CA 1
ATOM 2769 C C . ASP B 1 86 ? 17.156 -17.364 46.277 1.00 34.30 83 ASP B C 1
ATOM 2770 O O . ASP B 1 86 ? 17.139 -18.597 46.343 1.00 35.97 83 ASP B O 1
ATOM 2775 N N . GLU B 1 87 ? 17.060 -16.680 45.130 1.00 32.98 84 GLU B N 1
ATOM 2776 C CA . GLU B 1 87 ? 16.924 -17.351 43.840 1.00 34.37 84 GLU B CA 1
ATOM 2777 C C . GLU B 1 87 ? 18.153 -17.281 42.919 1.00 34.06 84 GLU B C 1
ATOM 2778 O O . GLU B 1 87 ? 18.058 -17.601 41.707 1.00 34.57 84 GLU B O 1
ATOM 2784 N N . GLN B 1 88 ? 19.317 -16.932 43.512 1.00 33.19 85 GLN B N 1
ATOM 2785 C CA . GLN B 1 88 ? 20.585 -16.853 42.762 1.00 33.26 85 GLN B CA 1
ATOM 2786 C C . GLN B 1 88 ? 21.095 -18.256 42.311 1.00 36.15 85 GLN B C 1
ATOM 2787 O O . GLN B 1 88 ? 20.754 -19.261 42.947 1.00 36.87 85 GLN B O 1
ATOM 2793 N N . GLY B 1 89 ? 21.871 -18.308 41.215 1.00 35.76 86 GLY B N 1
ATOM 2794 C CA . GLY B 1 89 ? 22.254 -19.579 40.563 1.00 39.99 86 GLY B CA 1
ATOM 2795 C C . GLY B 1 89 ? 21.725 -19.555 39.131 1.00 40.79 86 GLY B C 1
ATOM 2796 O O . GLY B 1 89 ? 20.819 -18.770 38.825 1.00 38.25 86 GLY B O 1
ATOM 2797 N N . TYR B 1 90 ? 22.257 -20.415 38.257 1.00 42.96 87 TYR B N 1
ATOM 2798 C CA . TYR B 1 90 ? 21.874 -20.339 36.824 1.00 43.88 87 TYR B CA 1
ATOM 2799 C C . TYR B 1 90 ? 20.382 -20.750 36.553 1.00 44.59 87 TYR B C 1
ATOM 2800 O O . TYR B 1 90 ? 19.571 -19.881 36.174 1.00 42.14 87 TYR B O 1
ATOM 2809 N N . ASP B 1 91 ? 20.045 -22.055 36.722 1.00 47.55 88 ASP B N 1
ATOM 2810 C CA . ASP B 1 91 ? 18.667 -22.542 36.469 1.00 49.43 88 ASP B CA 1
ATOM 2811 C C . ASP B 1 91 ? 17.634 -21.814 37.334 1.00 48.31 88 ASP B C 1
ATOM 2812 O O . ASP B 1 91 ? 16.547 -21.379 36.816 1.00 48.54 88 ASP B O 1
ATOM 2817 N N . SER B 1 92 ? 17.956 -21.549 38.627 1.00 47.22 89 SER B N 1
ATOM 2818 C CA . SER B 1 92 ? 17.075 -20.876 39.544 1.00 47.24 89 SER B CA 1
ATOM 2819 C C . SER B 1 92 ? 16.677 -19.440 39.044 1.00 42.23 89 SER B C 1
ATOM 2820 O O . SER B 1 92 ? 15.501 -19.036 39.155 1.00 43.31 89 SER B O 1
ATOM 2823 N N . THR B 1 93 ? 17.638 -18.721 38.476 1.00 41.82 90 THR B N 1
ATOM 2824 C CA . THR B 1 93 ? 17.436 -17.354 38.034 1.00 37.01 90 THR B CA 1
ATOM 2825 C C . THR B 1 93 ? 16.535 -17.208 36.748 1.00 37.19 90 THR B C 1
ATOM 2826 O O . THR B 1 93 ? 15.690 -16.273 36.639 1.00 34.58 90 THR B O 1
ATOM 2830 N N . LEU B 1 94 ? 16.746 -18.111 35.773 1.00 38.34 91 LEU B N 1
ATOM 2831 C CA . LEU B 1 94 ? 15.863 -18.271 34.594 1.00 39.10 91 LEU B CA 1
ATOM 2832 C C . LEU B 1 94 ? 14.408 -18.506 35.036 1.00 39.66 91 LEU B C 1
ATOM 2833 O O . LEU B 1 94 ? 13.487 -17.889 34.511 1.00 39.24 91 LEU B O 1
ATOM 2838 N N . ARG B 1 95 ? 14.223 -19.369 36.032 1.00 40.93 92 ARG B N 1
ATOM 2839 C CA . ARG B 1 95 ? 12.898 -19.682 36.565 1.00 42.35 92 ARG B CA 1
ATOM 2840 C C . ARG B 1 95 ? 12.265 -18.428 37.187 1.00 39.00 92 ARG B C 1
ATOM 2841 O O . ARG B 1 95 ? 11.099 -18.114 36.919 1.00 38.83 92 ARG B O 1
ATOM 2849 N N . ALA B 1 96 ? 13.046 -17.711 38.000 1.00 36.96 93 ALA B N 1
ATOM 2850 C CA . ALA B 1 96 ? 12.545 -16.540 38.725 1.00 34.25 93 ALA B CA 1
ATOM 2851 C C . ALA B 1 96 ? 12.108 -15.430 37.774 1.00 32.86 93 ALA B C 1
ATOM 2852 O O . ALA B 1 96 ? 11.036 -14.813 37.959 1.00 30.56 93 ALA B O 1
ATOM 2854 N N . TYR B 1 97 ? 12.919 -15.212 36.737 1.00 32.94 94 TYR B N 1
ATOM 2855 C CA . TYR B 1 97 ? 12.620 -14.183 35.742 1.00 31.47 94 TYR B CA 1
ATOM 2856 C C . TYR B 1 97 ? 11.303 -14.478 35.074 1.00 33.33 94 TYR B C 1
ATOM 2857 O O . TYR B 1 97 ? 10.502 -13.582 34.857 1.00 32.23 94 TYR B O 1
ATOM 2866 N N . GLU B 1 98 ? 11.099 -15.742 34.707 1.00 35.69 95 GLU B N 1
ATOM 2867 C CA . GLU B 1 98 ? 9.877 -16.117 34.023 1.00 38.32 95 GLU B CA 1
ATOM 2868 C C . GLU B 1 98 ? 8.659 -15.838 34.908 1.00 38.34 95 GLU B C 1
ATOM 2869 O O . GLU B 1 98 ? 7.644 -15.290 34.429 1.00 37.51 95 GLU B O 1
ATOM 2875 N N . GLU B 1 99 ? 8.776 -16.178 36.198 1.00 38.78 96 GLU B N 1
ATOM 2876 C CA . GLU B 1 99 ? 7.644 -15.985 37.108 1.00 40.17 96 GLU B CA 1
ATOM 2877 C C . GLU B 1 99 ? 7.358 -14.511 37.355 1.00 37.41 96 GLU B C 1
ATOM 2878 O O . GLU B 1 99 ? 6.199 -14.104 37.450 1.00 37.75 96 GLU B O 1
ATOM 2884 N N . SER B 1 100 ? 8.412 -13.714 37.438 1.00 35.23 97 SER B N 1
ATOM 2885 C CA . SER B 1 100 ? 8.245 -12.258 37.469 1.00 33.73 97 SER B CA 1
ATOM 2886 C C . SER B 1 100 ? 7.510 -11.755 36.217 1.00 33.68 97 SER B C 1
ATOM 2887 O O . SER B 1 100 ? 6.619 -10.890 36.322 1.00 33.58 97 SER B O 1
ATOM 2890 N N . ALA B 1 101 ? 7.869 -12.279 35.041 1.00 33.53 98 ALA B N 1
ATOM 2891 C CA . ALA B 1 101 ? 7.346 -11.693 33.796 1.00 33.30 98 ALA B CA 1
ATOM 2892 C C . ALA B 1 101 ? 5.869 -12.064 33.662 1.00 34.97 98 ALA B C 1
ATOM 2893 O O . ALA B 1 101 ? 5.067 -11.292 33.160 1.00 34.73 98 ALA B O 1
ATOM 2895 N N . ARG B 1 102 ? 5.534 -13.262 34.130 1.00 37.10 99 ARG B N 1
ATOM 2896 C CA . ARG B 1 102 ? 4.143 -13.710 34.290 1.00 39.14 99 ARG B CA 1
ATOM 2897 C C . ARG B 1 102 ? 3.299 -12.812 35.211 1.00 38.16 99 ARG B C 1
ATOM 2898 O O . ARG B 1 102 ? 2.235 -12.344 34.817 1.00 39.35 99 ARG B O 1
ATOM 2906 N N . LEU B 1 103 ? 3.770 -12.587 36.438 1.00 36.30 100 LEU B N 1
ATOM 2907 C CA . LEU B 1 103 ? 3.038 -11.781 37.414 1.00 35.62 100 LEU B CA 1
ATOM 2908 C C . LEU B 1 103 ? 2.864 -10.345 36.937 1.00 34.77 100 LEU B C 1
ATOM 2909 O O . LEU B 1 103 ? 1.818 -9.726 37.175 1.00 35.15 100 LEU B O 1
ATOM 2914 N N . LEU B 1 104 ? 3.907 -9.816 36.288 1.00 32.05 101 LEU B N 1
ATOM 2915 C CA . LEU B 1 104 ? 3.868 -8.458 35.729 1.00 32.24 101 LEU B CA 1
ATOM 2916 C C . LEU B 1 104 ? 3.052 -8.345 34.442 1.00 34.11 101 LEU B C 1
ATOM 2917 O O . LEU B 1 104 ? 2.887 -7.244 33.919 1.00 33.57 101 LEU B O 1
ATOM 2922 N N . ARG B 1 105 ? 2.534 -9.477 33.948 1.00 37.24 102 ARG B N 1
ATOM 2923 C CA . ARG B 1 105 ? 1.786 -9.522 32.670 1.00 40.47 102 ARG B CA 1
ATOM 2924 C C . ARG B 1 105 ? 2.592 -8.947 31.498 1.00 39.74 102 ARG B C 1
ATOM 2925 O O . ARG B 1 105 ? 2.026 -8.429 30.535 1.00 40.64 102 ARG B O 1
ATOM 2933 N N . ARG B 1 106 ? 3.916 -9.008 31.600 1.00 38.89 103 ARG B N 1
ATOM 2934 C CA . ARG B 1 106 ? 4.757 -8.656 30.480 1.00 38.69 103 ARG B CA 1
ATOM 2935 C C . ARG B 1 106 ? 5.791 -9.721 30.181 1.00 39.39 103 ARG B C 1
ATOM 2936 O O . ARG B 1 106 ? 6.731 -9.907 30.962 1.00 38.46 103 ARG B O 1
ATOM 2944 N N . PRO B 1 107 ? 5.617 -10.420 29.051 1.00 40.27 104 PRO B N 1
ATOM 2945 C CA . PRO B 1 107 ? 6.532 -11.490 28.643 1.00 40.82 104 PRO B CA 1
ATOM 2946 C C . PRO B 1 107 ? 7.981 -10.992 28.496 1.00 38.48 104 PRO B C 1
ATOM 2947 O O . PRO B 1 107 ? 8.914 -11.667 28.953 1.00 38.43 104 PRO B O 1
ATOM 2951 N N . VAL B 1 108 ? 8.168 -9.814 27.900 1.00 35.38 105 VAL B N 1
ATOM 2952 C CA . VAL B 1 108 ? 9.511 -9.247 27.813 1.00 32.76 105 VAL B CA 1
ATOM 2953 C C . VAL B 1 108 ? 9.611 -7.982 28.664 1.00 30.56 105 VAL B C 1
ATOM 2954 O O . VAL B 1 108 ? 9.126 -6.907 28.281 1.00 30.38 105 VAL B O 1
ATOM 2958 N N . LEU B 1 109 ? 10.246 -8.091 29.816 1.00 29.03 106 LEU B N 1
ATOM 2959 C CA . LEU B 1 109 ? 10.417 -6.896 30.651 1.00 27.14 106 LEU B CA 1
ATOM 2960 C C . LEU B 1 109 ? 11.502 -5.974 30.120 1.00 25.45 106 LEU B C 1
ATOM 2961 O O . LEU B 1 109 ? 12.369 -6.401 29.338 1.00 25.32 106 LEU B O 1
ATOM 2966 N N . ASP B 1 110 ? 11.439 -4.700 30.517 1.00 23.47 107 ASP B N 1
ATOM 2967 C CA . ASP B 1 110 ? 12.345 -3.723 29.970 1.00 22.69 107 ASP B CA 1
ATOM 2968 C C . ASP B 1 110 ? 13.714 -3.855 30.627 1.00 20.95 107 ASP B C 1
ATOM 2969 O O . ASP B 1 110 ? 14.746 -3.688 29.977 1.00 22.06 107 ASP B O 1
ATOM 2974 N N . LEU B 1 111 ? 13.728 -4.230 31.900 1.00 21.55 108 LEU B N 1
ATOM 2975 C CA . LEU B 1 111 ? 14.977 -4.332 32.625 1.00 20.12 108 LEU B CA 1
ATOM 2976 C C . LEU B 1 111 ? 14.851 -5.317 33.772 1.00 19.73 108 LEU B C 1
ATOM 2977 O O . LEU B 1 111 ? 13.836 -5.341 34.464 1.00 19.50 108 LEU B O 1
ATOM 2982 N N . TYR B 1 112 ? 15.896 -6.112 33.970 1.00 19.31 109 TYR B N 1
ATOM 2983 C CA . TYR B 1 112 ? 15.909 -7.044 35.096 1.00 19.90 109 TYR B CA 1
ATOM 2984 C C . TYR B 1 112 ? 17.239 -6.916 35.779 1.00 19.88 109 TYR B C 1
ATOM 2985 O O . TYR B 1 112 ? 18.306 -6.875 35.091 1.00 20.68 109 TYR B O 1
ATOM 2994 N N . LEU B 1 113 ? 17.193 -6.790 37.118 1.00 19.61 110 LEU B N 1
ATOM 2995 C CA . LEU B 1 113 ? 18.414 -6.569 37.887 1.00 18.69 110 LEU B CA 1
ATOM 2996 C C . LEU B 1 113 ? 18.631 -7.650 38.942 1.00 19.15 110 LEU B C 1
ATOM 2997 O O . LEU B 1 113 ? 17.691 -8.175 39.524 1.00 18.90 110 LEU B O 1
ATOM 3002 N N . ILE B 1 114 ? 19.900 -7.958 39.197 1.00 19.90 111 ILE B N 1
ATOM 3003 C CA . ILE B 1 114 ? 20.240 -8.727 40.382 1.00 19.75 111 ILE B CA 1
ATOM 3004 C C . ILE B 1 114 ? 20.106 -7.740 41.558 1.00 19.93 111 ILE B C 1
ATOM 3005 O O . ILE B 1 114 ? 20.830 -6.712 41.586 1.00 18.88 111 ILE B O 1
ATOM 3010 N N . HIS B 1 115 ? 19.200 -8.051 42.496 1.00 19.59 112 HIS B N 1
ATOM 3011 C CA . HIS B 1 115 ? 18.874 -7.149 43.650 1.00 20.90 112 HIS B CA 1
ATOM 3012 C C . HIS B 1 115 ? 20.048 -6.834 44.607 1.00 20.74 112 HIS B C 1
ATOM 3013 O O . HIS B 1 115 ? 20.216 -5.675 44.984 1.00 18.54 112 HIS B O 1
ATOM 3020 N N . TRP B 1 116 ? 20.807 -7.855 45.041 1.00 20.85 113 TRP B N 1
ATOM 3021 C CA . TRP B 1 116 ? 22.025 -7.680 45.883 1.00 21.79 113 TRP B CA 1
ATOM 3022 C C . TRP B 1 116 ? 23.103 -8.653 45.389 1.00 22.71 113 TRP B C 1
ATOM 3023 O O . TRP B 1 116 ? 22.761 -9.747 44.961 1.00 22.48 113 TRP B O 1
ATOM 3034 N N . PRO B 1 117 ? 24.399 -8.261 45.411 1.00 22.41 114 PRO B N 1
ATOM 3035 C CA . PRO B 1 117 ? 25.396 -9.241 44.980 1.00 23.07 114 PRO B CA 1
ATOM 3036 C C . PRO B 1 117 ? 25.490 -10.459 45.916 1.00 25.30 114 PRO B C 1
ATOM 3037 O O . PRO B 1 117 ? 25.705 -11.593 45.425 1.00 26.28 114 PRO B O 1
ATOM 3041 N N . MET B 1 118 ? 25.284 -10.229 47.219 1.00 24.76 115 MET B N 1
ATOM 3042 C CA . MET B 1 118 ? 25.455 -11.245 48.289 1.00 26.70 115 MET B CA 1
ATOM 3043 C C . MET B 1 118 ? 26.715 -12.073 48.064 1.00 28.66 115 MET B C 1
ATOM 3044 O O . MET B 1 118 ? 26.651 -13.284 47.848 1.00 30.71 115 MET B O 1
ATOM 3049 N N . PRO B 1 119 ? 27.886 -11.422 48.112 1.00 29.49 116 PRO B N 1
ATOM 3050 C CA . PRO B 1 119 ? 29.114 -12.145 47.734 1.00 30.56 116 PRO B CA 1
ATOM 3051 C C . PRO B 1 119 ? 29.393 -13.440 48.532 1.00 32.95 116 PRO B C 1
ATOM 3052 O O . PRO B 1 119 ? 29.972 -14.375 47.967 1.00 33.88 116 PRO B O 1
ATOM 3056 N N . ALA B 1 120 ? 28.983 -13.516 49.809 1.00 32.36 117 ALA B N 1
ATOM 3057 C CA . ALA B 1 120 ? 29.154 -14.744 50.611 1.00 34.80 117 ALA B CA 1
ATOM 3058 C C . ALA B 1 120 ? 28.414 -15.958 50.017 1.00 36.32 117 ALA B C 1
ATOM 3059 O O . ALA B 1 120 ? 28.827 -17.106 50.220 1.00 38.45 117 ALA B O 1
ATOM 3061 N N . GLN B 1 121 ? 27.335 -15.704 49.270 1.00 35.67 118 GLN B N 1
ATOM 3062 C CA . GLN B 1 121 ? 26.634 -16.766 48.552 1.00 36.96 118 GLN B CA 1
ATOM 3063 C C . GLN B 1 121 ? 27.514 -17.377 47.461 1.00 38.73 118 GLN B C 1
ATOM 3064 O O . GLN B 1 121 ? 27.323 -18.575 47.133 1.00 40.99 118 GLN B O 1
ATOM 3070 N N . GLY B 1 122 ? 28.504 -16.561 46.922 1.00 38.51 119 GLY B N 1
ATOM 3071 C CA . GLY B 1 122 ? 29.322 -17.011 45.786 1.00 40.76 119 GLY B CA 1
ATOM 3072 C C . GLY B 1 122 ? 28.479 -17.592 44.650 1.00 41.49 119 GLY B C 1
ATOM 3073 O O . GLY B 1 122 ? 28.843 -18.657 44.062 1.00 44.05 119 GLY B O 1
ATOM 3074 N N . GLN B 1 123 ? 27.346 -16.938 44.392 1.00 38.25 120 GLN B N 1
ATOM 3075 C CA . GLN B 1 123 ? 26.339 -17.377 43.401 1.00 39.14 120 GLN B CA 1
ATOM 3076 C C . GLN B 1 123 ? 26.070 -16.297 42.342 1.00 36.05 120 GLN B C 1
ATOM 3077 O O . GLN B 1 123 ? 25.477 -16.575 41.271 1.00 36.74 120 GLN B O 1
ATOM 3083 N N . TYR B 1 124 ? 26.534 -15.080 42.608 1.00 34.50 121 TYR B N 1
ATOM 3084 C CA . TYR B 1 124 ? 26.160 -13.940 41.728 1.00 31.38 121 TYR B CA 1
ATOM 3085 C C . TYR B 1 124 ? 26.813 -13.916 40.320 1.00 31.67 121 TYR B C 1
ATOM 3086 O O . TYR B 1 124 ? 26.281 -13.269 39.392 1.00 29.93 121 TYR B O 1
ATOM 3095 N N . VAL B 1 125 ? 27.967 -14.591 40.157 1.00 34.13 122 VAL B N 1
ATOM 3096 C CA . VAL B 1 125 ? 28.580 -14.710 38.839 1.00 35.40 122 VAL B CA 1
ATOM 3097 C C . VAL B 1 125 ? 27.701 -15.606 37.958 1.00 36.08 122 VAL B C 1
ATOM 3098 O O . VAL B 1 125 ? 27.355 -15.249 36.815 1.00 35.86 122 VAL B O 1
ATOM 3102 N N . GLU B 1 126 ? 27.292 -16.737 38.519 1.00 36.59 123 GLU B N 1
ATOM 3103 C CA . GLU B 1 126 ? 26.324 -17.628 37.876 1.00 37.77 123 GLU B CA 1
ATOM 3104 C C . GLU B 1 126 ? 25.006 -16.921 37.524 1.00 35.15 123 GLU B C 1
ATOM 3105 O O . GLU B 1 126 ? 24.438 -17.119 36.451 1.00 34.77 123 GLU B O 1
ATOM 3111 N N . THR B 1 127 ? 24.533 -16.094 38.434 1.00 33.37 124 THR B N 1
ATOM 3112 C CA . THR B 1 127 ? 23.278 -15.349 38.206 1.00 31.20 124 THR B CA 1
ATOM 3113 C C . THR B 1 127 ? 23.387 -14.353 37.045 1.00 29.57 124 THR B C 1
ATOM 3114 O O . THR B 1 127 ? 22.444 -14.180 36.248 1.00 28.24 124 THR B O 1
ATOM 3118 N N . TRP B 1 128 ? 24.535 -13.688 36.948 1.00 29.19 125 TRP B N 1
ATOM 3119 C CA . TRP B 1 128 ? 24.802 -12.840 35.774 1.00 29.28 125 TRP B CA 1
ATOM 3120 C C . TRP B 1 128 ? 24.896 -13.713 34.501 1.00 31.71 125 TRP B C 1
ATOM 3121 O O . TRP B 1 128 ? 24.465 -13.245 33.462 1.00 32.94 125 TRP B O 1
ATOM 3132 N N . LYS B 1 129 ? 25.446 -14.955 34.591 1.00 35.04 126 LYS B N 1
ATOM 3133 C CA . LYS B 1 129 ? 25.497 -15.860 33.430 1.00 37.13 126 LYS B CA 1
ATOM 3134 C C . LYS B 1 129 ? 24.071 -16.125 32.912 1.00 36.88 126 LYS B C 1
ATOM 3135 O O . LYS B 1 129 ? 23.782 -15.827 31.676 1.00 36.81 126 LYS B O 1
ATOM 3141 N N . ALA B 1 130 ? 23.156 -16.444 33.804 1.00 36.24 127 ALA B N 1
ATOM 3142 C CA . ALA B 1 130 ? 21.708 -16.609 33.404 1.00 36.19 127 ALA B CA 1
ATOM 3143 C C . ALA B 1 130 ? 21.108 -15.241 32.873 1.00 33.30 127 ALA B C 1
ATOM 3144 O O . ALA B 1 130 ? 20.339 -15.227 31.898 1.00 34.07 127 ALA B O 1
ATOM 3146 N N . LEU B 1 131 ? 21.442 -14.099 33.477 1.00 31.59 128 LEU B N 1
ATOM 3147 C CA . LEU B 1 131 ? 20.958 -12.812 32.885 1.00 30.43 128 LEU B CA 1
ATOM 3148 C C . LEU B 1 131 ? 21.440 -12.568 31.443 1.00 30.18 128 LEU B C 1
ATOM 3149 O O . LEU B 1 131 ? 20.662 -12.119 30.547 1.00 30.76 128 LEU B O 1
ATOM 3154 N N . VAL B 1 132 ? 22.727 -12.818 31.212 1.00 30.64 129 VAL B N 1
ATOM 3155 C CA . VAL B 1 132 ? 23.289 -12.715 29.866 1.00 31.15 129 VAL B CA 1
ATOM 3156 C C . VAL B 1 132 ? 22.520 -13.644 28.926 1.00 33.93 129 VAL B C 1
ATOM 3157 O O . VAL B 1 132 ? 22.168 -13.242 27.825 1.00 33.49 129 VAL B O 1
ATOM 3161 N N . GLU B 1 133 ? 22.228 -14.869 29.365 1.00 36.89 130 GLU B N 1
ATOM 3162 C CA . GLU B 1 133 ? 21.398 -15.771 28.546 1.00 38.86 130 GLU B CA 1
ATOM 3163 C C . GLU B 1 133 ? 19.968 -15.219 28.320 1.00 37.39 130 GLU B C 1
ATOM 3164 O O . GLU B 1 133 ? 19.403 -15.407 27.245 1.00 38.56 130 GLU B O 1
ATOM 3170 N N . LEU B 1 134 ? 19.390 -14.559 29.319 1.00 34.71 131 LEU B N 1
ATOM 3171 C CA . LEU B 1 134 ? 18.071 -13.909 29.179 1.00 34.55 131 LEU B CA 1
ATOM 3172 C C . LEU B 1 134 ? 18.076 -12.862 28.070 1.00 33.97 131 LEU B C 1
ATOM 3173 O O . LEU B 1 134 ? 17.197 -12.881 27.184 1.00 36.09 131 LEU B O 1
ATOM 3178 N N . LYS B 1 135 ? 19.074 -11.975 28.094 1.00 31.94 132 LYS B N 1
ATOM 3179 C CA . LYS B 1 135 ? 19.250 -11.008 26.995 1.00 32.50 132 LYS B CA 1
ATOM 3180 C C . LYS B 1 135 ? 19.539 -11.703 25.652 1.00 34.35 132 LYS B C 1
ATOM 3181 O O . LYS B 1 135 ? 18.925 -11.346 24.626 1.00 34.99 132 LYS B O 1
ATOM 3187 N N . LYS B 1 136 ? 20.465 -12.671 25.654 1.00 35.77 133 LYS B N 1
ATOM 3188 C CA . LYS B 1 136 ? 20.829 -13.446 24.432 1.00 38.37 133 LYS B CA 1
ATOM 3189 C C . LYS B 1 136 ? 19.636 -14.098 23.727 1.00 39.07 133 LYS B C 1
ATOM 3190 O O . LYS B 1 136 ? 19.549 -14.085 22.492 1.00 39.84 133 LYS B O 1
ATOM 3196 N N . SER B 1 137 ? 18.751 -14.702 24.520 1.00 38.74 134 SER B N 1
ATOM 3197 C CA . SER B 1 137 ? 17.574 -15.395 24.004 1.00 40.55 134 SER B CA 1
ATOM 3198 C C . SER B 1 137 ? 16.395 -14.445 23.804 1.00 38.81 134 SER B C 1
ATOM 3199 O O . SER B 1 137 ? 15.276 -14.883 23.554 1.00 40.60 134 SER B O 1
ATOM 3202 N N . GLY B 1 138 ? 16.651 -13.148 23.912 1.00 36.86 135 GLY B N 1
ATOM 3203 C CA . GLY B 1 138 ? 15.619 -12.129 23.702 1.00 35.32 135 GLY B CA 1
ATOM 3204 C C . GLY B 1 138 ? 14.449 -12.144 24.681 1.00 34.81 135 GLY B C 1
ATOM 3205 O O . GLY B 1 138 ? 13.372 -11.629 24.363 1.00 34.21 135 GLY B O 1
ATOM 3206 N N . ARG B 1 139 ? 14.651 -12.743 25.858 1.00 33.76 136 ARG B N 1
ATOM 3207 C CA . ARG B 1 139 ? 13.597 -12.869 26.889 1.00 33.15 136 ARG B CA 1
ATOM 3208 C C . ARG B 1 139 ? 13.419 -11.576 27.673 1.00 30.79 136 ARG B C 1
ATOM 3209 O O . ARG B 1 139 ? 12.368 -11.320 28.289 1.00 29.49 136 ARG B O 1
ATOM 3217 N N . VAL B 1 140 ? 14.460 -10.754 27.622 1.00 29.19 137 VAL B N 1
ATOM 3218 C CA . VAL B 1 140 ? 14.443 -9.467 28.285 1.00 27.35 137 VAL B CA 1
ATOM 3219 C C . VAL B 1 140 ? 15.237 -8.466 27.447 1.00 26.35 137 VAL B C 1
ATOM 3220 O O . VAL B 1 140 ? 16.219 -8.865 26.782 1.00 26.49 137 VAL B O 1
ATOM 3224 N N . LYS B 1 141 ? 14.807 -7.191 27.479 1.00 25.39 138 LYS B N 1
ATOM 3225 C CA . LYS B 1 141 ? 15.438 -6.130 26.712 1.00 24.10 138 LYS B CA 1
ATOM 3226 C C . LYS B 1 141 ? 16.828 -5.843 27.226 1.00 23.19 138 LYS B C 1
ATOM 3227 O O . LYS B 1 141 ? 17.793 -6.003 26.458 1.00 24.51 138 LYS B O 1
ATOM 3233 N N . SER B 1 142 ? 16.939 -5.422 28.508 1.00 20.75 139 SER B N 1
ATOM 3234 C CA . SER B 1 142 ? 18.236 -5.044 29.072 1.00 19.76 139 SER B CA 1
ATOM 3235 C C . SER B 1 142 ? 18.503 -5.714 30.426 1.00 19.21 139 SER B C 1
ATOM 3236 O O . SER B 1 142 ? 17.571 -6.160 31.115 1.00 17.99 139 SER B O 1
ATOM 3239 N N . ILE B 1 143 ? 19.780 -5.737 30.823 1.00 18.88 140 ILE B N 1
ATOM 3240 C CA . ILE B 1 143 ? 20.146 -6.362 32.098 1.00 18.04 140 ILE B CA 1
ATOM 3241 C C . ILE B 1 143 ? 21.090 -5.498 32.868 1.00 18.00 140 ILE B C 1
ATOM 3242 O O . ILE B 1 143 ? 21.948 -4.761 32.291 1.00 17.83 140 ILE B O 1
ATOM 3247 N N . GLY B 1 144 ? 20.977 -5.596 34.191 1.00 17.87 141 GLY B N 1
ATOM 3248 C CA . GLY B 1 144 ? 21.757 -4.747 35.017 1.00 18.34 141 GLY B CA 1
ATOM 3249 C C . GLY B 1 144 ? 21.816 -5.372 36.370 1.00 20.20 141 GLY B C 1
ATOM 3250 O O . GLY B 1 144 ? 21.316 -6.492 36.564 1.00 20.77 141 GLY B O 1
ATOM 3251 N N . VAL B 1 145 ? 22.373 -4.601 37.296 1.00 19.65 142 VAL B N 1
ATOM 3252 C CA . VAL B 1 145 ? 22.538 -5.048 38.685 1.00 19.73 142 VAL B CA 1
ATOM 3253 C C . VAL B 1 145 ? 22.054 -3.969 39.649 1.00 19.46 142 VAL B C 1
ATOM 3254 O O . VAL B 1 145 ? 21.733 -2.856 39.238 1.00 17.32 142 VAL B O 1
ATOM 3258 N N . SER B 1 146 ? 21.990 -4.340 40.926 1.00 19.36 143 SER B N 1
ATOM 3259 C CA . SER B 1 146 ? 21.581 -3.423 41.978 1.00 19.82 143 SER B CA 1
ATOM 3260 C C . SER B 1 146 ? 22.496 -3.701 43.160 1.00 19.93 143 SER B C 1
ATOM 3261 O O . SER B 1 146 ? 22.866 -4.870 43.437 1.00 20.88 143 SER B O 1
ATOM 3264 N N . ASN B 1 147 ? 22.978 -2.625 43.778 1.00 19.39 144 ASN B N 1
ATOM 3265 C CA . ASN B 1 147 ? 23.853 -2.743 44.940 1.00 19.09 144 ASN B CA 1
ATOM 3266 C C . ASN B 1 147 ? 25.233 -3.445 44.730 1.00 19.80 144 ASN B C 1
ATOM 3267 O O . ASN B 1 147 ? 25.804 -4.007 45.680 1.00 19.63 144 ASN B O 1
ATOM 3272 N N . PHE B 1 148 ? 25.768 -3.409 43.505 1.00 19.87 145 PHE B N 1
ATOM 3273 C CA . PHE B 1 148 ? 27.094 -3.960 43.222 1.00 20.00 145 PHE B CA 1
ATOM 3274 C C . PHE B 1 148 ? 28.196 -2.967 43.523 1.00 21.45 145 PHE B C 1
ATOM 3275 O O . PHE B 1 148 ? 28.076 -1.765 43.179 1.00 19.75 145 PHE B O 1
ATOM 3283 N N . GLU B 1 149 ? 29.264 -3.484 44.148 1.00 22.36 146 GLU B N 1
ATOM 3284 C CA . GLU B 1 149 ? 30.550 -2.799 44.280 1.00 25.10 146 GLU B CA 1
ATOM 3285 C C . GLU B 1 149 ? 31.441 -3.027 43.060 1.00 25.20 146 GLU B C 1
ATOM 3286 O O . GLU B 1 149 ? 31.194 -3.952 42.297 1.00 24.65 146 GLU B O 1
ATOM 3292 N N . SER B 1 150 ? 32.489 -2.201 42.894 1.00 26.69 147 SER B N 1
ATOM 3293 C CA . SER B 1 150 ? 33.367 -2.333 41.729 1.00 27.68 147 SER B CA 1
ATOM 3294 C C . SER B 1 150 ? 33.981 -3.744 41.609 1.00 30.09 147 SER B C 1
ATOM 3295 O O . SER B 1 150 ? 34.090 -4.285 40.496 1.00 30.76 147 SER B O 1
ATOM 3298 N N . GLU B 1 151 ? 34.353 -4.348 42.743 1.00 31.05 148 GLU B N 1
ATOM 3299 C CA . GLU B 1 151 ? 34.919 -5.731 42.776 1.00 33.25 148 GLU B CA 1
ATOM 3300 C C . GLU B 1 151 ? 33.918 -6.732 42.226 1.00 32.30 148 GLU B C 1
ATOM 3301 O O . GLU B 1 151 ? 34.296 -7.659 41.507 1.00 32.56 148 GLU B O 1
ATOM 3307 N N . HIS B 1 152 ? 32.645 -6.556 42.584 1.00 28.46 149 HIS B N 1
ATOM 3308 C CA . HIS B 1 152 ? 31.597 -7.434 42.085 1.00 28.81 149 HIS B CA 1
ATOM 3309 C C . HIS B 1 152 ? 31.396 -7.182 40.559 1.00 28.60 149 HIS B C 1
ATOM 3310 O O . HIS B 1 152 ? 31.321 -8.112 39.741 1.00 30.12 149 HIS B O 1
ATOM 3317 N N . LEU B 1 153 ? 31.317 -5.914 40.165 1.00 29.10 150 LEU B N 1
ATOM 3318 C CA . LEU B 1 153 ? 31.238 -5.554 38.745 1.00 29.23 150 LEU B CA 1
ATOM 3319 C C . LEU B 1 153 ? 32.431 -6.127 37.959 1.00 32.45 150 LEU B C 1
ATOM 3320 O O . LEU B 1 153 ? 32.258 -6.681 36.877 1.00 32.54 150 LEU B O 1
ATOM 3325 N N . GLU B 1 154 ? 33.631 -6.006 38.511 1.00 34.88 151 GLU B N 1
ATOM 3326 C CA . GLU B 1 154 ? 34.815 -6.608 37.889 1.00 38.23 151 GLU B CA 1
ATOM 3327 C C . GLU B 1 154 ? 34.657 -8.110 37.648 1.00 38.91 151 GLU B C 1
ATOM 3328 O O . GLU B 1 154 ? 35.006 -8.616 36.557 1.00 40.16 151 GLU B O 1
ATOM 3334 N N . ARG B 1 155 ? 34.135 -8.827 38.643 1.00 38.34 152 ARG B N 1
ATOM 3335 C CA . ARG B 1 155 ? 34.082 -10.288 38.530 1.00 41.24 152 ARG B CA 1
ATOM 3336 C C . ARG B 1 155 ? 33.133 -10.741 37.425 1.00 40.15 152 ARG B C 1
ATOM 3337 O O . ARG B 1 155 ? 33.456 -11.618 36.627 1.00 40.22 152 ARG B O 1
ATOM 3345 N N . ILE B 1 156 ? 31.968 -10.128 37.378 1.00 38.43 153 ILE B N 1
ATOM 3346 C CA . ILE B 1 156 ? 30.963 -10.483 36.373 1.00 39.04 153 ILE B CA 1
ATOM 3347 C C . ILE B 1 156 ? 31.365 -10.123 34.938 1.00 39.82 153 ILE B C 1
ATOM 3348 O O . ILE B 1 156 ? 30.846 -10.758 33.982 1.00 40.58 153 ILE B O 1
ATOM 3353 N N . MET B 1 157 ? 32.262 -9.112 34.796 1.00 40.76 154 MET B N 1
ATOM 3354 C CA . MET B 1 157 ? 32.761 -8.738 33.470 1.00 41.82 154 MET B CA 1
ATOM 3355 C C . MET B 1 157 ? 33.931 -9.607 33.066 1.00 45.03 154 MET B C 1
ATOM 3356 O O . MET B 1 157 ? 34.096 -9.873 31.863 1.00 45.98 154 MET B O 1
ATOM 3361 N N . ASP B 1 158 ? 34.751 -10.052 34.043 1.00 45.30 155 ASP B N 1
ATOM 3362 C CA . ASP B 1 158 ? 35.892 -11.005 33.745 1.00 48.73 155 ASP B CA 1
ATOM 3363 C C . ASP B 1 158 ? 35.348 -12.366 33.316 1.00 48.23 155 ASP B C 1
ATOM 3364 O O . ASP B 1 158 ? 35.800 -12.916 32.188 1.00 50.79 155 ASP B O 1
ATOM 3369 N N . ALA B 1 159 ? 34.214 -12.853 34.108 1.00 46.20 156 ALA B N 1
ATOM 3370 C CA . ALA B 1 159 ? 33.716 -14.152 33.746 1.00 45.47 156 ALA B CA 1
ATOM 3371 C C . ALA B 1 159 ? 32.881 -14.144 32.418 1.00 44.73 156 ALA B C 1
ATOM 3372 O O . ALA B 1 159 ? 32.713 -15.233 31.816 1.00 45.03 156 ALA B O 1
ATOM 3374 N N . THR B 1 160 ? 32.338 -12.947 31.986 1.00 41.26 157 THR B N 1
ATOM 3375 C CA . THR B 1 160 ? 31.441 -12.929 30.795 1.00 40.78 157 THR B CA 1
ATOM 3376 C C . THR B 1 160 ? 31.796 -12.017 29.604 1.00 40.42 157 THR B C 1
ATOM 3377 O O . THR B 1 160 ? 31.334 -12.236 28.448 1.00 40.93 157 THR B O 1
ATOM 3381 N N . GLY B 1 161 ? 32.587 -10.982 29.880 1.00 39.70 158 GLY B N 1
ATOM 3382 C CA . GLY B 1 161 ? 32.796 -9.889 28.916 1.00 39.65 158 GLY B CA 1
ATOM 3383 C C . GLY B 1 161 ? 31.538 -9.078 28.632 1.00 36.19 158 GLY B C 1
ATOM 3384 O O . GLY B 1 161 ? 31.500 -8.292 27.678 1.00 36.38 158 GLY B O 1
ATOM 3385 N N . VAL B 1 162 ? 30.511 -9.260 29.461 1.00 34.67 159 VAL B N 1
ATOM 3386 C CA . VAL B 1 162 ? 29.201 -8.603 29.257 1.00 31.88 159 VAL B CA 1
ATOM 3387 C C . VAL B 1 162 ? 28.969 -7.550 30.355 1.00 30.19 159 VAL B C 1
ATOM 3388 O O . VAL B 1 162 ? 29.019 -7.862 31.555 1.00 29.61 159 VAL B O 1
ATOM 3392 N N . VAL B 1 163 ? 28.737 -6.298 29.938 1.00 29.02 160 VAL B N 1
ATOM 3393 C CA . VAL B 1 163 ? 28.661 -5.174 30.875 1.00 28.74 160 VAL B CA 1
ATOM 3394 C C . VAL B 1 163 ? 27.215 -4.837 31.276 1.00 26.24 160 VAL B C 1
ATOM 3395 O O . VAL B 1 163 ? 26.356 -4.695 30.403 1.00 26.52 160 VAL B O 1
ATOM 3399 N N . PRO B 1 164 ? 26.916 -4.736 32.589 1.00 25.23 161 PRO B N 1
ATOM 3400 C CA . PRO B 1 164 ? 25.522 -4.373 32.932 1.00 23.32 161 PRO B CA 1
ATOM 3401 C C . PRO B 1 164 ? 25.188 -3.001 32.386 1.00 22.42 161 PRO B C 1
ATOM 3402 O O . PRO B 1 164 ? 26.085 -2.151 32.242 1.00 22.00 161 PRO B O 1
ATOM 3406 N N . VAL B 1 165 ? 23.936 -2.775 32.035 1.00 20.91 162 VAL B N 1
ATOM 3407 C CA . VAL B 1 165 ? 23.600 -1.444 31.483 1.00 21.74 162 VAL B CA 1
ATOM 3408 C C . VAL B 1 165 ? 23.407 -0.394 32.585 1.00 20.83 162 VAL B C 1
ATOM 3409 O O . VAL B 1 165 ? 23.718 0.797 32.393 1.00 21.26 162 VAL B O 1
ATOM 3413 N N . VAL B 1 166 ? 22.996 -0.867 33.756 1.00 21.26 163 VAL B N 1
ATOM 3414 C CA . VAL B 1 166 ? 22.770 -0.004 34.902 1.00 19.56 163 VAL B CA 1
ATOM 3415 C C . VAL B 1 166 ? 23.188 -0.731 36.214 1.00 19.86 163 VAL B C 1
ATOM 3416 O O . VAL B 1 166 ? 23.086 -1.947 36.315 1.00 19.14 163 VAL B O 1
ATOM 3420 N N . ASN B 1 167 ? 23.650 0.035 37.194 1.00 18.34 164 ASN B N 1
ATOM 3421 C CA . ASN B 1 167 ? 23.746 -0.479 38.579 1.00 17.84 164 ASN B CA 1
ATOM 3422 C C . ASN B 1 167 ? 22.853 0.456 39.416 1.00 16.78 164 ASN B C 1
ATOM 3423 O O . ASN B 1 167 ? 23.135 1.652 39.520 1.00 17.21 164 ASN B O 1
ATOM 3428 N N . GLN B 1 168 ? 21.789 -0.088 39.990 1.00 16.42 165 GLN B N 1
ATOM 3429 C CA . GLN B 1 168 ? 20.881 0.699 40.873 1.00 15.76 165 GLN B CA 1
ATOM 3430 C C . GLN B 1 168 ? 21.383 0.641 42.323 1.00 14.98 165 GLN B C 1
ATOM 3431 O O . GLN B 1 168 ? 21.459 -0.435 42.941 1.00 15.12 165 GLN B O 1
ATOM 3437 N N . ILE B 1 169 ? 21.820 1.779 42.820 1.00 14.05 166 ILE B N 1
ATOM 3438 C CA . ILE B 1 169 ? 22.546 1.838 44.093 1.00 15.89 166 ILE B CA 1
ATOM 3439 C C . ILE B 1 169 ? 21.986 2.944 44.987 1.00 15.32 166 ILE B C 1
ATOM 3440 O O . ILE B 1 169 ? 21.374 3.892 44.490 1.00 14.10 166 ILE B O 1
ATOM 3445 N N . GLU B 1 170 ? 22.231 2.843 46.298 1.00 15.30 167 GLU B N 1
ATOM 3446 C CA . GLU B 1 170 ? 21.811 3.909 47.186 1.00 15.13 167 GLU B CA 1
ATOM 3447 C C . GLU B 1 170 ? 22.639 5.140 46.856 1.00 15.11 167 GLU B C 1
ATOM 3448 O O . GLU B 1 170 ? 23.889 5.103 46.835 1.00 15.27 167 GLU B O 1
ATOM 3454 N N . LEU B 1 171 ? 21.951 6.244 46.608 1.00 14.44 168 LEU B N 1
ATOM 3455 C CA . LEU B 1 171 ? 22.645 7.442 46.152 1.00 14.28 168 LEU B CA 1
ATOM 3456 C C . LEU B 1 171 ? 21.798 8.685 46.423 1.00 13.95 168 LEU B C 1
ATOM 3457 O O . LEU B 1 171 ? 20.625 8.758 46.044 1.00 13.74 168 LEU B O 1
ATOM 3462 N N . HIS B 1 172 ? 22.405 9.617 47.141 1.00 15.53 169 HIS B N 1
ATOM 3463 C CA . HIS B 1 172 ? 21.753 10.861 47.586 1.00 17.09 169 HIS B CA 1
ATOM 3464 C C . HIS B 1 172 ? 22.880 11.851 47.970 1.00 18.33 169 HIS B C 1
ATOM 3465 O O . HIS B 1 172 ? 24.076 11.476 47.945 1.00 18.77 169 HIS B O 1
ATOM 3472 N N . PRO B 1 173 ? 22.540 13.132 48.231 1.00 19.75 170 PRO B N 1
ATOM 3473 C CA . PRO B 1 173 ? 23.608 14.121 48.549 1.00 21.00 170 PRO B CA 1
ATOM 3474 C C . PRO B 1 173 ? 24.572 13.751 49.686 1.00 22.42 170 PRO B C 1
ATOM 3475 O O . PRO B 1 173 ? 25.769 14.028 49.591 1.00 22.54 170 PRO B O 1
ATOM 3479 N N . ASP B 1 174 ? 24.081 13.049 50.707 1.00 22.66 171 ASP B N 1
ATOM 3480 C CA . ASP B 1 174 ? 24.946 12.586 51.798 1.00 23.81 171 ASP B CA 1
ATOM 3481 C C . ASP B 1 174 ? 25.912 11.448 51.436 1.00 23.07 171 ASP B C 1
ATOM 3482 O O . ASP B 1 174 ? 26.832 11.147 52.216 1.00 22.89 171 ASP B O 1
ATOM 3487 N N . PHE B 1 175 ? 25.670 10.783 50.302 1.00 21.56 172 PHE B N 1
ATOM 3488 C CA . PHE B 1 175 ? 26.367 9.535 49.941 1.00 21.52 172 PHE B CA 1
ATOM 3489 C C . PHE B 1 175 ? 26.371 9.416 48.442 1.00 20.99 172 PHE B C 1
ATOM 3490 O O . PHE B 1 175 ? 25.480 8.784 47.825 1.00 19.38 172 PHE B O 1
ATOM 3498 N N . GLN B 1 176 ? 27.359 10.069 47.834 1.00 21.76 173 GLN B N 1
ATOM 3499 C CA . GLN B 1 176 ? 27.222 10.400 46.402 1.00 22.05 173 GLN B CA 1
ATOM 3500 C C . 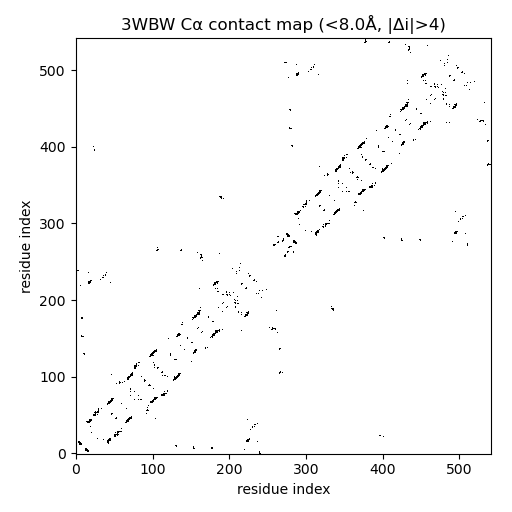GLN B 1 176 ? 27.795 9.326 45.487 1.00 22.42 173 GLN B C 1
ATOM 3501 O O . GLN B 1 176 ? 27.655 9.387 44.262 1.00 21.55 173 GLN B O 1
ATOM 3507 N N . GLN B 1 177 ? 28.457 8.345 46.096 1.00 23.56 174 GLN B N 1
ATOM 3508 C CA . GLN B 1 177 ? 29.029 7.209 45.388 1.00 24.72 174 GLN B CA 1
ATOM 3509 C C . GLN B 1 177 ? 30.023 7.643 44.276 1.00 25.97 174 GLN B C 1
ATOM 3510 O O . GLN B 1 177 ? 29.988 7.087 43.182 1.00 25.40 174 GLN B O 1
ATOM 3516 N N . ARG B 1 178 ? 30.871 8.633 44.564 1.00 28.00 175 ARG B N 1
ATOM 3517 C CA . ARG B 1 178 ? 31.754 9.224 43.535 1.00 30.00 175 ARG B CA 1
ATOM 3518 C C . ARG B 1 178 ? 32.726 8.211 42.984 1.00 31.12 175 ARG B C 1
ATOM 3519 O O . ARG B 1 178 ? 32.868 8.089 41.775 1.00 32.51 175 ARG B O 1
ATOM 3527 N N . ALA B 1 179 ? 33.382 7.459 43.856 1.00 32.66 176 ALA B N 1
ATOM 3528 C CA . ALA B 1 179 ? 34.340 6.460 43.383 1.00 34.47 176 ALA B CA 1
ATOM 3529 C C . ALA B 1 179 ? 33.642 5.382 42.522 1.00 33.69 176 ALA B C 1
ATOM 3530 O O . ALA B 1 179 ? 34.123 5.048 41.422 1.00 35.27 176 ALA B O 1
ATOM 3532 N N . LEU B 1 180 ? 32.511 4.856 42.991 1.00 31.81 177 LEU B N 1
ATOM 3533 C CA . LEU B 1 180 ? 31.778 3.835 42.210 1.00 30.21 177 LEU B CA 1
ATOM 3534 C C . LEU B 1 180 ? 31.215 4.362 40.883 1.00 29.26 177 LEU B C 1
ATOM 3535 O O . LEU B 1 180 ? 31.189 3.632 39.889 1.00 29.89 177 LEU B O 1
ATOM 3540 N N . ARG B 1 181 ? 30.812 5.628 40.851 1.00 27.88 178 ARG B N 1
ATOM 3541 C CA . ARG B 1 181 ? 30.397 6.261 39.591 1.00 27.02 178 ARG B CA 1
ATOM 3542 C C . ARG B 1 181 ? 31.553 6.491 38.609 1.00 28.64 178 ARG B C 1
ATOM 3543 O O . ARG B 1 181 ? 31.352 6.450 37.382 1.00 28.30 178 ARG B O 1
ATOM 3551 N N . GLU B 1 182 ? 32.745 6.752 39.144 1.00 30.83 179 GLU B N 1
ATOM 3552 C CA . GLU B 1 182 ? 33.946 6.861 38.296 1.00 33.41 179 GLU B CA 1
ATOM 3553 C C . GLU B 1 182 ? 34.241 5.534 37.621 1.00 33.26 179 GLU B C 1
ATOM 3554 O O . GLU B 1 182 ? 34.595 5.484 36.431 1.00 34.52 179 GLU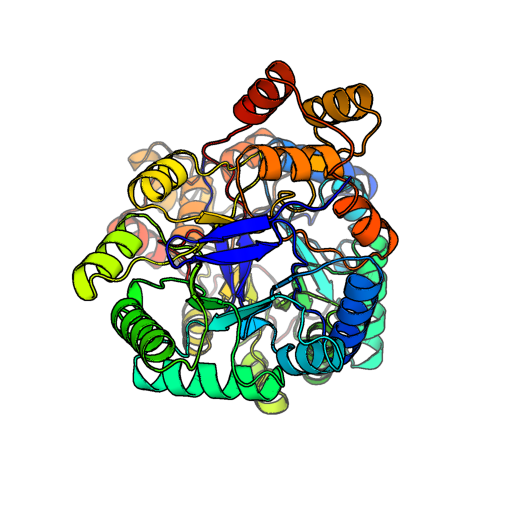 B O 1
ATOM 3560 N N . PHE B 1 183 ? 34.089 4.463 38.390 1.00 31.93 180 PHE B N 1
ATOM 3561 C CA . PHE B 1 183 ? 34.136 3.117 37.860 1.00 31.79 180 PHE B CA 1
ATOM 3562 C C . PHE B 1 183 ? 33.097 2.943 36.785 1.00 30.42 180 PHE B C 1
ATOM 3563 O O . PHE B 1 183 ? 33.464 2.648 35.639 1.00 30.12 180 PHE B O 1
ATOM 3571 N N . HIS B 1 184 ? 31.810 3.174 37.137 1.00 28.13 181 HIS B N 1
ATOM 3572 C CA . HIS B 1 184 ? 30.714 3.056 36.175 1.00 27.89 181 HIS B CA 1
ATOM 3573 C C . HIS B 1 184 ? 31.062 3.716 34.850 1.00 28.65 181 HIS B C 1
ATOM 3574 O O . HIS B 1 184 ? 30.803 3.151 33.799 1.00 28.77 181 HIS B O 1
ATOM 3581 N N . GLU B 1 185 ? 31.651 4.919 34.916 1.00 30.99 182 GLU B N 1
ATOM 3582 C CA . GLU B 1 185 ? 31.919 5.742 33.737 1.00 32.73 182 GLU B CA 1
ATOM 3583 C C . GLU B 1 185 ? 32.975 5.102 32.843 1.00 34.18 182 GLU B C 1
ATOM 3584 O O . GLU B 1 185 ? 32.825 5.137 31.627 1.00 33.16 182 GLU B O 1
ATOM 3590 N N . LYS B 1 186 ? 34.014 4.502 33.450 1.00 35.91 183 LYS B N 1
ATOM 3591 C CA . LYS B 1 186 ? 35.015 3.724 32.713 1.00 38.66 183 LYS B CA 1
ATOM 3592 C C . LYS B 1 186 ? 34.425 2.544 31.928 1.00 37.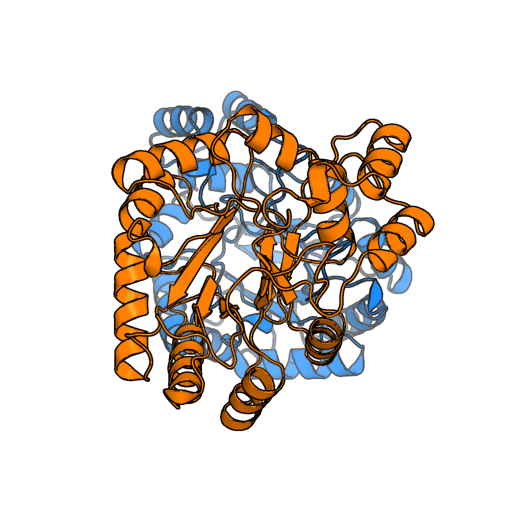45 183 LYS B C 1
ATOM 3593 O O . LYS B 1 186 ? 35.073 2.034 31.001 1.00 40.06 183 LYS B O 1
ATOM 3599 N N . HIS B 1 187 ? 33.232 2.084 32.302 1.00 34.52 184 HIS B N 1
ATOM 3600 C CA . HIS B 1 187 ? 32.643 0.904 31.654 1.00 33.18 184 HIS B CA 1
ATOM 3601 C C . HIS B 1 187 ? 31.297 1.175 31.009 1.00 31.39 184 HIS B C 1
ATOM 3602 O O . HIS B 1 187 ? 30.536 0.239 30.641 1.00 29.71 184 HIS B O 1
ATOM 3609 N N . ASN B 1 188 ? 31.005 2.467 30.871 1.00 31.12 185 ASN B N 1
ATOM 3610 C CA . ASN B 1 188 ? 29.750 2.908 30.254 1.00 29.86 185 ASN B CA 1
ATOM 3611 C C . ASN B 1 188 ? 28.493 2.287 30.915 1.00 27.67 185 ASN B C 1
ATOM 3612 O O . ASN B 1 188 ? 27.518 1.983 30.223 1.00 27.38 185 ASN B O 1
ATOM 3617 N N . ILE B 1 189 ? 28.529 2.101 32.257 1.00 25.98 186 ILE B N 1
ATOM 3618 C CA . ILE B 1 189 ? 27.391 1.541 33.032 1.00 24.29 186 ILE B CA 1
ATOM 3619 C C . ILE B 1 189 ? 26.650 2.746 33.569 1.00 21.33 186 ILE B C 1
ATOM 3620 O O . ILE B 1 189 ? 27.285 3.669 34.074 1.00 22.45 186 ILE B O 1
ATOM 3625 N N . ARG B 1 190 ? 25.324 2.797 33.370 1.00 20.74 187 ARG B N 1
ATOM 3626 C CA . ARG B 1 190 ? 24.504 3.885 33.903 1.00 18.84 187 ARG B CA 1
ATOM 3627 C C . ARG B 1 190 ? 24.233 3.652 35.390 1.00 18.91 187 ARG B C 1
ATOM 3628 O O . ARG B 1 190 ? 24.143 2.504 35.823 1.00 17.84 187 ARG B O 1
ATOM 3636 N N . THR B 1 191 ? 24.088 4.742 36.139 1.00 18.78 188 THR B N 1
ATOM 3637 C CA . THR B 1 191 ? 23.886 4.668 37.579 1.00 18.40 188 THR B CA 1
ATOM 3638 C C . THR B 1 191 ? 22.426 5.024 37.807 1.00 17.49 188 THR B C 1
ATOM 3639 O O . THR B 1 191 ? 21.947 5.989 37.242 1.00 16.92 188 THR B O 1
ATOM 3643 N N . GLU B 1 192 ? 21.746 4.241 38.629 1.00 17.43 189 GLU B N 1
ATOM 3644 C CA . GLU B 1 192 ? 20.350 4.496 39.014 1.00 16.91 189 GLU B CA 1
ATOM 3645 C C . GLU B 1 192 ? 20.312 4.677 40.522 1.00 16.19 189 GLU B C 1
ATOM 3646 O O . GLU B 1 192 ? 20.860 3.855 41.275 1.00 16.73 189 GLU B O 1
ATOM 3652 N N . SER B 1 193 ? 19.693 5.770 40.961 1.00 16.03 190 SER B N 1
ATOM 3653 C CA . SER B 1 193 ? 19.674 6.150 42.376 1.00 15.09 190 SER B CA 1
ATOM 3654 C C . SER B 1 193 ? 18.428 5.648 43.066 1.00 15.53 190 SER B C 1
ATOM 3655 O O . SER B 1 193 ? 17.301 6.093 42.745 1.00 16.23 190 SER B O 1
ATOM 3658 N N . TRP B 1 194 ? 18.619 4.784 44.056 1.00 14.88 191 TRP B N 1
ATOM 3659 C CA . TRP B 1 194 ? 17.544 4.531 44.997 1.00 14.45 191 TRP B CA 1
ATOM 3660 C C . TRP B 1 194 ? 17.800 5.309 46.304 1.00 14.23 191 TRP B C 1
ATOM 3661 O O . TRP B 1 194 ? 18.893 5.768 46.566 1.00 15.23 191 TRP B O 1
ATOM 3672 N N . ARG B 1 195 ? 16.756 5.499 47.080 1.00 14.47 192 ARG B N 1
ATOM 3673 C CA . ARG B 1 195 ? 16.788 6.424 48.198 1.00 16.08 192 ARG B CA 1
ATOM 3674 C C . ARG B 1 195 ? 17.327 7.816 47.778 1.00 15.11 192 ARG B C 1
ATOM 3675 O O . ARG B 1 195 ? 18.188 8.386 48.464 1.00 16.24 192 ARG B O 1
ATOM 3683 N N . PRO B 1 196 ? 16.830 8.362 46.661 1.00 15.16 193 PRO B N 1
ATOM 3684 C CA . PRO B 1 196 ? 17.432 9.574 46.126 1.00 15.10 193 PRO B CA 1
ATOM 3685 C C . PRO B 1 196 ? 17.315 10.788 47.055 1.00 15.87 193 PRO B C 1
ATOM 3686 O O . PRO B 1 196 ? 18.119 11.729 46.942 1.00 15.14 193 PRO B O 1
ATOM 3690 N N . LEU B 1 197 ? 16.321 10.764 47.944 1.00 15.60 194 LEU B N 1
ATOM 3691 C CA . LEU B 1 197 ? 16.095 11.865 48.921 1.00 17.50 194 LEU B CA 1
ATOM 3692 C C . LEU B 1 197 ? 16.708 11.605 50.300 1.00 18.52 194 LEU B C 1
ATOM 3693 O O . LEU B 1 197 ? 16.429 12.326 51.249 1.00 19.60 194 LEU B O 1
ATOM 3698 N N . GLY B 1 198 ? 17.557 10.580 50.398 1.00 18.80 195 GLY B N 1
ATOM 3699 C CA . GLY B 1 198 ? 18.221 10.261 51.655 1.00 20.07 195 GLY B CA 1
ATOM 3700 C C . GLY B 1 198 ? 17.259 10.104 52.834 1.00 21.80 195 GLY B C 1
ATOM 3701 O O . GLY B 1 198 ? 17.520 10.637 53.890 1.00 23.37 195 GLY B O 1
ATOM 3702 N N . LYS B 1 199 ? 16.142 9.401 52.633 1.00 21.77 196 LYS B N 1
ATOM 3703 C CA . LYS B 1 199 ? 15.109 9.243 53.676 1.00 24.57 196 LYS B CA 1
ATOM 3704 C C . LYS B 1 199 ? 14.452 10.569 54.112 1.00 26.09 196 LYS B C 1
ATOM 3705 O O . LYS B 1 199 ? 13.823 10.634 55.172 1.00 27.99 196 LYS B O 1
ATOM 3711 N N . GLY B 1 200 ? 14.574 11.612 53.289 1.00 26.01 197 GLY B N 1
ATOM 3712 C CA . GLY B 1 200 ? 13.965 12.915 53.600 1.00 27.63 197 GLY B CA 1
ATOM 3713 C C . GLY B 1 200 ? 14.840 13.872 54.387 1.00 28.96 197 GLY B C 1
ATOM 3714 O O . GLY B 1 200 ? 14.534 15.064 54.485 1.00 30.31 197 GLY B O 1
ATOM 3715 N N . ARG B 1 201 ? 15.926 13.367 54.953 1.00 29.03 198 ARG B N 1
ATOM 3716 C CA . ARG B 1 201 ? 16.830 14.201 55.750 1.00 31.55 198 ARG B CA 1
ATOM 3717 C C . ARG B 1 201 ? 17.241 15.481 54.999 1.00 31.98 198 ARG B C 1
ATOM 3718 O O . ARG B 1 201 ? 17.072 16.582 55.520 1.00 33.16 198 ARG B O 1
ATOM 3726 N N . VAL B 1 202 ? 17.778 15.316 53.789 1.00 31.16 199 VAL B N 1
ATOM 3727 C CA . VAL B 1 202 ? 18.267 16.460 52.966 1.00 32.32 199 VAL B CA 1
ATOM 3728 C C . VAL B 1 202 ? 17.238 17.552 52.731 1.00 33.79 199 VAL B C 1
ATOM 3729 O O . VAL B 1 202 ? 17.605 18.715 52.474 1.00 34.52 199 VAL B O 1
ATOM 3733 N N . LEU B 1 203 ? 15.962 17.186 52.828 1.00 33.74 200 LEU B N 1
ATOM 3734 C CA . LEU B 1 203 ? 14.873 18.127 52.560 1.00 35.89 200 LEU B CA 1
ATOM 3735 C C . LEU B 1 203 ? 14.832 19.326 53.526 1.00 37.71 200 LEU B C 1
ATOM 3736 O O . LEU B 1 203 ? 14.319 20.400 53.180 1.00 39.39 200 LEU B O 1
ATOM 3741 N N . SER B 1 204 ? 15.390 19.139 54.718 1.00 38.08 201 SER B N 1
ATOM 3742 C CA . SER B 1 204 ? 15.464 20.179 55.716 1.00 40.38 201 SER B CA 1
ATOM 3743 C C . SER B 1 204 ? 16.894 20.703 55.901 1.00 40.84 201 SER B C 1
ATOM 3744 O O . SER B 1 204 ? 17.142 21.495 56.804 1.00 42.17 201 SER B O 1
ATOM 3747 N N . ASP B 1 205 ? 17.822 20.259 55.050 1.00 39.04 202 ASP B N 1
ATOM 3748 C CA . ASP B 1 205 ? 19.197 20.747 55.079 1.00 40.08 202 ASP B CA 1
ATOM 3749 C C . ASP B 1 205 ? 19.252 22.192 54.576 1.00 40.91 202 ASP B C 1
ATOM 3750 O O . ASP B 1 205 ? 18.701 22.517 53.534 1.00 40.62 202 ASP B O 1
ATOM 3755 N N . GLU B 1 206 ? 19.936 23.040 55.328 1.00 42.35 203 GLU B N 1
ATOM 3756 C CA . GLU B 1 206 ? 20.028 24.476 55.039 1.00 44.22 203 GLU B CA 1
ATOM 3757 C C . GLU B 1 206 ? 20.679 24.813 53.685 1.00 42.66 203 GLU B C 1
ATOM 3758 O O . GLU B 1 206 ? 20.290 25.784 53.017 1.00 43.92 203 GLU B O 1
ATOM 3764 N N . ARG B 1 207 ? 21.654 24.015 53.275 1.00 39.69 204 ARG B N 1
ATOM 3765 C CA . ARG B 1 207 ? 22.314 24.234 51.999 1.00 38.32 204 ARG B CA 1
ATOM 3766 C C . ARG B 1 207 ? 21.375 23.970 50.821 1.00 35.62 204 ARG B C 1
ATOM 3767 O O . ARG B 1 207 ? 21.373 24.723 49.846 1.00 34.86 204 ARG B O 1
ATOM 3775 N N . ILE B 1 208 ? 20.559 22.923 50.939 1.00 33.22 205 ILE B N 1
ATOM 3776 C CA . ILE B 1 208 ? 19.583 22.605 49.899 1.00 31.12 205 ILE B CA 1
ATOM 3777 C C . ILE B 1 208 ? 18.519 23.675 49.923 1.00 31.85 205 ILE B C 1
ATOM 3778 O O . ILE B 1 208 ? 18.073 24.125 48.879 1.00 31.27 205 ILE B O 1
ATOM 3783 N N . GLY B 1 209 ? 18.117 24.065 51.126 1.00 32.40 206 GLY B N 1
ATOM 3784 C CA . GLY B 1 209 ? 17.114 25.103 51.310 1.00 34.59 206 GLY B CA 1
ATOM 3785 C C . GLY B 1 209 ? 17.446 26.399 50.601 1.00 36.31 206 GLY B C 1
ATOM 3786 O O . GLY B 1 209 ? 16.550 27.091 50.105 1.00 37.73 206 GLY B O 1
ATOM 3787 N N . LYS B 1 210 ? 18.735 26.736 50.570 1.00 37.44 207 LYS B N 1
ATOM 3788 C CA . LYS B 1 210 ? 19.203 28.005 49.999 1.00 38.95 207 LYS B CA 1
ATOM 3789 C C . LYS B 1 210 ? 19.134 27.966 48.472 1.00 37.65 207 LYS B C 1
ATOM 3790 O O . LYS B 1 210 ? 18.796 28.954 47.812 1.00 38.03 207 LYS B O 1
ATOM 3796 N N . ILE B 1 211 ? 19.478 26.809 47.925 1.00 34.49 208 ILE B N 1
ATOM 3797 C CA . ILE B 1 211 ? 19.362 26.546 46.497 1.00 32.87 208 ILE B CA 1
ATOM 3798 C C . ILE B 1 211 ? 17.894 26.524 46.061 1.00 32.61 208 ILE B C 1
ATOM 3799 O O . ILE B 1 211 ? 17.567 26.958 44.951 1.00 32.37 208 ILE B O 1
ATOM 3804 N N . ALA B 1 212 ? 17.023 26.022 46.943 1.00 32.32 209 ALA B N 1
ATOM 3805 C CA . ALA B 1 212 ? 15.597 25.926 46.641 1.00 32.77 209 ALA B CA 1
ATOM 3806 C C . ALA B 1 212 ? 14.953 27.297 46.529 1.00 35.65 209 ALA B C 1
ATOM 3807 O O . ALA B 1 212 ? 14.183 27.531 45.602 1.00 35.25 209 ALA B O 1
ATOM 3809 N N . GLU B 1 213 ? 15.296 28.201 47.453 1.00 38.51 210 GLU B N 1
ATOM 3810 C CA . GLU B 1 213 ? 14.788 29.579 47.443 1.00 42.60 210 GLU B CA 1
ATOM 3811 C C . GLU B 1 213 ? 15.311 30.393 46.267 1.00 43.74 210 GLU B C 1
ATOM 3812 O O . GLU B 1 213 ? 14.542 31.130 45.638 1.00 44.53 210 GLU B O 1
ATOM 3818 N N . LYS B 1 214 ? 16.617 30.251 45.976 1.00 44.27 211 LYS B N 1
ATOM 3819 C CA . LYS B 1 214 ? 17.276 30.894 44.822 1.00 45.61 211 LYS B CA 1
ATOM 3820 C C . LYS B 1 214 ? 16.480 30.686 43.514 1.00 44.65 211 LYS B C 1
ATOM 3821 O O . LYS B 1 214 ? 16.292 31.615 42.725 1.00 45.36 211 LYS B O 1
ATOM 3827 N N . HIS B 1 215 ? 15.977 29.465 43.348 1.00 41.32 212 HIS B N 1
ATOM 3828 C CA . HIS B 1 215 ? 15.301 28.988 42.116 1.00 40.29 212 HIS B CA 1
ATOM 3829 C C . HIS B 1 215 ? 13.765 28.887 42.215 1.00 40.35 212 HIS B C 1
ATOM 3830 O O . HIS B 1 215 ? 13.100 28.405 41.274 1.00 39.67 212 HIS B O 1
ATOM 3837 N N . SER B 1 216 ? 13.209 29.285 43.358 1.00 40.97 213 SER B N 1
ATOM 3838 C CA . SER B 1 216 ? 11.786 29.076 43.641 1.00 40.80 213 SER B CA 1
ATOM 3839 C C . SER B 1 216 ? 11.311 27.645 43.307 1.00 37.81 213 SER B C 1
ATOM 3840 O O . SER B 1 216 ? 10.324 27.459 42.592 1.00 37.64 213 SER B O 1
ATOM 3843 N N . ARG B 1 217 ? 12.042 26.650 43.817 1.00 34.54 214 ARG B N 1
ATOM 3844 C CA . ARG B 1 217 ? 11.686 25.220 43.715 1.00 32.25 214 ARG B CA 1
ATOM 3845 C C . ARG B 1 217 ? 11.730 24.577 45.111 1.00 30.89 214 ARG B C 1
ATOM 3846 O O . ARG B 1 217 ? 12.184 25.208 46.072 1.00 32.05 214 ARG B O 1
ATOM 3854 N N . THR B 1 218 ? 11.198 23.366 45.253 1.00 29.37 215 THR B N 1
ATOM 3855 C CA . THR B 1 218 ? 11.176 22.687 46.557 1.00 28.60 215 THR B CA 1
ATOM 3856 C C . THR B 1 218 ? 12.519 22.006 46.768 1.00 26.22 215 THR B C 1
ATOM 3857 O O . THR B 1 218 ? 13.221 21.760 45.783 1.00 25.99 215 THR B O 1
ATOM 3861 N N . PRO B 1 219 ? 12.924 21.805 48.038 1.00 26.21 216 PRO B N 1
ATOM 3862 C CA . PRO B 1 219 ? 14.126 21.041 48.307 1.00 24.79 216 PRO B CA 1
ATOM 3863 C C . PRO B 1 219 ? 14.185 19.694 47.550 1.00 23.25 216 PRO B C 1
ATOM 3864 O O . PRO B 1 219 ? 15.252 19.331 47.052 1.00 22.01 216 PRO B O 1
ATOM 3868 N N . ALA B 1 220 ? 13.061 18.985 47.450 1.00 22.06 217 ALA B N 1
ATOM 3869 C CA . ALA B 1 220 ? 13.067 17.681 46.749 1.00 20.94 217 ALA B CA 1
ATOM 3870 C C . ALA B 1 220 ? 13.317 17.864 45.256 1.00 19.85 217 ALA B C 1
ATOM 3871 O O . ALA B 1 220 ? 14.094 17.126 44.662 1.00 18.25 217 ALA B O 1
ATOM 3873 N N . GLN B 1 221 ? 12.709 18.890 44.674 1.00 21.96 218 GLN B N 1
ATOM 3874 C CA . GLN B 1 221 ? 12.978 19.296 43.299 1.00 22.55 218 GLN B CA 1
ATOM 3875 C C . GLN B 1 221 ? 14.454 19.577 43.086 1.00 21.52 218 GLN B C 1
ATOM 3876 O O . GLN B 1 221 ? 15.050 19.071 42.137 1.00 19.86 218 GLN B O 1
ATOM 3882 N N . VAL B 1 222 ? 15.052 20.361 43.975 1.00 21.70 219 VAL B N 1
ATOM 3883 C CA . VAL B 1 222 ? 16.502 20.634 43.892 1.00 21.58 219 VAL B CA 1
ATOM 3884 C C . VAL B 1 222 ? 17.315 19.294 43.899 1.00 19.12 219 VAL B C 1
ATOM 3885 O O . VAL B 1 222 ? 18.191 19.065 43.042 1.00 18.64 219 VAL B O 1
ATOM 3889 N N . VAL B 1 223 ? 17.014 18.402 44.841 1.00 18.70 220 VAL B N 1
ATOM 3890 C CA . VAL B 1 223 ? 17.795 17.163 44.944 1.00 16.53 220 VAL B CA 1
ATOM 3891 C C . VAL B 1 223 ? 17.586 16.255 43.721 1.00 15.77 220 VAL B C 1
ATOM 3892 O O . VAL B 1 223 ? 18.542 15.743 43.161 1.00 15.96 220 VAL B O 1
ATOM 3896 N N . ILE B 1 224 ? 16.342 16.094 43.296 1.00 15.67 221 ILE B N 1
ATOM 3897 C CA . ILE B 1 224 ? 16.044 15.306 42.081 1.00 15.61 221 ILE B CA 1
ATOM 3898 C C . ILE B 1 224 ? 16.736 15.928 40.893 1.00 16.13 221 ILE B C 1
ATOM 3899 O O . ILE B 1 224 ? 17.322 15.218 40.062 1.00 16.34 221 ILE B O 1
ATOM 3904 N N . ARG B 1 225 ? 16.693 17.259 40.801 1.00 16.71 222 ARG B N 1
ATOM 3905 C CA . ARG B 1 225 ? 17.342 17.912 39.701 1.00 16.72 222 ARG B CA 1
ATOM 3906 C C . ARG B 1 225 ? 18.842 17.644 39.686 1.00 17.21 222 ARG B C 1
ATOM 3907 O O . ARG B 1 225 ? 19.446 17.440 38.609 1.00 18.12 222 ARG B O 1
ATOM 3915 N N . TRP B 1 226 ? 19.441 17.674 40.870 1.00 16.52 223 TRP B N 1
ATOM 3916 C CA . TRP B 1 226 ? 20.831 17.333 41.071 1.00 18.35 223 TRP B CA 1
ATOM 3917 C C . TRP B 1 226 ? 21.146 15.913 40.538 1.00 16.46 223 TRP B C 1
ATOM 3918 O O . TRP B 1 226 ? 22.126 15.732 39.819 1.00 17.87 223 TRP B O 1
ATOM 3929 N N . HIS B 1 227 ? 20.335 14.917 40.892 1.00 16.05 224 HIS B N 1
ATOM 3930 C CA . HIS B 1 227 ? 20.510 13.573 40.329 1.00 14.75 224 HIS B CA 1
ATOM 3931 C C . HIS B 1 227 ? 20.487 13.611 38.792 1.00 14.84 224 HIS B C 1
ATOM 3932 O O . HIS B 1 227 ? 21.330 12.986 38.118 1.00 14.85 224 HIS B O 1
ATOM 3939 N N . LEU B 1 228 ? 19.497 14.303 38.238 1.00 14.37 225 LEU B N 1
ATOM 3940 C CA . LEU B 1 228 ? 19.349 14.356 36.773 1.00 15.68 225 LEU B CA 1
ATOM 3941 C C . LEU B 1 228 ? 20.560 15.012 36.114 1.00 17.08 225 LEU B C 1
ATOM 3942 O O . LEU B 1 228 ? 21.019 14.543 35.087 1.00 16.61 225 LEU B O 1
ATOM 3947 N N . GLN B 1 229 ? 21.107 16.064 36.726 1.00 19.20 226 GLN B N 1
ATOM 3948 C CA . GLN B 1 229 ? 22.244 16.759 36.130 1.00 21.27 226 GLN B CA 1
ATOM 3949 C C . GLN B 1 229 ? 23.577 15.990 36.266 1.00 22.93 226 GLN B C 1
ATOM 3950 O O . GLN B 1 229 ? 24.524 16.249 35.493 1.00 23.80 226 GLN B O 1
ATOM 3956 N N . ASN B 1 230 ? 23.607 15.013 37.184 1.00 21.79 227 ASN B N 1
ATOM 3957 C CA . ASN B 1 230 ? 24.662 14.007 37.257 1.00 22.48 227 ASN B CA 1
ATOM 3958 C C . ASN B 1 230 ? 24.470 12.848 36.286 1.00 21.58 227 ASN B C 1
ATOM 3959 O O . ASN B 1 230 ? 25.269 11.904 36.251 1.00 22.19 227 ASN B O 1
ATOM 3964 N N . GLY B 1 231 ? 23.410 12.897 35.496 1.00 20.62 228 GLY B N 1
ATOM 3965 C CA . GLY B 1 231 ? 23.195 11.872 34.471 1.00 19.81 228 GLY B CA 1
ATOM 3966 C C . GLY B 1 231 ? 22.604 10.600 35.024 1.00 18.13 228 GLY B C 1
ATOM 3967 O O . GLY B 1 231 ? 22.617 9.557 34.366 1.00 18.76 228 GLY B O 1
ATOM 3968 N N . LEU B 1 232 ? 22.067 10.676 36.237 1.00 16.43 229 LEU B N 1
ATOM 3969 C CA . LEU B 1 232 ? 21.593 9.496 36.923 1.00 13.80 229 LEU B CA 1
ATOM 3970 C C . LEU B 1 232 ? 20.120 9.253 36.613 1.00 13.25 229 LEU B C 1
ATOM 3971 O O . LEU B 1 232 ? 19.346 10.182 36.442 1.00 12.61 229 LEU B O 1
ATOM 3976 N N . ILE B 1 233 ? 19.738 7.990 36.548 1.00 11.53 230 ILE B N 1
ATOM 3977 C CA . ILE B 1 233 ? 18.312 7.630 36.532 1.00 12.60 230 ILE B CA 1
ATOM 3978 C C . ILE B 1 233 ? 17.762 7.687 37.988 1.00 13.00 230 ILE B C 1
ATOM 3979 O O . ILE B 1 233 ? 18.433 7.232 38.906 1.00 14.53 230 ILE B O 1
ATOM 3984 N N . VAL B 1 234 ? 16.580 8.273 38.229 1.00 13.15 231 VAL B N 1
ATOM 3985 C CA . VAL B 1 234 ? 16.196 8.544 39.634 1.00 13.81 231 VAL B CA 1
ATOM 3986 C C . VAL B 1 234 ? 14.853 7.941 39.847 1.00 15.42 231 VAL B C 1
ATOM 3987 O O . VAL B 1 234 ? 13.980 8.143 39.025 1.00 15.67 231 VAL B O 1
ATOM 3991 N N . ILE B 1 235 ? 14.678 7.221 40.943 1.00 16.87 232 ILE B N 1
ATOM 3992 C CA . ILE B 1 235 ? 13.366 6.633 41.235 1.00 20.27 232 ILE B CA 1
ATOM 3993 C C . ILE B 1 235 ? 12.916 7.082 42.642 1.00 21.11 232 ILE B C 1
ATOM 3994 O O . ILE B 1 235 ? 13.061 6.343 43.641 1.00 23.29 232 ILE B O 1
ATOM 3999 N N . PRO B 1 236 ? 12.386 8.310 42.738 1.00 21.69 233 PRO B N 1
ATOM 4000 C CA . PRO B 1 236 ? 11.891 8.720 44.056 1.00 23.24 233 PRO B CA 1
ATOM 4001 C C . PRO B 1 236 ? 10.601 7.984 44.393 1.00 25.37 233 PRO B C 1
ATOM 4002 O O . PRO B 1 236 ? 9.787 7.693 43.482 1.00 25.54 233 PRO B O 1
ATOM 4006 N N . LYS B 1 237 ? 10.411 7.703 45.680 1.00 26.40 234 LYS B N 1
ATOM 4007 C CA . LYS B 1 237 ? 9.154 7.089 46.127 1.00 29.01 234 LYS B CA 1
ATOM 4008 C C . LYS B 1 237 ? 8.220 8.080 46.832 1.00 30.99 234 LYS B C 1
ATOM 4009 O O . LYS B 1 237 ? 8.637 8.928 47.647 1.00 30.45 234 LYS B O 1
ATOM 4015 N N . SER B 1 238 ? 6.942 7.964 46.505 1.00 32.95 235 SER B N 1
ATOM 4016 C CA . SER B 1 238 ? 5.944 8.784 47.153 1.00 36.31 235 SER B CA 1
ATOM 4017 C C . SER B 1 238 ? 4.580 8.151 46.999 1.00 38.05 235 SER B C 1
ATOM 4018 O O . SER B 1 238 ? 4.326 7.427 46.039 1.00 37.79 235 SER B O 1
ATOM 4021 N N . VAL B 1 239 ? 3.699 8.436 47.945 1.00 41.09 236 VAL B N 1
ATOM 4022 C CA . VAL B 1 239 ? 2.336 7.922 47.873 1.00 43.48 236 VAL B CA 1
ATOM 4023 C C . VAL B 1 239 ? 1.369 9.088 47.745 1.00 45.24 236 VAL B C 1
ATOM 4024 O O . VAL B 1 239 ? 0.195 8.919 47.396 1.00 47.04 236 VAL B O 1
ATOM 4028 N N . ASN B 1 240 ? 1.902 10.274 47.993 1.00 45.06 237 ASN B N 1
ATOM 4029 C CA . ASN B 1 240 ? 1.123 11.479 48.103 1.00 46.76 237 ASN B CA 1
ATOM 4030 C C . ASN B 1 240 ? 1.042 12.182 46.734 1.00 46.73 237 ASN B C 1
ATOM 4031 O O . ASN B 1 240 ? 2.048 12.724 46.256 1.00 45.13 237 ASN B O 1
ATOM 4036 N N . PRO B 1 241 ? -0.145 12.122 46.073 1.00 47.96 238 PRO B N 1
ATOM 4037 C CA . PRO B 1 241 ? -0.464 12.791 44.807 1.00 47.61 238 PRO B CA 1
ATOM 4038 C C . PRO B 1 241 ? 0.311 14.086 44.581 1.00 46.62 238 PRO B C 1
ATOM 4039 O O . PRO B 1 241 ? 0.958 14.239 43.539 1.00 44.87 238 PRO B O 1
ATOM 4043 N N . LYS B 1 242 ? 0.272 14.989 45.561 1.00 46.38 239 LYS B N 1
ATOM 4044 C CA . LYS B 1 242 ? 0.987 16.259 45.464 1.00 45.85 239 LYS B CA 1
ATOM 4045 C C . LYS B 1 242 ? 2.508 16.087 45.342 1.00 42.58 239 LYS B C 1
ATOM 4046 O O . LYS B 1 242 ? 3.150 16.806 44.589 1.00 42.04 239 LYS B O 1
ATOM 4052 N N . ARG B 1 243 ? 3.070 15.147 46.093 1.00 40.15 240 ARG B N 1
ATOM 4053 C CA . ARG B 1 243 ? 4.512 14.914 46.069 1.00 37.53 240 ARG B CA 1
ATOM 4054 C C . ARG B 1 243 ? 4.933 14.131 44.836 1.00 34.88 240 ARG B C 1
ATOM 4055 O O . ARG B 1 243 ? 6.062 14.292 44.358 1.00 34.73 240 ARG B O 1
ATOM 4063 N N . LEU B 1 244 ? 4.049 13.271 44.332 1.00 34.14 241 LEU B N 1
ATOM 4064 C CA . LEU B 1 244 ? 4.276 12.582 43.052 1.00 33.23 241 LEU B CA 1
ATOM 4065 C C . LEU B 1 244 ? 4.391 13.633 41.966 1.00 32.53 241 LEU B C 1
ATOM 4066 O O . LEU B 1 244 ? 5.322 13.606 41.149 1.00 30.76 241 LEU B O 1
ATOM 4071 N N . ALA B 1 245 ? 3.421 14.556 41.974 1.00 32.83 242 ALA B N 1
ATOM 4072 C CA . ALA B 1 245 ? 3.374 15.664 41.047 1.00 32.98 242 ALA B CA 1
ATOM 4073 C C . ALA B 1 245 ? 4.629 16.522 41.174 1.00 32.23 242 ALA B C 1
ATOM 4074 O O . ALA B 1 245 ? 5.330 16.753 40.190 1.00 30.53 242 ALA B O 1
ATOM 4076 N N . GLU B 1 246 ? 4.926 16.961 42.395 1.00 32.62 243 GLU B N 1
ATOM 4077 C CA . GLU B 1 246 ? 6.079 17.826 42.629 1.00 32.75 243 GLU B CA 1
ATOM 4078 C C . GLU B 1 246 ? 7.386 17.144 42.169 1.00 29.70 243 GLU B C 1
ATOM 4079 O O . GLU B 1 246 ? 8.206 17.771 41.500 1.00 28.57 243 GLU B O 1
ATOM 4085 N N . ASN B 1 247 ? 7.553 15.864 42.492 1.00 28.04 244 ASN B N 1
ATOM 4086 C CA . ASN B 1 247 ? 8.795 15.141 42.122 1.00 26.14 244 ASN B CA 1
ATOM 4087 C C . ASN B 1 247 ? 9.039 15.048 40.612 1.00 25.94 244 ASN B C 1
ATOM 4088 O O . ASN B 1 247 ? 10.179 14.894 40.168 1.00 25.62 244 ASN B O 1
ATOM 4093 N N . LEU B 1 248 ? 7.987 15.195 39.815 1.00 26.40 245 LEU B N 1
ATOM 4094 C CA . LEU B 1 248 ? 8.112 15.108 38.359 1.00 25.57 245 LEU B CA 1
ATOM 4095 C C . LEU B 1 248 ? 8.382 16.488 37.725 1.00 26.11 245 LEU B C 1
ATOM 4096 O O . LEU B 1 248 ? 8.800 16.601 36.570 1.00 25.57 245 LEU B O 1
ATOM 4101 N N . ASP B 1 249 ? 8.135 17.541 38.488 1.00 26.90 246 ASP B N 1
ATOM 4102 C CA . ASP B 1 249 ? 8.249 18.879 37.964 1.00 28.11 246 ASP B CA 1
ATOM 4103 C C . ASP B 1 249 ? 9.690 19.402 38.032 1.00 26.95 246 ASP B C 1
ATOM 4104 O O . ASP B 1 249 ? 9.967 20.437 38.651 1.00 27.95 246 ASP B O 1
ATOM 4109 N N . VAL B 1 250 ? 10.596 18.719 37.343 1.00 24.49 247 VAL B N 1
ATOM 4110 C CA . VAL B 1 250 ? 12.020 18.989 37.521 1.00 24.04 247 VAL B CA 1
ATOM 4111 C C . VAL B 1 250 ? 12.737 19.262 36.203 1.00 25.28 247 VAL B C 1
ATOM 4112 O O . VAL B 1 250 ? 13.957 19.227 36.131 1.00 25.41 247 VAL B O 1
ATOM 4116 N N . PHE B 1 251 ? 11.957 19.562 35.171 1.00 25.83 248 PHE B N 1
ATOM 4117 C CA . PHE B 1 251 ? 12.498 19.793 33.832 1.00 25.75 248 PHE B CA 1
ATOM 4118 C C . PHE B 1 251 ? 12.392 21.254 33.430 1.00 27.26 248 PHE B C 1
ATOM 4119 O O . PHE B 1 251 ? 12.659 21.608 32.285 1.00 27.94 248 PHE B O 1
ATOM 4127 N N . GLY B 1 252 ? 12.029 22.100 34.396 1.00 28.38 249 GLY B N 1
ATOM 4128 C CA . GLY B 1 252 ? 11.799 23.536 34.137 1.00 29.63 249 GLY B CA 1
ATOM 4129 C C . GLY B 1 252 ? 12.894 24.488 34.609 1.00 30.29 249 GLY B C 1
ATOM 4130 O O . GLY B 1 252 ? 12.797 25.687 34.385 1.00 32.87 249 GLY B O 1
ATOM 4131 N N . PHE B 1 253 ? 13.929 23.966 35.265 1.00 28.19 250 PHE B N 1
ATOM 4132 C CA . PHE B 1 253 ? 15.029 24.804 35.789 1.00 28.10 250 PHE B CA 1
ATOM 4133 C C . PHE B 1 253 ? 16.365 24.082 35.672 1.00 26.62 250 PHE B C 1
ATOM 4134 O O . PHE B 1 253 ? 16.412 22.871 35.346 1.00 23.31 250 PHE B O 1
ATOM 4142 N N . VAL B 1 254 ? 17.454 24.826 35.877 1.00 27.22 251 VAL B N 1
ATOM 4143 C CA . VAL B 1 254 ? 18.799 24.248 35.797 1.00 27.19 251 VAL B CA 1
ATOM 4144 C C . VAL B 1 254 ? 19.664 24.720 36.981 1.00 28.02 251 VAL B C 1
ATOM 4145 O O . VAL B 1 254 ? 19.723 25.911 37.290 1.00 29.86 251 VAL B O 1
ATOM 4149 N N . LEU B 1 255 ? 20.308 23.783 37.652 1.00 26.36 252 LEU B N 1
ATOM 4150 C CA . LEU B 1 255 ? 21.250 24.127 38.717 1.00 27.30 252 LEU B CA 1
ATOM 4151 C C . LEU B 1 255 ? 22.553 24.562 38.102 1.00 28.91 252 LEU B C 1
ATOM 4152 O O . LEU B 1 255 ? 23.082 23.867 37.218 1.00 28.49 252 LEU B O 1
ATOM 4157 N N . ASP B 1 256 ? 23.083 25.695 38.559 1.00 31.58 253 ASP B N 1
ATOM 4158 C CA . ASP B 1 256 ? 24.370 26.159 38.021 1.00 33.63 253 ASP B CA 1
ATOM 4159 C C . ASP B 1 256 ? 25.580 25.404 38.608 1.00 33.43 253 ASP B C 1
ATOM 4160 O O . ASP B 1 256 ? 25.422 24.538 39.470 1.00 31.49 253 ASP B O 1
ATOM 4165 N N . ALA B 1 257 ? 26.778 25.721 38.119 1.00 35.17 254 ALA B N 1
ATOM 4166 C CA . ALA B 1 257 ? 28.011 25.049 38.559 1.00 35.36 254 ALA B CA 1
ATOM 4167 C C . ALA B 1 257 ? 28.258 25.198 40.058 1.00 35.98 254 ALA B C 1
ATOM 4168 O O . ALA B 1 257 ? 28.770 24.285 40.711 1.00 34.66 254 ALA B O 1
ATOM 4170 N N . ASP B 1 258 ? 27.923 26.382 40.571 1.00 37.89 255 ASP B N 1
ATOM 4171 C CA . ASP B 1 258 ? 27.958 26.671 41.996 1.00 38.51 255 ASP B CA 1
ATOM 4172 C C . ASP B 1 258 ? 26.997 25.843 42.800 1.00 36.44 255 ASP B C 1
ATOM 4173 O O . ASP B 1 258 ? 27.374 25.360 43.862 1.00 35.65 255 ASP B O 1
ATOM 4178 N N . ASP B 1 259 ? 25.759 25.719 42.315 1.00 34.90 256 ASP B N 1
ATOM 4179 C CA . ASP B 1 259 ? 24.767 24.826 42.945 1.00 33.37 256 ASP B CA 1
ATOM 4180 C C . ASP B 1 259 ? 25.322 23.419 42.991 1.00 30.71 256 ASP B C 1
ATOM 4181 O O . ASP B 1 259 ? 25.308 22.793 44.040 1.00 31.76 256 ASP B O 1
ATOM 4186 N N . MET B 1 260 ? 25.812 22.929 41.857 1.00 29.76 257 MET B N 1
ATOM 4187 C CA . MET B 1 260 ? 26.347 21.576 41.739 1.00 28.61 257 MET B CA 1
ATOM 4188 C C . MET B 1 260 ? 27.523 21.319 42.676 1.00 29.79 257 MET B C 1
ATOM 4189 O O . MET B 1 260 ? 27.579 20.303 43.375 1.00 28.06 257 MET B O 1
ATOM 4194 N N . GLN B 1 261 ? 28.434 22.275 42.742 1.00 32.49 258 GLN B N 1
ATOM 4195 C CA . GLN B 1 261 ? 29.537 22.167 43.658 1.00 33.83 258 GLN B CA 1
ATOM 4196 C C . GLN B 1 261 ? 29.062 22.202 45.102 1.00 33.45 258 GLN B C 1
ATOM 4197 O O . GLN B 1 261 ? 29.537 21.413 45.917 1.00 32.85 258 GLN B O 1
ATOM 4203 N N . ALA B 1 262 ? 28.120 23.093 45.411 1.00 33.69 259 ALA B N 1
ATOM 4204 C CA . ALA B 1 262 ? 27.603 23.191 46.779 1.00 33.51 259 ALA B CA 1
ATOM 4205 C C . ALA B 1 262 ? 27.016 21.878 47.281 1.00 31.88 259 ALA B C 1
ATOM 4206 O O . ALA B 1 262 ? 27.240 21.491 48.434 1.00 32.95 259 ALA B O 1
ATOM 4208 N N . ILE B 1 263 ? 26.247 21.212 46.425 1.00 29.44 260 ILE B N 1
ATOM 4209 C CA . ILE B 1 263 ? 25.694 19.904 46.755 1.00 27.16 260 ILE B CA 1
ATOM 4210 C C . ILE B 1 263 ? 26.782 18.835 46.803 1.00 26.90 260 ILE B C 1
ATOM 4211 O O . ILE B 1 263 ? 26.725 17.929 47.641 1.00 26.44 260 ILE B O 1
ATOM 4216 N N . GLU B 1 264 ? 27.788 18.949 45.944 1.00 27.82 261 GLU B N 1
ATOM 4217 C CA . GLU B 1 264 ? 28.901 18.004 45.976 1.00 29.61 261 GLU B CA 1
ATOM 4218 C C . GLU B 1 264 ? 29.616 18.004 47.339 1.00 31.04 261 GLU B C 1
ATOM 4219 O O . GLU B 1 264 ? 30.062 16.950 47.814 1.00 30.56 261 GLU B O 1
ATOM 4225 N N . GLN B 1 265 ? 29.690 19.175 47.963 1.00 33.28 262 GLN B N 1
ATOM 4226 C CA . GLN B 1 265 ? 30.354 19.360 49.269 1.00 35.48 262 GLN B CA 1
ATOM 4227 C C . GLN B 1 265 ? 29.597 18.685 50.430 1.00 34.31 262 GLN B C 1
ATOM 4228 O O . GLN B 1 265 ? 30.128 18.560 51.541 1.00 35.33 262 GLN B O 1
ATOM 4234 N N . MET B 1 266 ? 28.369 18.237 50.165 1.00 32.60 263 MET B N 1
ATOM 4235 C CA . MET B 1 266 ? 27.546 17.545 51.188 1.00 32.06 263 MET B CA 1
ATOM 4236 C C . MET B 1 266 ? 27.923 16.097 51.437 1.00 31.03 263 MET B C 1
ATOM 4237 O O . MET B 1 266 ? 27.530 15.517 52.472 1.00 30.73 263 MET B O 1
ATOM 4242 N N . ASP B 1 267 ? 28.659 15.511 50.497 1.00 30.13 264 ASP B N 1
ATOM 4243 C CA . ASP B 1 267 ? 29.079 14.118 50.566 1.00 29.91 264 ASP B CA 1
ATOM 4244 C C . ASP B 1 267 ? 29.773 13.767 51.896 1.00 32.18 264 ASP B C 1
ATOM 4245 O O . ASP B 1 267 ? 30.686 14.486 52.343 1.00 32.44 264 ASP B O 1
ATOM 4250 N N . ARG B 1 268 ? 29.323 12.670 52.516 1.00 32.09 265 ARG B N 1
ATOM 4251 C CA . ARG B 1 268 ? 29.869 12.199 53.803 1.00 35.31 265 ARG B CA 1
ATOM 4252 C C . ARG B 1 268 ? 30.496 10.809 53.708 1.00 35.42 265 ARG B C 1
ATOM 4253 O O . ARG B 1 268 ? 29.884 9.862 53.166 1.00 34.71 265 ARG B O 1
ATOM 4261 N N . LYS B 1 269 ? 31.689 10.667 54.279 1.00 37.79 266 LYS B N 1
ATOM 4262 C CA . LYS B 1 269 ? 32.344 9.350 54.335 1.00 38.07 266 LYS B CA 1
ATOM 4263 C C . LYS B 1 269 ? 31.478 8.284 54.980 1.00 36.30 266 LYS B C 1
ATOM 4264 O O . LYS B 1 269 ? 31.432 7.126 54.506 1.00 35.73 266 LYS B O 1
ATOM 4270 N N . ASP B 1 270 ? 30.743 8.672 56.020 1.00 34.35 267 ASP B N 1
ATOM 4271 C CA . ASP B 1 270 ? 29.778 7.750 56.550 1.00 31.61 267 ASP B CA 1
ATOM 4272 C C . ASP B 1 270 ? 28.324 8.081 56.193 1.00 29.43 267 ASP B C 1
ATOM 4273 O O . ASP B 1 270 ? 27.448 8.060 57.050 1.00 29.39 267 ASP B O 1
ATOM 4278 N N . GLY B 1 271 ? 28.058 8.311 54.914 1.00 26.57 268 GLY B N 1
ATOM 4279 C CA . GLY B 1 271 ? 26.713 8.719 54.517 1.00 24.86 268 GLY B CA 1
ATOM 4280 C C . GLY B 1 271 ? 25.704 7.624 54.250 1.00 22.90 268 GLY B C 1
ATOM 4281 O O . GLY B 1 271 ? 24.516 7.923 54.032 1.00 20.42 268 GLY B O 1
ATOM 4282 N N . ARG B 1 272 ? 26.160 6.366 54.221 1.00 22.60 269 ARG B N 1
ATOM 4283 C CA . ARG B 1 272 ? 25.297 5.273 53.778 1.00 20.70 269 ARG B CA 1
ATOM 4284 C C . ARG B 1 272 ? 24.244 5.013 54.856 1.00 20.60 269 ARG B C 1
ATOM 4285 O O . ARG B 1 272 ? 24.587 4.886 56.048 1.00 20.49 269 ARG B O 1
ATOM 4293 N N . MET B 1 273 ? 22.980 4.934 54.423 1.00 19.57 270 MET B N 1
ATOM 4294 C CA . MET B 1 273 ? 21.843 4.688 55.322 1.00 21.15 270 MET B CA 1
ATOM 4295 C C . MET B 1 273 ? 21.300 3.246 55.298 1.00 19.19 270 MET B C 1
ATOM 4296 O O . MET B 1 273 ? 20.773 2.777 56.286 1.00 20.29 270 MET B O 1
ATOM 4301 N N . GLY B 1 274 ? 21.402 2.588 54.158 1.00 18.40 271 GLY B N 1
ATOM 4302 C CA . GLY B 1 274 ? 20.953 1.210 54.013 1.00 18.75 271 GLY B CA 1
ATOM 4303 C C . GLY B 1 274 ? 22.051 0.190 54.207 1.00 18.69 271 GLY B C 1
ATOM 4304 O O . GLY B 1 274 ? 23.137 0.503 54.716 1.00 19.17 271 GLY B O 1
ATOM 4305 N N . ALA B 1 275 ? 21.777 -1.038 53.784 1.00 18.27 272 ALA B N 1
ATOM 4306 C CA . ALA B 1 275 ? 22.747 -2.112 53.981 1.00 20.33 272 ALA B CA 1
ATOM 4307 C C . ALA B 1 275 ? 23.989 -1.913 53.084 1.00 20.07 272 ALA B C 1
ATOM 4308 O O . ALA B 1 275 ? 23.890 -1.387 51.966 1.00 18.99 272 ALA B O 1
ATOM 4310 N N . ASP B 1 276 ? 25.138 -2.336 53.604 1.00 22.13 273 ASP B N 1
ATOM 4311 C CA . ASP B 1 276 ? 26.396 -2.380 52.874 1.00 22.74 273 ASP B CA 1
ATOM 4312 C C . ASP B 1 276 ? 26.400 -3.686 52.082 1.00 22.75 273 ASP B C 1
ATOM 4313 O O . ASP B 1 276 ? 26.293 -4.773 52.683 1.00 23.50 273 ASP B O 1
ATOM 4318 N N . PRO B 1 277 ? 26.509 -3.593 50.742 1.00 22.83 274 PRO B N 1
ATOM 4319 C CA . PRO B 1 277 ? 26.441 -4.786 49.907 1.00 23.14 274 PRO B CA 1
ATOM 4320 C C . PRO B 1 277 ? 27.448 -5.854 50.319 1.00 25.10 274 PRO B C 1
ATOM 4321 O O . PRO B 1 277 ? 27.148 -7.027 50.219 1.00 25.93 274 PRO B O 1
ATOM 4325 N N . ASN B 1 278 ? 28.614 -5.439 50.801 1.00 26.20 275 ASN B N 1
ATOM 4326 C CA . ASN B 1 278 ? 29.638 -6.387 51.231 1.00 28.27 275 ASN B CA 1
ATOM 4327 C C . ASN B 1 278 ? 29.245 -7.217 52.457 1.00 28.94 275 ASN B C 1
ATOM 4328 O O . ASN B 1 278 ? 29.760 -8.319 52.655 1.00 29.84 275 ASN B O 1
ATOM 4333 N N . THR B 1 279 ? 28.327 -6.704 53.281 1.00 26.93 276 THR B N 1
ATOM 4334 C CA . THR B 1 279 ? 27.997 -7.383 54.549 1.00 27.90 276 THR B CA 1
ATOM 4335 C C . THR B 1 279 ? 26.509 -7.693 54.770 1.00 26.43 276 THR B C 1
ATOM 4336 O O . THR B 1 279 ? 26.172 -8.406 55.700 1.00 26.26 276 THR B O 1
ATOM 4340 N N . ALA B 1 280 ? 25.637 -7.162 53.910 1.00 25.78 277 ALA B N 1
ATOM 4341 C CA . ALA B 1 280 ? 24.183 -7.337 54.017 1.00 24.82 277 ALA B CA 1
ATOM 4342 C C . ALA B 1 280 ? 23.795 -8.798 54.192 1.00 26.88 277 ALA B C 1
ATOM 4343 O O . ALA B 1 280 ? 24.351 -9.674 53.511 1.00 27.89 277 ALA B O 1
ATOM 4345 N N . LYS B 1 281 ? 22.890 -9.041 55.141 1.00 27.31 278 LYS B N 1
ATOM 4346 C CA . LYS B 1 281 ? 22.323 -10.360 55.458 1.00 29.69 278 LYS B CA 1
ATOM 4347 C C . LYS B 1 281 ? 20.867 -10.188 55.872 1.00 29.41 278 LYS B C 1
ATOM 4348 O O . LYS B 1 281 ? 20.602 -9.467 56.839 1.00 30.37 278 LYS B O 1
ATOM 4354 N N . PHE B 1 282 ? 19.940 -10.861 55.179 1.00 28.70 279 PHE B N 1
ATOM 4355 C CA . PHE B 1 282 ? 18.487 -10.679 55.376 1.00 28.00 279 PHE B CA 1
ATOM 4356 C C . PHE B 1 282 ? 17.776 -11.932 55.879 1.00 30.75 279 PHE B C 1
ATOM 4357 O O . PHE B 1 282 ? 18.408 -12.863 56.344 1.00 32.50 279 PHE B O 1
#

Nearest PDB structures (foldseek):
  3wbx-assembly2_B  TM=9.999E-01  e=3.506E-53  Gluconobacter oxydans 621H
  3wby-assembly2_B  TM=9.945E-01  e=1.372E-47  Gluconobacter oxydans 621H
  2wzm-assembly2_B  TM=9.705E-01  e=1.354E-33  Mycolicibacterium smegmatis MC2 155
  4otk-assembly1_A  TM=9.719E-01  e=4.763E-33  Mycobacterium tuberculosis
  2wzt-assembly1_B  TM=9.823E-01  e=5.228E-32  Mycolicibacterium smegmatis MC2 155

Organism: Gluconobacter oxydans (strain 621H) (NCBI:txid290633)

Solvent-accessible surface area: 23098 Å² total; per-residue (Å²): 156,89,31,60,82,27,54,8,70,40,65,71,61,0,17,8,0,0,1,9,11,72,46,20,24,56,118,96,1,9,100,24,0,85,68,0,19,182,67,22,2,117,0,0,4,0,0,14,34,36,144,0,2,70,1,0,2,84,2,8,115,127,64,101,113,4,17,0,0,0,7,0,24,7,115,42,6,14,78,97,48,0,46,189,0,0,67,86,0,4,200,50,3,145,30,99,51,0,12,0,1,0,0,14,16,0,16,49,107,72,50,69,7,20,73,0,0,72,0,0,31,65,7,61,172,68,45,68,3,94,1,2,0,0,1,6,0,31,29,110,11,0,78,120,0,21,126,52,38,65,44,40,0,2,0,0,4,4,2,0,1,0,2,29,2,22,111,80,16,44,116,16,2,144,149,66,74,7,62,8,0,0,46,46,5,26,1,60,16,64,3,54,67,29,130,107,0,20,138,11,5,142,106,38,94,75,46,40,9,11,0,0,0,37,5,0,14,56,48,36,4,0,0,11,1,98,9,90,71,63,175,150,0,42,51,5,20,79,0,28,32,19,99,4,59,72,96,1,41,109,28,0,84,142,2,40,80,203,22,0,51,29,5,4,48,6,81,98,14,154,31,176,66,34,65,36,26,5,0,57,19,17,18,33,1,15,8,0,1,0,8,4,111,110,14,68,79,119,88,0,16,119,19,0,90,82,0,17,183,76,27,4,49,1,0,4,0,0,43,69,50,166,0,4,100,6,0,2,102,0,10,101,98,55,58,22,3,6,0,0,0,1,1,36,7,116,48,8,14,79,105,42,0,51,197,4,0,69,94,0,3,202,53,2,116,30,98,58,0,4,0,1,0,0,13,14,0,17,41,104,70,65,66,6,41,72,0,0,86,0,0,10,60,4,45,145,35,20,60,2,40,0,1,0,0,1,7,0,31,35,77,8,0,83,146,0,23,132,50,39,63,45,41,0,1,0,0,4,3,3,0,0,0,2,29,1,21,96,85,16,44,114,20,2,143,160,65,61,7,35,8,0,0,48,50,5,27,0,158,28,84,0,62,99,11,156,105,0,22,155,8,4,150,112,39,92,80,45,40,7,11,0,0,0,34,0,0,14,57,40,34,4,0,0,11,2,86,11,72,72,69,168,154,0,44,51,6,22,87,0,52,58,19,101,5,61,87,104,6,28,108,33,0,69,122,3,53,103,222,131,5,62,70,24,38,53,4,72,97,12,180,146

InterPro domains:
  IPR018170 Aldo/keto reductase, conserved site [PS00062] (128-145)
  IPR018170 Aldo/keto reductase, conserved site [PS00063] (232-247)
  IPR018170 Aldo/keto reductase, conserved site [PS00798] (48-65)
  IPR020471 Aldo-keto reductase [PIRSF000097] (10-267)
  IPR020471 Aldo-keto reductase [PR00069] (44-68)
  IPR020471 Aldo-keto reductase [PR00069] (96-114)
  IPR020471 Aldo-keto reductase [PR00069] (128-145)
  IPR020471 Aldo-keto reductase [PR00069] (162-191)
  IPR020471 Aldo-keto reductase [PR00069] (199-223)
  IPR020471 Aldo-keto reductase [PTHR43827] (11-275)
  IPR023210 NADP-dependent oxidoreductase domain [PF00248] (25-264)
  IPR036812 NAD(P)-dependent oxidoreductase domain superfamily [G3DSA:3.20.20.100] (1-279)
  IPR036812 NAD(P)-dependent oxidoreductase domain superfamily [SSF51430] (12-272)
  IPR044504 Aldo-keto reductase family 5C2 [cd19131] (13-264)

Secondary structure (DSSP, 8-state):
-PPPEEE-TTS-EEESB-EE--S--HHHHHHHHHHHHHHT--EEE--GGGT-HHHHHHHTTT-TTSEEEEEE-GGG-SHHHHHHHHHHHHHHTT-SSEEEEEES---GGG--HHHHHHHHHHHHHTTSEEEEEEES--HHHHHHHHHHHS---SEEEEE-BTTB--HHHHHHHHHHTPEEEEESTTGGGTGGG-HHHHHHHHHHT--HHHHHHHHHHHTT-EE----S-HHHHHHHH--SS----HHHHHHHHTT--TT---S--TTT---/-PPPEEE-TTS-EEESB-EE--S--HHHHHHHHHHHHHHT--EEE--GGGT-HHHHHHHTTT-TTSEEEEEE-GGG-SHHHHHHHHHHHHHHTT-SSEEEEEES---GGG--HHHHHHHHHHHHHTTSEEEEEEES--HHHHHHHHHHHS---SEEEEE-BTTB--HHHHHHHHHTT-EEEEESTTGGGGGGG-HHHHHHHHHTT--HHHHHHHHHHHTT-EE------HHHHHHHH--SS----HHHHHHHHTT--TT---S--TTT---

Radius of gyration: 23.96 Å; Cα contacts (8 Å, |Δi|>4): 1069; chains: 2; bounding box: 53×53×66 Å

Foldseek 3Di:
DDFDWAAFPLGRIGGLEAAEDALDALQLLLVLLLLLVVLPGQEYEEEVVSVRLLSQLNNCPVPPRRQYEYEDEPVQFAQVSLLVSLCVSCVSSVHQEHAEYEHEACPVVVVRNLSNLVNVVVCCVVRRYPFYAYELDALVSQVVNCVSPVDHHREYEYADELQAHCVVRVVSCVVVRHAYAHDPHCLVVVQQPPPLLVVQCVVWVAGSLLLSLLLCVVVVYRYHDYDSDSVVSSRNSPNPPDHRDPVSNVSSNVNYHPPSDDDDNSVDDDD/DDFDWAAFPLGDIGGLEAAEDAPDPLVCLLVLLLLLVVLPGQEYEEEVVRVNLLSQLNNCVVPPRRAYEYEDDPVQFAQVSLLVRLCVSCVSSVHQEHAEYEHAFCLVVVVRNLRNLVNVVVCVVVRRYNFYAYEQDDLVSQVVNCVVPVDHHREYEYADELQAHCVVRVVSCVVRRHAYAHDPHCLVVPQQPDPLLVVQCVVWVAGSLLLSLLLCVVVVHRYHDYDSDSVVSNSNVPNPPDHDDPVSNVSSNVNYDPPRDDDDNSVDDDD

B-factor: mean 27.59, std 10.5, range [9.02, 71.11]

CATH classification: 3.20.20.100

Sequence (542 aa):
EAQTVISFHDGHTMPQIGLGVWETPPDETAEVVKEAVKLGYRSVDTARLYKNEEGVGKGLEDHPEIFLTTKLWNDEQGYDSTLRAYEESARLLRRPVLDLYLIHWPMPAQGQYVETWKALVELKKSGRVKSIGVSNFESEHLERIMDATGVVPVVNQIELHPDFQQRALREFHEKHNIRTESWRPLGKGRVLSDERIGKIAEKHSRTPAQVVIRWHLQNGLIVIPKSVNPKRLAENLDVFGFVLDADDMQAIEQMDRKDGRMGADPNTAKFEAQTVISFHDGHTMPQIGLGVWETPPDETAEVVKEAVKLGYRSVDTARLYKNEEGVGKGLEDHPEIFLTTKLWNDEQGYDSTLRAYEESARLLRRPVLDLYLIHWPMPAQGQYVETWKALVELKKSGRVKSIGVSNFESEHLERIMDATGVVPVVNQIELHPDFQQRALREFHEKHNIRTESWRPLGKGRVLSDERIGKIAEKHSRTPAQVVIRWHLQNGLIVIPKSVNPKRLAENLDVFGFVLDADDMQAIEQMDRKDGRMGADPNTAKF